Protein AF-0000000082883954 (afdb_homodimer)

Structure (mmCIF, N/CA/C/O backbone):
data_AF-0000000082883954-model_v1
#
loop_
_entity.id
_entity.type
_entity.pdbx_description
1 polymer 'Estradiol 17-beta-dehydrogenase 11'
#
loop_
_atom_site.group_PDB
_atom_site.id
_atom_site.type_symbol
_atom_site.label_atom_id
_atom_site.label_alt_id
_atom_site.label_comp_id
_atom_site.label_asym_id
_atom_site.label_entity_id
_atom_site.label_seq_id
_atom_site.pdbx_PDB_ins_code
_atom_site.Cartn_x
_atom_site.Cartn_y
_atom_site.Cartn_z
_atom_site.occupancy
_atom_site.B_iso_or_equiv
_atom_site.auth_seq_id
_atom_site.auth_comp_id
_atom_site.auth_asym_id
_atom_site.auth_atom_id
_atom_site.pdbx_PDB_model_num
ATOM 1 N N . MET A 1 1 ? 50.812 -10.391 11.945 1 41.03 1 MET A N 1
ATOM 2 C CA . MET A 1 1 ? 49.406 -10.164 11.734 1 41.03 1 MET A CA 1
ATOM 3 C C . MET A 1 1 ? 49.156 -9.461 10.406 1 41.03 1 MET A C 1
ATOM 5 O O . MET A 1 1 ? 49.594 -8.328 10.203 1 41.03 1 MET A O 1
ATOM 9 N N . SER A 1 2 ? 48.75 -10.133 9.391 1 52 2 SER A N 1
ATOM 10 C CA . SER A 1 2 ? 48.781 -9.641 8.016 1 52 2 SER A CA 1
ATOM 11 C C . SER A 1 2 ? 47.781 -8.523 7.789 1 52 2 SER A C 1
ATOM 13 O O . SER A 1 2 ? 46.812 -8.398 8.539 1 52 2 SER A O 1
ATOM 15 N N . LEU A 1 3 ? 48.125 -7.562 6.879 1 55.78 3 LEU A N 1
ATOM 16 C CA . LEU A 1 3 ? 47.344 -6.422 6.438 1 55.78 3 LEU A CA 1
ATOM 17 C C . LEU A 1 3 ? 45.906 -6.84 6.172 1 55.78 3 LEU A C 1
ATOM 19 O O . LEU A 1 3 ? 44.969 -6.082 6.457 1 55.78 3 LEU A O 1
ATOM 23 N N . ASP A 1 4 ? 45.75 -7.992 5.617 1 56.88 4 ASP A N 1
ATOM 24 C CA . ASP A 1 4 ? 44.406 -8.516 5.312 1 56.88 4 ASP A CA 1
ATOM 25 C C . ASP A 1 4 ? 43.656 -8.828 6.594 1 56.88 4 ASP A C 1
ATOM 27 O O . ASP A 1 4 ? 42.438 -8.602 6.664 1 56.88 4 ASP A O 1
ATOM 31 N N . GLU A 1 5 ? 44.344 -9.312 7.57 1 55.22 5 GLU A N 1
ATOM 32 C CA . GLU A 1 5 ? 43.75 -9.586 8.867 1 55.22 5 GLU A CA 1
ATOM 33 C C . GLU A 1 5 ? 43.375 -8.297 9.594 1 55.22 5 GLU A C 1
ATOM 35 O O . GLU A 1 5 ? 42.344 -8.211 10.234 1 55.22 5 GLU A O 1
ATOM 40 N N . GLU A 1 6 ? 44.188 -7.328 9.516 1 53.88 6 GLU A N 1
ATOM 41 C CA . GLU A 1 6 ? 43.906 -6.031 10.117 1 53.88 6 GLU A CA 1
ATOM 42 C C . GLU A 1 6 ? 42.719 -5.359 9.461 1 53.88 6 GLU A C 1
ATOM 44 O O . GLU A 1 6 ? 41.8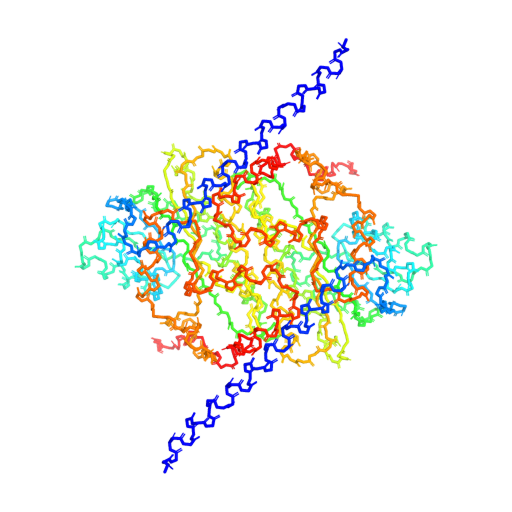75 -4.762 10.148 1 53.88 6 GLU A O 1
ATOM 49 N N . ASN A 1 7 ? 42.594 -5.422 8.109 1 56.94 7 ASN A N 1
ATOM 50 C CA . ASN A 1 7 ? 41.469 -4.895 7.367 1 56.94 7 ASN A CA 1
ATOM 51 C C . ASN A 1 7 ? 40.188 -5.645 7.703 1 56.94 7 ASN A C 1
ATOM 53 O O . ASN A 1 7 ? 39.125 -5.031 7.848 1 56.94 7 ASN A O 1
ATOM 57 N N . SER A 1 8 ? 40.438 -6.91 7.852 1 64.56 8 SER A N 1
ATOM 58 C CA . SER A 1 8 ? 39.312 -7.723 8.266 1 64.56 8 SER A CA 1
ATOM 59 C C . SER A 1 8 ? 38.906 -7.422 9.711 1 64.56 8 SER A C 1
ATOM 61 O O . SER A 1 8 ? 37.719 -7.301 10.023 1 64.56 8 SER A O 1
ATOM 63 N N . ALA A 1 9 ? 39.938 -7.285 10.57 1 59.91 9 ALA A N 1
ATOM 64 C CA . ALA A 1 9 ? 39.688 -6.984 11.977 1 59.91 9 ALA A CA 1
ATOM 65 C C . ALA A 1 9 ? 39.062 -5.594 12.141 1 59.91 9 ALA A C 1
ATOM 67 O O . ALA A 1 9 ? 38.156 -5.402 12.922 1 59.91 9 ALA A O 1
ATOM 68 N N . SER A 1 10 ? 39.562 -4.645 11.469 1 69.12 10 SER A N 1
ATOM 69 C CA . SER A 1 10 ? 39.031 -3.287 11.484 1 69.12 10 SER A CA 1
ATOM 70 C C . SER A 1 10 ? 37.594 -3.258 10.984 1 69.12 10 SER A C 1
ATOM 72 O O . SER A 1 10 ? 36.75 -2.568 11.555 1 69.12 10 SER A O 1
ATOM 74 N N . THR A 1 11 ? 37.312 -4.078 10.023 1 76.81 11 THR A N 1
ATOM 75 C CA . THR A 1 11 ? 35.969 -4.164 9.477 1 76.81 11 THR A CA 1
ATOM 76 C C . THR A 1 11 ? 35.031 -4.809 10.484 1 76.81 11 THR A C 1
ATOM 78 O O . THR A 1 11 ? 33.875 -4.355 10.648 1 76.81 11 THR A O 1
ATOM 81 N N . ILE A 1 12 ? 35.594 -5.656 11.289 1 80.44 12 ILE A N 1
ATOM 82 C CA . ILE A 1 12 ? 34.812 -6.34 12.289 1 80.44 12 ILE A CA 1
ATOM 83 C C . ILE A 1 12 ? 34.531 -5.402 13.461 1 80.44 12 ILE A C 1
ATOM 85 O O . ILE A 1 12 ? 33.406 -5.355 13.977 1 80.44 12 ILE A O 1
ATOM 89 N N . LEU A 1 13 ? 35.594 -4.719 13.875 1 84.88 13 LEU A N 1
ATOM 90 C CA . LEU A 1 13 ? 35.438 -3.781 14.984 1 84.88 13 LEU A CA 1
ATOM 91 C C . LEU A 1 13 ? 34.469 -2.654 14.602 1 84.88 13 LEU A C 1
ATOM 93 O O . LEU A 1 13 ? 33.688 -2.207 15.43 1 84.88 13 LEU A O 1
ATOM 97 N N . GLU A 1 14 ? 34.625 -2.211 13.422 1 84.06 14 GLU A N 1
ATOM 98 C CA . GLU A 1 14 ? 33.719 -1.169 12.938 1 84.06 14 GLU A CA 1
ATOM 99 C C . GLU A 1 14 ? 32.281 -1.664 12.898 1 84.06 14 GLU A C 1
ATOM 101 O O . GLU A 1 14 ? 31.375 -0.944 13.297 1 84.06 14 GLU A O 1
ATOM 106 N N . TYR A 1 15 ? 32.125 -2.844 12.5 1 83.62 15 TYR A N 1
ATOM 107 C CA . TYR A 1 15 ? 30.781 -3.432 12.461 1 83.62 15 TYR A CA 1
ATOM 108 C C . TYR A 1 15 ? 30.219 -3.617 13.859 1 83.62 15 TYR A C 1
ATOM 110 O O . TYR A 1 15 ? 29.031 -3.365 14.102 1 83.62 15 TYR A O 1
ATOM 118 N N . ALA A 1 16 ? 31.094 -4.027 14.75 1 88.38 16 ALA A N 1
ATOM 119 C CA . ALA A 1 16 ? 30.672 -4.211 16.141 1 88.38 16 ALA A CA 1
ATOM 120 C C . ALA A 1 16 ? 30.25 -2.887 16.766 1 88.38 16 ALA A C 1
ATOM 122 O O . ALA A 1 16 ? 29.25 -2.824 17.484 1 88.38 16 ALA A O 1
ATOM 123 N N . TRP A 1 17 ? 31.078 -1.937 16.516 1 90.31 17 TRP A N 1
ATOM 124 C CA . TRP A 1 17 ? 30.75 -0.614 17.031 1 90.31 17 TRP A CA 1
ATOM 125 C C . TRP A 1 17 ? 29.406 -0.131 16.469 1 90.31 17 TRP A C 1
ATOM 127 O O . TRP A 1 17 ? 28.562 0.385 17.203 1 90.31 17 TRP A O 1
ATOM 137 N N . ASP A 1 18 ? 29.234 -0.292 15.203 1 87.94 18 ASP A N 1
ATOM 138 C CA . ASP A 1 18 ? 27.984 0.111 14.562 1 87.94 18 ASP A CA 1
ATOM 139 C C . ASP A 1 18 ? 26.797 -0.633 15.164 1 87.94 18 ASP A C 1
ATOM 141 O O . ASP A 1 18 ? 25.719 -0.063 15.312 1 87.94 18 ASP A O 1
ATOM 145 N N . LEU A 1 19 ? 26.969 -1.834 15.484 1 89.94 19 LEU A N 1
ATOM 146 C CA . LEU A 1 19 ? 25.922 -2.645 16.078 1 89.94 19 LEU A CA 1
ATOM 147 C C . LEU A 1 19 ? 25.562 -2.141 17.469 1 89.94 19 LEU A C 1
ATOM 149 O O . LEU A 1 19 ? 24.375 -2.045 17.828 1 89.94 19 LEU A O 1
ATOM 153 N N . ILE A 1 20 ? 26.594 -1.794 18.219 1 92.75 20 ILE A N 1
ATOM 154 C CA . ILE A 1 20 ? 26.391 -1.287 19.578 1 92.75 20 ILE A CA 1
ATOM 155 C C . ILE A 1 20 ? 25.625 0.037 19.516 1 92.75 20 ILE A C 1
ATOM 157 O O . ILE A 1 20 ? 24.656 0.234 20.25 1 92.75 20 ILE A O 1
ATOM 161 N N . VAL A 1 21 ? 26.062 0.841 18.656 1 92.31 21 VAL A N 1
ATOM 162 C CA . VAL A 1 21 ? 25.406 2.135 18.5 1 92.31 21 VAL A CA 1
ATOM 163 C C . VAL A 1 21 ? 23.953 1.929 18.094 1 92.31 21 VAL A C 1
ATOM 165 O O . VAL A 1 21 ? 23.062 2.615 18.594 1 92.31 21 VAL A O 1
ATOM 168 N N . ALA A 1 22 ? 23.734 0.994 17.219 1 90.75 22 ALA A N 1
ATOM 169 C CA . ALA A 1 22 ? 22.375 0.695 16.766 1 90.75 22 ALA A CA 1
ATOM 170 C C . ALA A 1 22 ? 21.516 0.195 17.922 1 90.75 22 ALA A C 1
ATOM 172 O O . ALA A 1 22 ? 20.375 0.623 18.078 1 90.75 22 ALA A O 1
ATOM 173 N N . ILE A 1 23 ? 22.047 -0.633 18.719 1 93.31 23 ILE A N 1
ATOM 174 C CA . ILE A 1 23 ? 21.312 -1.208 19.844 1 93.31 23 ILE A CA 1
ATOM 175 C C . ILE A 1 23 ? 20.953 -0.112 20.844 1 93.31 23 ILE A C 1
ATOM 177 O O . ILE A 1 23 ? 19.797 -0.026 21.297 1 93.31 23 ILE A O 1
ATOM 181 N N . ILE A 1 24 ? 21.859 0.716 21.094 1 95.06 24 ILE A N 1
ATOM 182 C CA . ILE A 1 24 ? 21.641 1.81 22.047 1 95.06 24 ILE A CA 1
ATOM 183 C C . ILE A 1 24 ? 20.594 2.77 21.484 1 95.06 24 ILE A C 1
ATOM 185 O O . ILE A 1 24 ? 19.703 3.215 22.203 1 95.06 24 ILE A O 1
ATOM 189 N N . SER A 1 25 ? 20.766 3.006 20.25 1 93.75 25 SER A N 1
ATOM 190 C CA . SER A 1 25 ? 19.797 3.896 19.609 1 93.75 25 SER A CA 1
ATOM 191 C C . SER A 1 25 ? 18.391 3.314 19.672 1 93.75 25 SER A C 1
ATOM 193 O O . SER A 1 25 ? 17.438 4.023 19.969 1 93.75 25 SER A O 1
ATOM 195 N N . VAL A 1 26 ? 18.234 2.08 19.359 1 93.81 26 VAL A N 1
ATOM 196 C CA . VAL A 1 26 ? 16.938 1.413 19.359 1 93.81 26 VAL A CA 1
ATOM 197 C C . VAL A 1 26 ? 16.344 1.448 20.766 1 93.81 26 VAL A C 1
ATOM 199 O O . VAL A 1 26 ? 15.18 1.78 20.953 1 93.81 26 VAL A O 1
ATOM 202 N N . LEU A 1 27 ? 17.172 1.16 21.734 1 94.62 27 LEU A N 1
ATOM 203 C CA . LEU A 1 27 ? 16.703 1.18 23.125 1 94.62 27 LEU A CA 1
ATOM 204 C C . LEU A 1 27 ? 16.25 2.58 23.531 1 94.62 27 LEU A C 1
ATOM 206 O O . LEU A 1 27 ? 15.195 2.742 24.141 1 94.62 27 LEU A O 1
ATOM 210 N N . TYR A 1 28 ? 17.062 3.525 23.172 1 95.31 28 TYR A N 1
ATOM 211 C CA . TYR A 1 28 ? 16.703 4.914 23.453 1 95.31 28 TYR A CA 1
ATOM 212 C C . TYR A 1 28 ? 15.367 5.285 22.828 1 95.31 28 TYR A C 1
ATOM 214 O O . TYR A 1 28 ? 14.492 5.832 23.516 1 95.31 28 TYR A O 1
ATOM 222 N N . TYR A 1 29 ? 15.203 4.977 21.625 1 93 29 TYR A N 1
ATOM 223 C CA . TYR A 1 29 ? 14 5.383 20.906 1 93 29 TYR A CA 1
ATOM 224 C C . TYR A 1 29 ? 12.789 4.582 21.375 1 93 29 TYR A C 1
ATOM 226 O O . TYR A 1 29 ? 11.656 5.066 21.312 1 93 29 TYR A O 1
ATOM 234 N N . VAL A 1 30 ? 12.984 3.359 21.797 1 93 30 VAL A N 1
ATOM 235 C CA . VAL A 1 30 ? 11.898 2.572 22.359 1 93 30 VAL A CA 1
ATOM 236 C C . VAL A 1 30 ? 11.43 3.209 23.672 1 93 30 VAL A C 1
ATOM 238 O O . VAL A 1 30 ? 10.227 3.367 23.891 1 93 30 VAL A O 1
ATOM 241 N N . ILE A 1 31 ? 12.367 3.615 24.484 1 93.81 31 ILE A N 1
ATOM 242 C CA . ILE A 1 31 ? 12.039 4.262 25.75 1 93.81 31 ILE A CA 1
ATOM 243 C C . ILE A 1 31 ? 11.328 5.586 25.484 1 93.81 31 ILE A C 1
ATOM 245 O O . ILE A 1 31 ? 10.266 5.852 26.062 1 93.81 31 ILE A O 1
ATOM 249 N N . GLU A 1 32 ? 11.914 6.34 24.625 1 91.5 32 GLU A N 1
ATOM 250 C CA . GLU A 1 32 ? 11.305 7.617 24.266 1 91.5 32 GLU A CA 1
ATOM 251 C C . GLU A 1 32 ? 9.883 7.418 23.734 1 91.5 32 GLU A C 1
ATOM 253 O O . GLU A 1 32 ? 8.961 8.117 24.141 1 91.5 32 GLU A O 1
ATOM 258 N N . GLY A 1 33 ? 9.734 6.484 22.828 1 88.94 33 GLY A N 1
ATOM 259 C CA . GLY A 1 33 ? 8.438 6.195 22.25 1 88.94 33 GLY A CA 1
ATOM 260 C C . GLY A 1 33 ? 7.418 5.727 23.266 1 88.94 33 GLY A C 1
ATOM 261 O O . GLY A 1 33 ? 6.25 6.117 23.203 1 88.94 33 GLY A O 1
ATOM 262 N N . THR A 1 34 ? 7.859 4.906 24.172 1 88.62 34 THR A N 1
ATOM 263 C CA . THR A 1 34 ? 6.98 4.406 25.219 1 88.62 34 THR A CA 1
ATOM 264 C C . THR A 1 34 ? 6.504 5.543 26.125 1 88.62 34 THR A C 1
ATOM 266 O O . THR A 1 34 ? 5.32 5.625 26.453 1 88.62 34 THR A O 1
ATOM 269 N N . ILE A 1 35 ? 7.383 6.414 26.438 1 89.44 35 ILE A N 1
ATOM 270 C CA . ILE A 1 35 ? 7.035 7.559 27.281 1 89.44 35 ILE A CA 1
ATOM 271 C C . ILE A 1 35 ? 6.023 8.438 26.562 1 89.44 35 ILE A C 1
ATOM 273 O O . ILE A 1 35 ? 5.004 8.828 27.125 1 89.44 35 ILE A O 1
ATOM 277 N N . LYS A 1 36 ? 6.234 8.695 25.344 1 86.62 36 LYS A N 1
ATOM 278 C CA . LYS A 1 36 ? 5.348 9.539 24.547 1 86.62 36 LYS A CA 1
ATOM 279 C C . LYS A 1 36 ? 3.977 8.891 24.375 1 86.62 36 LYS A C 1
ATOM 281 O O . LYS A 1 36 ? 2.955 9.578 24.359 1 86.62 36 LYS A O 1
ATOM 286 N N . ALA A 1 37 ? 3.982 7.609 24.266 1 83.69 37 ALA A N 1
ATOM 287 C CA . ALA A 1 37 ? 2.734 6.871 24.078 1 83.69 37 ALA A CA 1
ATOM 288 C C . ALA A 1 37 ? 1.889 6.898 25.344 1 83.69 37 ALA A C 1
ATOM 290 O O . ALA A 1 37 ? 0.658 6.863 25.281 1 83.69 37 ALA A O 1
ATOM 291 N N . CYS A 1 38 ? 2.488 6.988 26.453 1 85.69 38 CYS A N 1
ATOM 292 C CA . CYS A 1 38 ? 1.786 6.93 27.719 1 85.69 38 CYS A CA 1
ATOM 293 C C . CYS A 1 38 ? 1.37 8.328 28.188 1 85.69 38 CYS A C 1
ATOM 295 O O . CYS A 1 38 ? 0.53 8.469 29.062 1 85.69 38 CYS A O 1
ATOM 297 N N . LEU A 1 39 ? 1.953 9.32 27.609 1 85.94 39 LEU A N 1
ATOM 298 C CA . LEU A 1 39 ? 1.587 10.688 27.969 1 85.94 39 LEU A CA 1
ATOM 299 C C . LEU A 1 39 ? 0.218 11.055 27.406 1 85.94 39 LEU A C 1
ATOM 301 O O . LEU A 1 39 ? -0.107 10.688 26.266 1 85.94 39 LEU A O 1
ATOM 305 N N . PRO A 1 40 ? -0.548 11.695 28.328 1 78.5 40 PRO A N 1
ATOM 306 C CA . PRO A 1 40 ? -1.827 12.164 27.781 1 78.5 40 PRO A CA 1
ATOM 307 C C . PRO A 1 40 ? -1.657 13.086 26.578 1 78.5 40 PRO A C 1
ATOM 309 O O . PRO A 1 40 ? -0.638 13.773 26.453 1 78.5 40 PRO A O 1
ATOM 312 N N . TRP A 1 41 ? -2.59 13.023 25.781 1 76.19 41 TRP A N 1
ATOM 313 C CA . TRP A 1 41 ? -2.594 13.906 24.625 1 76.19 41 TRP A CA 1
ATOM 314 C C . TRP A 1 41 ? -2.52 15.367 25.047 1 76.19 41 TRP A C 1
ATOM 316 O O . TRP A 1 41 ? -3.119 15.758 26.062 1 76.19 41 TRP A O 1
ATOM 326 N N . GLY A 1 42 ? -1.739 16.203 24.469 1 76.88 42 GLY A N 1
ATOM 327 C CA . GLY A 1 42 ? -1.648 17.625 24.766 1 76.88 42 GLY A CA 1
ATOM 328 C C . GLY A 1 42 ? -0.442 17.984 25.609 1 76.88 42 GLY A C 1
ATOM 329 O O . GLY A 1 42 ? -0.127 19.156 25.781 1 76.88 42 GLY A O 1
ATOM 330 N N . TYR A 1 43 ? 0.251 16.969 26.094 1 83.31 43 TYR A N 1
ATOM 331 C CA . TYR A 1 43 ? 1.349 17.25 27.016 1 83.31 43 TYR A CA 1
ATOM 332 C C . TYR A 1 43 ? 2.652 17.469 26.25 1 83.31 43 TYR A C 1
ATOM 334 O O . TYR A 1 43 ? 3.592 18.062 26.766 1 83.31 43 TYR A O 1
ATOM 342 N N . LEU A 1 44 ? 2.686 17.031 25.062 1 88.06 44 LEU A N 1
ATOM 343 C CA . LEU 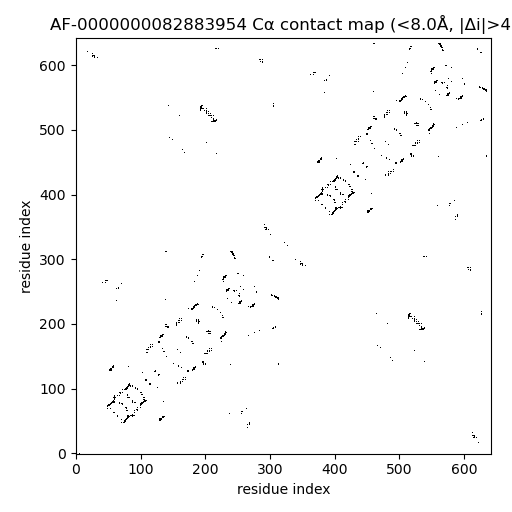A 1 44 ? 3.914 17.172 24.297 1 88.06 44 LEU A CA 1
ATOM 344 C C . LEU A 1 44 ? 4.031 18.578 23.719 1 88.06 44 LEU A C 1
ATOM 346 O O . LEU A 1 44 ? 3.025 19.203 23.359 1 88.06 44 LEU A O 1
ATOM 350 N N . PRO A 1 45 ? 5.254 19.078 23.672 1 91.12 45 PRO A N 1
ATOM 351 C CA . PRO A 1 45 ? 5.422 20.406 23.078 1 91.12 45 PRO A CA 1
ATOM 352 C C . PRO A 1 45 ? 4.965 20.453 21.609 1 91.12 45 PRO A C 1
ATOM 354 O O . PRO A 1 45 ? 5.242 19.516 20.844 1 91.12 45 PRO A O 1
ATOM 357 N N . GLN A 1 46 ? 4.266 21.5 21.25 1 95.5 46 GLN A N 1
ATOM 358 C CA . GLN A 1 46 ? 3.699 21.656 19.906 1 95.5 46 GLN A CA 1
ATOM 359 C C . GLN A 1 46 ? 4.395 22.766 19.141 1 95.5 46 GLN A C 1
ATOM 361 O O . GLN A 1 46 ? 4.727 23.812 19.703 1 95.5 46 GLN A O 1
ATOM 366 N N . LYS A 1 47 ? 4.738 22.547 17.969 1 96.94 47 LYS A N 1
ATOM 367 C CA . LYS A 1 47 ? 5.25 23.625 17.125 1 96.94 47 LYS A CA 1
ATOM 368 C C . LYS A 1 47 ? 4.148 24.625 16.797 1 96.94 47 LYS A C 1
ATOM 370 O O . LYS A 1 47 ? 2.967 24.281 16.781 1 96.94 47 LYS A O 1
ATOM 375 N N . SER A 1 48 ? 4.566 25.828 16.531 1 97.62 48 SER A N 1
ATOM 376 C CA . SER A 1 48 ? 3.621 26.891 16.172 1 97.62 48 SER A CA 1
ATOM 377 C C . SER A 1 48 ? 3.338 26.875 14.664 1 97.62 48 SER A C 1
ATOM 379 O O . SER A 1 48 ? 4.242 26.656 13.859 1 97.62 48 SER A O 1
ATOM 381 N N . VAL A 1 49 ? 2.055 27.156 14.32 1 98.31 49 VAL A N 1
ATOM 382 C CA . VAL A 1 49 ? 1.686 27.281 12.914 1 98.31 49 VAL A CA 1
ATOM 383 C C . VAL A 1 49 ? 1.179 28.703 12.641 1 98.31 49 VAL A C 1
ATOM 385 O O . VAL A 1 49 ? 0.547 28.953 11.617 1 98.31 49 VAL A O 1
ATOM 388 N N . LYS A 1 50 ? 1.418 29.562 13.602 1 98.38 50 LYS A N 1
ATOM 389 C CA . LYS A 1 50 ? 1.013 30.953 13.414 1 98.38 50 LYS A CA 1
ATOM 390 C C . LYS A 1 50 ? 1.667 31.562 12.172 1 98.38 50 LYS A C 1
ATOM 392 O O . LYS A 1 50 ? 2.887 31.484 12 1 98.38 50 LYS A O 1
ATOM 397 N N . ASN A 1 51 ? 0.912 32.094 11.273 1 98.19 51 ASN A N 1
ATOM 398 C CA . ASN A 1 51 ? 1.288 32.75 10.039 1 98.19 51 ASN A CA 1
ATOM 399 C C . ASN A 1 51 ? 1.924 31.797 9.039 1 98.19 51 ASN A C 1
ATOM 401 O O . ASN A 1 51 ? 2.469 32.219 8.023 1 98.19 51 ASN A O 1
ATOM 405 N N . LYS A 1 52 ? 1.958 30.484 9.398 1 98.69 52 LYS A N 1
ATOM 406 C CA . LYS A 1 52 ? 2.426 29.484 8.438 1 98.69 52 LYS A CA 1
ATOM 407 C C . LYS A 1 52 ? 1.349 29.172 7.402 1 98.69 52 LYS A C 1
ATOM 409 O O . LYS A 1 52 ? 0.154 29.25 7.699 1 98.69 52 LYS A O 1
ATOM 414 N N . ILE A 1 53 ? 1.768 28.859 6.238 1 98.88 53 ILE A N 1
ATOM 415 C CA . ILE A 1 53 ? 0.83 28.516 5.176 1 98.88 53 ILE A CA 1
ATOM 416 C C . ILE A 1 53 ? 0.543 27.016 5.199 1 98.88 53 ILE A C 1
ATOM 418 O O . ILE A 1 53 ? 1.446 26.203 4.996 1 98.88 53 ILE A O 1
ATOM 422 N N . VAL A 1 54 ? -0.679 26.656 5.48 1 98.94 54 VAL A N 1
ATOM 423 C CA . VAL A 1 54 ? -1.143 25.281 5.504 1 98.94 54 VAL A CA 1
ATOM 424 C C . VAL A 1 54 ? -2.064 25.031 4.312 1 98.94 54 VAL A C 1
ATOM 426 O O . VAL A 1 54 ? -3.092 25.688 4.16 1 98.94 54 VAL A O 1
ATOM 429 N N . LEU A 1 55 ? -1.648 24.141 3.436 1 98.94 55 LEU A N 1
ATOM 430 C CA . LEU A 1 55 ? -2.484 23.75 2.305 1 98.94 55 LEU A CA 1
ATOM 431 C C . LEU A 1 55 ? -3.182 22.422 2.58 1 98.94 55 LEU A C 1
ATOM 433 O O . LEU A 1 55 ? -2.539 21.453 2.98 1 98.94 55 LEU A O 1
ATOM 437 N N . ILE A 1 56 ? -4.473 22.391 2.393 1 98.94 56 ILE A N 1
ATOM 438 C CA . ILE A 1 56 ? -5.273 21.203 2.639 1 98.94 56 ILE A CA 1
ATOM 439 C C . ILE A 1 56 ? -6.035 20.812 1.372 1 98.94 56 ILE A C 1
ATOM 441 O O . ILE A 1 56 ? -6.797 21.625 0.833 1 98.94 56 ILE A O 1
ATOM 445 N N . THR A 1 57 ? -5.805 19.609 0.879 1 98.88 57 THR A N 1
ATOM 446 C CA . THR A 1 57 ? -6.633 19.094 -0.204 1 98.88 57 THR A CA 1
ATOM 447 C C . THR A 1 57 ? -7.918 18.484 0.344 1 98.88 57 THR A C 1
ATOM 449 O O . THR A 1 57 ? -7.922 17.906 1.433 1 98.88 57 THR A O 1
ATOM 452 N N . GLY A 1 58 ? -8.977 18.578 -0.448 1 98.12 58 GLY A N 1
ATOM 453 C CA . GLY A 1 58 ? -10.266 18.125 0.05 1 98.12 58 GLY A CA 1
ATOM 454 C C . GLY A 1 58 ? -10.812 18.984 1.17 1 98.12 58 GLY A C 1
ATOM 455 O O . GLY A 1 58 ? -11.438 18.484 2.102 1 98.12 58 GLY A O 1
ATOM 456 N N . ALA A 1 59 ? -10.516 20.234 1.116 1 98.44 59 ALA A N 1
ATOM 457 C CA . ALA A 1 59 ? -10.859 21.156 2.199 1 98.44 59 ALA A CA 1
ATOM 458 C C . ALA A 1 59 ? -12.367 21.391 2.27 1 98.44 59 ALA A C 1
ATOM 460 O O . ALA A 1 59 ? -12.883 21.859 3.285 1 98.44 59 ALA A O 1
ATOM 461 N N . GLY A 1 60 ? -13.062 21.094 1.23 1 95.94 60 GLY A N 1
ATOM 462 C CA . GLY A 1 60 ? -14.508 21.25 1.217 1 95.94 60 GLY A CA 1
ATOM 463 C C . GLY A 1 60 ? -15.242 20.094 1.855 1 95.94 60 GLY A C 1
ATOM 464 O O . GLY A 1 60 ? -16.453 20.172 2.113 1 95.94 60 GLY A O 1
ATOM 465 N N . GLY A 1 61 ? -14.539 19 2.08 1 91.44 61 GLY A N 1
ATOM 466 C CA . GLY A 1 61 ? -15.133 17.844 2.73 1 91.44 61 GLY A CA 1
ATOM 467 C C . GLY A 1 61 ? -15.219 17.984 4.238 1 91.44 61 GLY A C 1
ATOM 468 O O . GLY A 1 61 ? -14.672 18.938 4.812 1 91.44 61 GLY A O 1
ATOM 469 N N . GLY A 1 62 ? -15.922 17.047 4.863 1 88.94 62 GLY A N 1
ATOM 470 C CA . GLY A 1 62 ? -16.156 17.109 6.297 1 88.94 62 GLY A CA 1
ATOM 471 C C . GLY A 1 62 ? -14.875 17.188 7.105 1 88.94 62 GLY A C 1
ATOM 472 O O . GLY A 1 62 ? -14.672 18.125 7.879 1 88.94 62 GLY A O 1
ATOM 473 N N . LEU A 1 63 ? -13.961 16.266 6.914 1 95.38 63 LEU A N 1
ATOM 474 C CA . LEU A 1 63 ? -12.711 16.25 7.664 1 95.38 63 LEU A CA 1
ATOM 475 C C . LEU A 1 63 ? -11.812 17.406 7.254 1 95.38 63 LEU A C 1
ATOM 477 O O . LEU A 1 63 ? -11.195 18.062 8.109 1 95.38 63 LEU A O 1
ATOM 481 N N . GLY A 1 64 ? -11.719 17.703 5.969 1 97.81 64 GLY A N 1
ATOM 482 C CA . GLY A 1 64 ? -10.891 18.781 5.449 1 97.81 64 GLY A CA 1
ATOM 483 C C . GLY A 1 64 ? -11.297 20.141 5.984 1 97.81 64 GLY A C 1
ATOM 484 O O . GLY A 1 64 ? -10.438 20.938 6.367 1 97.81 64 GLY A O 1
ATOM 485 N N . ARG A 1 65 ? -12.602 20.391 5.996 1 98 65 ARG A N 1
ATOM 486 C CA . ARG A 1 65 ? -13.117 21.656 6.504 1 98 65 ARG A CA 1
ATOM 487 C C . ARG A 1 65 ? -12.766 21.844 7.977 1 98 65 ARG A C 1
ATOM 489 O O . ARG A 1 65 ? -12.312 22.906 8.383 1 98 65 ARG A O 1
ATOM 496 N N . LEU A 1 66 ? -12.953 20.766 8.75 1 98.12 66 LEU A N 1
ATOM 497 C CA . LEU A 1 66 ? -12.688 20.844 10.18 1 98.12 66 LEU A CA 1
ATOM 498 C C . LEU A 1 66 ? -11.195 21.031 10.445 1 98.12 66 LEU A C 1
ATOM 500 O O . LEU A 1 66 ? -10.812 21.734 11.383 1 98.12 66 LEU A O 1
ATOM 504 N N . LEU A 1 67 ? -10.375 20.406 9.648 1 98.69 67 LEU A N 1
ATOM 505 C CA . LEU A 1 67 ? -8.938 20.609 9.758 1 98.69 67 LEU A CA 1
ATOM 506 C C . LEU A 1 67 ? -8.57 22.062 9.453 1 98.69 67 LEU A C 1
ATOM 508 O O . LEU A 1 67 ? -7.777 22.672 10.172 1 98.69 67 LEU A O 1
ATOM 512 N N . ALA A 1 68 ? -9.156 22.562 8.367 1 98.81 68 ALA A N 1
ATOM 513 C CA . ALA A 1 68 ? -8.891 23.953 7.984 1 98.81 68 ALA A CA 1
ATOM 514 C C . ALA A 1 68 ? -9.266 24.906 9.109 1 98.81 68 ALA A C 1
ATOM 516 O O . ALA A 1 68 ? -8.477 25.781 9.469 1 98.81 68 ALA A O 1
ATOM 517 N N . VAL A 1 69 ? -10.43 24.719 9.664 1 98.69 69 VAL A N 1
ATOM 518 C CA . VAL A 1 69 ? -10.906 25.562 10.758 1 98.69 69 VAL A CA 1
ATOM 519 C C . VAL A 1 69 ? -9.977 25.422 11.961 1 98.69 69 VAL A C 1
ATOM 521 O O . VAL A 1 69 ? -9.625 26.422 12.602 1 98.69 69 VAL A O 1
ATOM 524 N N . GLY A 1 70 ? -9.586 24.203 12.266 1 98.62 70 GLY A N 1
ATOM 525 C CA . GLY A 1 70 ? -8.703 23.938 13.391 1 98.62 70 GLY A CA 1
ATOM 526 C C . GLY A 1 70 ? -7.363 24.641 13.266 1 98.62 70 GLY A C 1
ATOM 527 O O . GLY A 1 70 ? -6.879 25.234 14.227 1 98.62 70 GLY A O 1
ATOM 528 N N . PHE A 1 71 ? -6.746 24.609 12.133 1 98.81 71 PHE A N 1
ATOM 529 C CA . PHE A 1 71 ? -5.473 25.281 11.914 1 98.81 71 PHE A CA 1
ATOM 530 C C . PHE A 1 71 ? -5.656 26.797 11.867 1 98.81 71 PHE A C 1
ATOM 532 O O . PHE A 1 71 ? -4.785 27.547 12.305 1 98.81 71 PHE A O 1
ATOM 539 N N . GLY A 1 72 ? -6.785 27.203 11.312 1 98.75 72 GLY A N 1
ATOM 540 C CA . GLY A 1 72 ? -7.105 28.625 11.32 1 98.75 72 GLY A CA 1
ATOM 541 C C . GLY A 1 72 ? -7.164 29.219 12.719 1 98.75 72 GLY A C 1
ATOM 542 O O . GLY A 1 72 ? -6.637 30.297 12.961 1 98.75 72 GLY A O 1
ATOM 543 N N . LYS A 1 73 ? -7.82 28.516 13.625 1 98.31 73 LYS A N 1
ATOM 544 C CA . LYS A 1 73 ? -7.934 28.938 15.016 1 98.31 73 LYS A CA 1
ATOM 545 C C . LYS A 1 73 ? -6.559 29.094 15.656 1 98.31 73 LYS A C 1
ATOM 547 O O . LYS A 1 73 ? -6.406 29.812 16.641 1 98.31 73 LYS A O 1
ATOM 552 N N . ARG A 1 74 ? -5.59 28.5 15.039 1 98.19 74 ARG A N 1
ATOM 553 C CA . ARG A 1 74 ? -4.238 28.516 15.594 1 98.19 74 ARG A CA 1
ATOM 554 C C . ARG A 1 74 ? -3.365 29.531 14.867 1 98.19 74 ARG A C 1
ATOM 556 O O . ARG A 1 74 ? -2.146 29.547 15.047 1 98.19 74 ARG A O 1
ATOM 563 N N . GLY A 1 75 ? -3.967 30.297 13.977 1 98.5 75 GLY A N 1
ATOM 564 C CA . GLY A 1 75 ? -3.305 31.438 13.383 1 98.5 75 GLY A CA 1
ATOM 565 C C . GLY A 1 75 ? -2.666 31.141 12.039 1 98.5 75 GLY A C 1
ATOM 566 O O . GLY A 1 75 ? -1.941 31.969 11.484 1 98.5 75 GLY A O 1
ATOM 567 N N . ALA A 1 76 ? -2.912 30 11.508 1 98.81 76 ALA A N 1
ATOM 568 C CA . ALA A 1 76 ? -2.342 29.641 10.219 1 98.81 76 ALA A CA 1
ATOM 569 C C . ALA A 1 76 ? -3.043 30.375 9.078 1 98.81 76 ALA A C 1
ATOM 571 O O . ALA A 1 76 ? -4.195 30.797 9.219 1 98.81 76 ALA A O 1
ATOM 572 N N . ARG A 1 77 ? -2.324 30.578 8 1 98.81 77 ARG A N 1
ATOM 573 C CA . ARG A 1 77 ? -2.918 30.938 6.719 1 98.81 77 ARG A CA 1
ATOM 574 C C . ARG A 1 77 ? -3.314 29.703 5.922 1 98.81 77 ARG A C 1
ATOM 576 O O . ARG A 1 77 ? -2.529 28.766 5.801 1 98.81 77 ARG A O 1
ATOM 583 N N . LEU A 1 78 ? -4.551 29.734 5.414 1 98.94 78 LEU A N 1
ATOM 584 C CA . LEU A 1 78 ? -5.066 28.484 4.883 1 98.94 78 LEU A CA 1
ATOM 585 C C . LEU A 1 78 ? -5.234 28.562 3.369 1 98.94 78 LEU A C 1
ATOM 587 O O . LEU A 1 78 ? -5.758 29.547 2.85 1 98.94 78 LEU A O 1
ATOM 591 N N . VAL A 1 79 ? -4.703 27.609 2.676 1 98.94 79 VAL A N 1
ATOM 592 C CA . VAL A 1 79 ? -4.973 27.359 1.264 1 98.94 79 VAL A CA 1
ATOM 593 C C . VAL A 1 79 ? -5.848 26.109 1.116 1 98.94 79 VAL A C 1
ATOM 595 O O . VAL A 1 79 ? -5.43 25.016 1.471 1 98.94 79 VAL A O 1
ATOM 598 N N . CYS A 1 80 ? -7.051 26.281 0.562 1 98.94 80 CYS A N 1
ATOM 599 C CA . CYS A 1 80 ? -8.047 25.219 0.486 1 98.94 80 CYS A CA 1
ATOM 600 C C . CYS A 1 80 ? -8.227 24.734 -0.949 1 98.94 80 CYS A C 1
ATOM 602 O O . CYS A 1 80 ? -8.664 25.5 -1.812 1 98.94 80 CYS A O 1
ATOM 604 N N . TRP A 1 81 ? -7.852 23.5 -1.21 1 98.94 81 TRP A N 1
ATOM 605 C CA . TRP A 1 81 ? -8.07 22.859 -2.502 1 98.94 81 TRP A CA 1
ATOM 606 C C . TRP A 1 81 ? -9.258 21.891 -2.438 1 98.94 81 TRP A C 1
ATOM 608 O O . TRP A 1 81 ? -9.391 21.125 -1.48 1 98.94 81 TRP A O 1
ATOM 618 N N . ASP A 1 82 ? -10.102 21.938 -3.369 1 98.62 82 ASP A N 1
ATOM 619 C CA . ASP A 1 82 ? -11.172 20.953 -3.521 1 98.62 82 ASP A CA 1
ATOM 620 C C . ASP A 1 82 ? -11.703 20.938 -4.953 1 98.62 82 ASP A C 1
ATOM 622 O O . ASP A 1 82 ? -11.656 21.953 -5.652 1 98.62 82 ASP A O 1
ATOM 626 N N . VAL A 1 83 ? -12.141 19.797 -5.332 1 98.25 83 VAL A N 1
ATOM 627 C CA . VAL A 1 83 ? -12.719 19.688 -6.668 1 98.25 83 VAL A CA 1
ATOM 628 C C . VAL A 1 83 ? -14.117 20.297 -6.68 1 98.25 83 VAL A C 1
ATOM 630 O O . VAL A 1 83 ? -14.562 20.812 -7.711 1 98.25 83 VAL A O 1
ATOM 633 N N . ASN A 1 84 ? -14.797 20.266 -5.562 1 97.38 84 ASN A N 1
ATOM 634 C CA . ASN A 1 84 ? -16.109 20.891 -5.422 1 97.38 84 ASN A CA 1
ATOM 635 C C . ASN A 1 84 ? -16 22.375 -5.078 1 97.38 84 ASN A C 1
ATOM 637 O O . ASN A 1 84 ? -15.695 22.719 -3.939 1 97.38 84 ASN A O 1
ATOM 641 N N . GLU A 1 85 ? -16.297 23.156 -5.996 1 98 85 GLU A N 1
ATOM 642 C CA . GLU A 1 85 ? -16.125 24.594 -5.855 1 98 85 GLU A CA 1
ATOM 643 C C . GLU A 1 85 ? -17.016 25.156 -4.746 1 98 85 GLU A C 1
ATOM 645 O O . GLU A 1 85 ? -16.562 25.922 -3.898 1 98 85 GLU A O 1
ATOM 650 N N . LYS A 1 86 ? -18.25 24.766 -4.734 1 97.94 86 LYS A N 1
ATOM 651 C CA . LYS A 1 86 ? -19.219 25.297 -3.775 1 97.94 86 LYS A CA 1
ATOM 652 C C . LYS A 1 86 ? -18.812 24.953 -2.344 1 97.94 86 LYS A C 1
ATOM 654 O O . LYS A 1 86 ? -18.797 25.828 -1.477 1 97.94 86 LYS A O 1
ATOM 659 N N . HIS A 1 87 ? -18.484 23.719 -2.074 1 97.06 87 HIS A N 1
ATOM 660 C CA . HIS A 1 87 ? -18.094 23.281 -0.737 1 97.06 87 HIS A CA 1
ATOM 661 C C . HIS A 1 87 ? -16.781 23.922 -0.302 1 97.06 87 HIS A C 1
ATOM 663 O O . HIS A 1 87 ? -16.609 24.25 0.873 1 97.06 87 HIS A O 1
ATOM 669 N N . ASN A 1 88 ? -15.906 24.094 -1.25 1 98.25 88 ASN A N 1
ATOM 670 C CA . ASN A 1 88 ? -14.617 24.719 -0.956 1 98.25 88 ASN A CA 1
ATOM 671 C C . ASN A 1 88 ? -14.789 26.188 -0.573 1 98.25 88 ASN A C 1
ATOM 673 O O . ASN A 1 88 ? -14.164 26.656 0.377 1 98.25 88 ASN A O 1
ATOM 677 N N . GLU A 1 89 ? -15.641 26.844 -1.331 1 98.19 89 GLU A N 1
ATOM 678 C CA . GLU A 1 89 ? -15.922 28.25 -1.051 1 98.19 89 GLU A CA 1
ATOM 679 C C . GLU A 1 89 ? -16.578 28.406 0.316 1 98.19 89 GLU A C 1
ATOM 681 O O . GLU A 1 89 ? -16.297 29.375 1.028 1 98.19 89 GLU A O 1
ATOM 686 N N . GLU A 1 90 ? -17.438 27.484 0.61 1 98.38 90 GLU A N 1
ATOM 687 C CA . GLU A 1 90 ? -18.062 27.516 1.93 1 98.38 90 GLU A CA 1
ATOM 688 C C . GLU A 1 90 ? -17.016 27.438 3.037 1 98.38 90 GLU A C 1
ATOM 690 O O . GLU A 1 90 ? -17.109 28.156 4.039 1 98.38 90 GLU A O 1
ATOM 695 N N . THR A 1 91 ? -16.047 26.594 2.861 1 98.62 91 THR A N 1
ATOM 696 C CA . THR A 1 91 ? -14.969 26.469 3.836 1 98.62 91 THR A CA 1
ATOM 697 C C . THR A 1 91 ? -14.195 27.781 3.949 1 98.62 91 THR A C 1
ATOM 699 O O . THR A 1 91 ? -13.922 28.25 5.055 1 98.62 91 THR A O 1
ATOM 702 N N . VAL A 1 92 ? -13.875 28.375 2.875 1 98.75 92 VAL A N 1
ATOM 703 C CA . VAL A 1 92 ? -13.109 29.625 2.848 1 98.75 92 VAL A CA 1
ATOM 704 C C . VAL A 1 92 ? -13.898 30.734 3.535 1 98.75 92 VAL A C 1
ATOM 706 O O . VAL A 1 92 ? -13.336 31.531 4.293 1 98.75 92 VAL A O 1
ATOM 709 N N . GLU A 1 93 ? -15.172 30.75 3.254 1 98.62 93 GLU A N 1
ATOM 710 C CA . GLU A 1 93 ? -16.031 31.75 3.863 1 98.62 93 GLU A CA 1
ATOM 711 C C . GLU A 1 93 ? -16.047 31.609 5.383 1 98.62 93 GLU A C 1
ATOM 713 O O . GLU A 1 93 ? -15.984 32.625 6.105 1 98.62 93 GLU A O 1
ATOM 718 N N . ILE A 1 94 ? -16.188 30.406 5.828 1 98.44 94 ILE A N 1
ATOM 719 C CA . ILE A 1 94 ? -16.188 30.141 7.262 1 98.44 94 ILE A CA 1
ATOM 720 C C . ILE A 1 94 ? -14.883 30.641 7.875 1 98.44 94 ILE A C 1
ATOM 722 O O . ILE A 1 94 ? -14.891 31.281 8.93 1 98.44 94 ILE A O 1
ATOM 726 N N . LEU A 1 95 ? -13.797 30.391 7.234 1 98.75 95 LEU A N 1
ATOM 727 C CA . LEU A 1 95 ? -12.477 30.797 7.715 1 98.75 95 LEU A CA 1
ATOM 728 C C . LEU A 1 95 ? -12.344 32.312 7.742 1 98.75 95 LEU A C 1
ATOM 730 O O . LEU A 1 95 ? -11.922 32.875 8.75 1 98.75 95 LEU A O 1
ATOM 734 N N . LYS A 1 96 ? -12.758 32.938 6.727 1 98.56 96 LYS A N 1
ATOM 735 C CA . LYS A 1 96 ? -12.648 34.406 6.629 1 98.56 96 LYS A CA 1
ATOM 736 C C . LYS A 1 96 ? -13.523 35.094 7.672 1 98.56 96 LYS A C 1
ATOM 738 O O . LYS A 1 96 ? -13.133 36.094 8.258 1 98.56 96 LYS A O 1
ATOM 743 N N . LYS A 1 97 ? -14.68 34.531 7.82 1 98.19 97 LYS A N 1
ATOM 744 C CA . LYS A 1 97 ? -15.578 35.094 8.836 1 98.19 97 LYS A CA 1
ATOM 745 C C . LYS A 1 97 ? -14.945 35.031 10.219 1 98.19 97 LYS A C 1
ATOM 747 O O . LYS A 1 97 ? -15.25 35.875 11.07 1 98.19 97 LYS A O 1
ATOM 752 N N . ASN A 1 98 ? -14.078 34.125 10.398 1 97.62 98 ASN A N 1
ATOM 753 C CA . ASN A 1 98 ? -13.398 33.969 11.68 1 97.62 98 ASN A CA 1
ATOM 754 C C . ASN A 1 98 ? -12.055 34.688 11.695 1 97.62 98 ASN A C 1
ATOM 756 O O . ASN A 1 98 ? -11.219 34.438 12.57 1 97.62 98 ASN A O 1
ATOM 760 N N . GLY A 1 99 ? -11.75 35.5 10.703 1 97.81 99 GLY A N 1
ATOM 761 C CA . GLY A 1 99 ? -10.562 36.344 10.664 1 97.81 99 GLY A CA 1
ATOM 762 C C . GLY A 1 99 ? -9.336 35.625 10.133 1 97.81 99 GLY A C 1
ATOM 763 O O . GLY A 1 99 ? -8.211 36.094 10.328 1 97.81 99 GLY A O 1
ATOM 764 N N . VAL A 1 100 ? -9.477 34.5 9.531 1 98.5 100 VAL A N 1
ATOM 765 C CA . VAL A 1 100 ? -8.367 33.719 9.023 1 98.5 100 VAL A CA 1
ATOM 766 C C . VAL A 1 100 ? -8.055 34.125 7.586 1 98.5 100 VAL A C 1
ATOM 768 O O . VAL A 1 100 ? -8.961 34.344 6.785 1 98.5 100 VAL A O 1
ATOM 771 N N . ASP A 1 101 ? -6.785 34.344 7.258 1 98.56 101 ASP A N 1
ATOM 772 C CA . ASP A 1 101 ? -6.352 34.531 5.875 1 98.56 101 ASP A CA 1
ATOM 773 C C . ASP A 1 101 ? -6.48 33.219 5.09 1 98.56 101 ASP A C 1
ATOM 775 O O . ASP A 1 101 ? -5.691 32.281 5.277 1 98.56 101 ASP A O 1
ATOM 779 N N . ALA A 1 102 ? -7.523 33.156 4.273 1 98.81 102 ALA A N 1
ATOM 780 C CA . ALA A 1 102 ? -7.848 31.891 3.621 1 98.81 102 ALA A CA 1
ATOM 781 C C . ALA A 1 102 ? -8.031 32.062 2.117 1 98.81 102 ALA A C 1
ATOM 783 O O . ALA A 1 102 ? -8.586 33.094 1.677 1 98.81 102 ALA A O 1
ATOM 784 N N . PHE A 1 103 ? -7.555 31.125 1.344 1 98.81 103 PHE A N 1
ATOM 785 C CA . PHE A 1 103 ? -7.605 31.109 -0.114 1 98.81 103 PHE A CA 1
ATOM 786 C C . PHE A 1 103 ? -8.172 29.781 -0.625 1 98.81 103 PHE A C 1
ATOM 788 O O . PHE A 1 103 ? -7.809 28.719 -0.133 1 98.81 103 PHE A O 1
ATOM 795 N N . GLY A 1 104 ? -9.094 29.875 -1.568 1 98.75 104 GLY A N 1
ATOM 796 C CA . GLY A 1 104 ? -9.68 28.688 -2.15 1 98.75 104 GLY A CA 1
ATOM 797 C C . GLY A 1 104 ? -9.344 28.5 -3.617 1 98.75 104 GLY A C 1
ATOM 798 O O . GLY A 1 104 ? -9.312 29.469 -4.375 1 98.75 104 GLY A O 1
ATOM 799 N N . TYR A 1 105 ? -8.977 27.312 -4.02 1 98.81 105 TYR A N 1
ATOM 800 C CA . TYR A 1 105 ? -8.75 26.953 -5.41 1 98.81 105 TYR A CA 1
ATOM 801 C C . TYR A 1 105 ? -9.516 25.672 -5.773 1 98.81 105 TYR A C 1
ATOM 803 O O . TYR A 1 105 ? -9.484 24.688 -5.027 1 98.81 105 TYR A O 1
ATOM 811 N N . THR A 1 106 ? -10.25 25.703 -6.84 1 98.56 106 THR A N 1
ATOM 812 C CA . THR A 1 106 ? -10.898 24.484 -7.344 1 98.56 106 THR A CA 1
ATOM 813 C C . THR A 1 106 ? -9.906 23.625 -8.117 1 98.56 106 THR A C 1
ATOM 815 O O . THR A 1 106 ? -9.453 24.016 -9.203 1 98.56 106 THR A O 1
ATOM 818 N N . VAL A 1 107 ? -9.586 22.484 -7.566 1 98.69 107 VAL A N 1
ATOM 819 C CA . VAL A 1 107 ? -8.516 21.672 -8.141 1 98.69 107 VAL A CA 1
ATOM 820 C C . VAL A 1 107 ? -8.953 20.219 -8.203 1 98.69 107 VAL A C 1
ATOM 822 O O . VAL A 1 107 ? -9.297 19.625 -7.18 1 98.69 107 VAL A O 1
ATOM 825 N N . ASP A 1 108 ? -9.016 19.656 -9.352 1 98.56 108 ASP A N 1
ATOM 826 C CA . ASP A 1 108 ? -9.102 18.219 -9.523 1 98.56 108 ASP A CA 1
ATOM 827 C C . ASP A 1 108 ? -7.727 17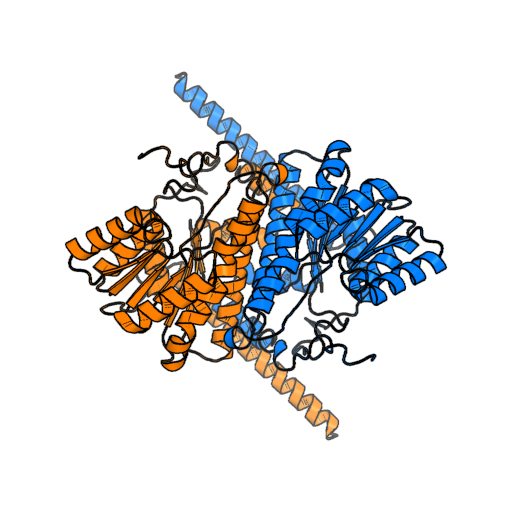.562 -9.453 1 98.56 108 ASP A C 1
ATOM 829 O O . ASP A 1 108 ? -6.965 17.594 -10.422 1 98.56 108 ASP A O 1
ATOM 833 N N . ILE A 1 109 ? -7.488 16.891 -8.359 1 98.5 109 ILE A N 1
ATOM 834 C CA . ILE A 1 109 ? -6.125 16.438 -8.109 1 98.5 109 ILE A CA 1
ATOM 835 C C . ILE A 1 109 ? -5.895 15.094 -8.812 1 98.5 109 ILE A C 1
ATOM 837 O O . ILE A 1 109 ? -4.797 14.539 -8.742 1 98.5 109 ILE A O 1
ATOM 841 N N . SER A 1 110 ? -6.941 14.516 -9.484 1 98 110 SER A N 1
ATOM 842 C CA . SER A 1 110 ? -6.754 13.273 -10.234 1 98 110 SER A CA 1
ATOM 843 C C . SER A 1 110 ? -5.898 13.492 -11.477 1 98 110 SER A C 1
ATOM 845 O O . SER A 1 110 ? -5.438 12.539 -12.094 1 98 110 SER A O 1
ATOM 847 N N . LYS A 1 111 ? -5.637 14.742 -11.812 1 97.25 111 LYS A N 1
ATOM 848 C CA . LYS A 1 111 ? -4.828 15.109 -12.969 1 97.25 111 LYS A CA 1
ATOM 849 C C . LYS A 1 111 ? -3.602 15.914 -12.547 1 97.25 111 LYS A C 1
ATOM 851 O O . LYS A 1 111 ? -3.732 17 -11.977 1 97.25 111 LYS A O 1
ATOM 856 N N . ARG A 1 112 ? -2.441 15.461 -12.906 1 97.81 112 ARG A N 1
ATOM 857 C CA . ARG A 1 112 ? -1.208 16.094 -12.438 1 97.81 112 ARG A CA 1
ATOM 858 C C . ARG A 1 112 ? -1.087 17.516 -12.953 1 97.81 112 ARG A C 1
ATOM 860 O O . ARG A 1 112 ? -0.568 18.391 -12.258 1 97.81 112 ARG A O 1
ATOM 867 N N . GLN A 1 113 ? -1.602 17.75 -14.188 1 98.25 113 GLN A N 1
ATOM 868 C CA . GLN A 1 113 ? -1.508 19.078 -14.758 1 98.25 113 GLN A CA 1
ATOM 869 C C . GLN A 1 113 ? -2.287 20.094 -13.914 1 98.25 113 GLN A C 1
ATOM 871 O O . GLN A 1 113 ? -1.857 21.234 -13.742 1 98.25 113 GLN A O 1
ATOM 876 N N . ASN A 1 114 ? -3.451 19.703 -13.414 1 98.62 114 ASN A N 1
ATOM 877 C CA . ASN A 1 114 ? -4.246 20.547 -12.539 1 98.62 114 ASN A CA 1
ATOM 878 C C . ASN A 1 114 ? -3.498 20.875 -11.25 1 98.62 114 ASN A C 1
ATOM 880 O O . ASN A 1 114 ? -3.564 22 -10.75 1 98.62 114 ASN A O 1
ATOM 884 N N . ILE A 1 115 ? -2.779 19.938 -10.727 1 98.81 115 ILE A N 1
ATOM 885 C CA . ILE A 1 115 ? -2.02 20.109 -9.5 1 98.81 115 ILE A CA 1
ATOM 886 C C . ILE A 1 115 ? -0.911 21.141 -9.703 1 98.81 115 ILE A C 1
ATOM 888 O O . ILE A 1 115 ? -0.779 22.078 -8.93 1 98.81 115 ILE A O 1
ATOM 892 N N . TYR A 1 116 ? -0.158 20.969 -10.758 1 98.62 116 TYR A N 1
ATOM 893 C CA . TYR A 1 116 ? 0.976 21.859 -11.008 1 98.62 116 TYR A CA 1
ATOM 894 C C . TYR A 1 116 ? 0.505 23.281 -11.312 1 98.62 116 TYR A C 1
ATOM 896 O O . TYR A 1 116 ? 1.098 24.25 -10.836 1 98.62 116 TYR A O 1
ATOM 904 N N . LYS A 1 117 ? -0.56 23.375 -12.109 1 98.69 117 LYS A N 1
ATOM 905 C CA . LYS A 1 117 ? -1.11 24.688 -12.406 1 98.69 117 LYS A CA 1
ATOM 906 C C . LYS A 1 117 ? -1.582 25.391 -11.133 1 98.69 117 LYS A C 1
ATOM 908 O O . LYS A 1 117 ? -1.294 26.562 -10.922 1 98.69 117 LYS A O 1
ATOM 913 N N . ALA A 1 118 ? -2.32 24.688 -10.32 1 98.81 118 ALA A N 1
ATOM 914 C CA . ALA A 1 118 ? -2.816 25.25 -9.062 1 98.81 118 ALA A CA 1
ATOM 915 C C . ALA A 1 118 ? -1.664 25.594 -8.125 1 98.81 118 ALA A C 1
ATOM 917 O O . ALA A 1 118 ? -1.71 26.609 -7.414 1 98.81 118 ALA A O 1
ATOM 918 N N . ALA A 1 119 ? -0.649 24.75 -8.055 1 98.88 119 ALA A N 1
ATOM 919 C CA . ALA A 1 119 ? 0.511 24.984 -7.199 1 98.88 119 ALA A CA 1
ATOM 920 C C . ALA A 1 119 ? 1.232 26.281 -7.594 1 98.88 119 ALA A C 1
ATOM 922 O O . ALA A 1 119 ? 1.655 27.047 -6.73 1 98.88 119 ALA A O 1
ATOM 923 N N . ASP A 1 120 ? 1.363 26.469 -8.883 1 98.56 120 ASP A N 1
ATOM 924 C CA . ASP A 1 120 ? 1.998 27.688 -9.375 1 98.56 120 ASP A CA 1
ATOM 925 C C . ASP A 1 120 ? 1.222 28.938 -8.93 1 98.56 120 ASP A C 1
ATOM 927 O O . ASP A 1 120 ? 1.818 29.938 -8.539 1 98.56 120 ASP A O 1
ATOM 931 N N . ARG A 1 121 ? -0.041 28.844 -9 1 98.69 121 ARG A N 1
ATOM 932 C CA . ARG A 1 121 ? -0.882 29.953 -8.562 1 98.69 121 ARG A CA 1
ATOM 933 C C . ARG A 1 121 ? -0.715 30.203 -7.062 1 98.69 121 ARG A C 1
ATOM 935 O O . ARG A 1 121 ? -0.628 31.359 -6.633 1 98.69 121 ARG A O 1
ATOM 942 N N . VAL A 1 122 ? -0.706 29.156 -6.27 1 98.81 122 VAL A N 1
ATOM 943 C CA . VAL A 1 122 ? -0.54 29.281 -4.824 1 98.81 122 VAL A CA 1
ATOM 944 C C . VAL A 1 122 ? 0.791 29.969 -4.516 1 98.81 122 VAL A C 1
ATOM 946 O O . VAL A 1 122 ? 0.847 30.891 -3.699 1 98.81 122 VAL A O 1
ATOM 949 N N . LYS A 1 123 ? 1.857 29.531 -5.156 1 98.38 123 LYS A N 1
ATOM 950 C CA . LYS A 1 123 ? 3.182 30.109 -4.934 1 98.38 123 LYS A CA 1
ATOM 951 C C . LYS A 1 123 ? 3.203 31.594 -5.297 1 98.38 123 LYS A C 1
ATOM 953 O O . LYS A 1 123 ? 3.832 32.406 -4.602 1 98.38 123 LYS A O 1
ATOM 958 N N . ALA A 1 124 ? 2.486 31.922 -6.332 1 98.31 124 ALA A N 1
ATOM 959 C CA . ALA A 1 124 ? 2.473 33.312 -6.824 1 98.31 124 ALA A CA 1
ATOM 960 C C . ALA A 1 124 ? 1.589 34.188 -5.953 1 98.31 124 ALA A C 1
ATOM 962 O O . ALA A 1 124 ? 1.944 35.344 -5.656 1 98.31 124 ALA A O 1
ATOM 963 N N . GLU A 1 125 ? 0.429 33.656 -5.535 1 98.5 125 GLU A N 1
ATOM 964 C CA . GLU A 1 125 ? -0.604 34.469 -4.91 1 98.5 125 GLU A CA 1
ATOM 965 C C . GLU A 1 125 ? -0.479 34.438 -3.389 1 98.5 125 GLU A C 1
ATOM 967 O O . GLU A 1 125 ? -0.865 35.406 -2.715 1 98.5 125 GLU A O 1
ATOM 972 N N . VAL A 1 126 ? -0.021 33.406 -2.84 1 98.56 126 VAL A N 1
ATOM 973 C CA . VAL A 1 126 ? -0.036 33.219 -1.391 1 98.56 126 VAL A CA 1
ATOM 974 C C . VAL A 1 126 ? 1.395 33.094 -0.871 1 98.56 126 VAL A C 1
ATOM 976 O O . VAL A 1 126 ? 1.793 33.812 0.049 1 98.56 126 VAL A O 1
ATOM 979 N N . GLY A 1 127 ? 2.201 32.156 -1.428 1 98.44 127 GLY A N 1
ATOM 980 C CA . GLY A 1 127 ? 3.572 31.922 -0.999 1 98.44 127 GLY A CA 1
ATOM 981 C C . GLY A 1 127 ? 3.926 30.453 -0.898 1 98.44 127 GLY A C 1
ATOM 982 O O . GLY A 1 127 ? 3.201 29.594 -1.413 1 98.44 127 GLY A O 1
ATOM 983 N N . ASP A 1 128 ? 5.082 30.188 -0.24 1 98.38 128 ASP A N 1
ATOM 984 C CA . ASP A 1 128 ? 5.578 28.828 -0.093 1 98.38 128 ASP A CA 1
ATOM 985 C C . ASP A 1 128 ? 4.836 28.094 1.021 1 98.38 128 ASP A C 1
ATOM 987 O O . ASP A 1 128 ? 4.805 28.562 2.164 1 98.38 128 ASP A O 1
ATOM 991 N N . VAL A 1 129 ? 4.32 26.969 0.716 1 98.81 129 VAL A N 1
ATOM 992 C CA . VAL A 1 129 ? 3.539 26.156 1.651 1 98.81 129 VAL A CA 1
ATOM 993 C C . VAL A 1 129 ? 4.457 25.594 2.73 1 98.81 129 VAL A C 1
ATOM 995 O O . VAL A 1 129 ? 5.527 25.062 2.426 1 98.81 129 VAL A O 1
ATOM 998 N N . ASP A 1 130 ? 4.027 25.672 4 1 98.81 130 ASP A N 1
ATOM 999 C CA . ASP A 1 130 ? 4.801 25.156 5.129 1 98.81 130 ASP A CA 1
ATOM 1000 C C . ASP A 1 130 ? 4.336 23.75 5.52 1 98.81 130 ASP A C 1
ATOM 1002 O O . ASP A 1 130 ? 5.141 22.938 5.957 1 98.81 130 ASP A O 1
ATOM 1006 N N . VAL A 1 131 ? 3.059 23.547 5.484 1 98.88 131 VAL A N 1
ATOM 1007 C CA . VAL A 1 131 ? 2.447 22.266 5.816 1 98.88 131 VAL A CA 1
ATOM 1008 C C . VAL A 1 131 ? 1.493 21.844 4.703 1 98.88 131 VAL A C 1
ATOM 1010 O O . VAL A 1 131 ? 0.555 22.578 4.371 1 98.88 131 VAL A O 1
ATOM 1013 N N . LEU A 1 132 ? 1.828 20.781 4.066 1 98.94 132 LEU A N 1
ATOM 1014 C CA . LEU A 1 132 ? 0.967 20.172 3.057 1 98.94 132 LEU A CA 1
ATOM 1015 C C . LEU A 1 132 ? 0.162 19.016 3.652 1 98.94 132 LEU A C 1
ATOM 1017 O O . LEU A 1 132 ? 0.734 18.031 4.113 1 98.94 132 LEU A O 1
ATOM 1021 N N . ILE A 1 133 ? -1.157 19.156 3.699 1 98.94 133 ILE A N 1
ATOM 1022 C CA . ILE A 1 133 ? -2.029 18.109 4.207 1 98.94 133 ILE A CA 1
ATOM 1023 C C . ILE A 1 133 ? -2.812 17.484 3.053 1 98.94 133 ILE A C 1
ATOM 1025 O O . ILE A 1 133 ? -3.84 18.016 2.631 1 98.94 133 ILE A O 1
ATOM 1029 N N . ASN A 1 134 ? -2.299 16.375 2.607 1 98.88 134 ASN A N 1
ATOM 1030 C CA . ASN A 1 134 ? -3.02 15.547 1.638 1 98.88 134 ASN A CA 1
ATOM 1031 C C . ASN A 1 134 ? -4.176 14.797 2.289 1 98.88 134 ASN A C 1
ATOM 1033 O O . ASN A 1 134 ? -3.996 13.688 2.791 1 98.88 134 ASN A O 1
ATOM 1037 N N . ASN A 1 135 ? -5.328 15.383 2.176 1 98.44 135 ASN A N 1
ATOM 1038 C CA . ASN A 1 135 ? -6.508 14.852 2.854 1 98.44 135 ASN A CA 1
ATOM 1039 C C . ASN A 1 135 ? -7.543 14.336 1.857 1 98.44 135 ASN A C 1
ATOM 1041 O O . ASN A 1 135 ? -8.352 13.477 2.191 1 98.44 135 ASN A O 1
ATOM 1045 N N . ALA A 1 136 ? -7.461 14.883 0.631 1 98 136 ALA A N 1
ATOM 1046 C CA . ALA A 1 136 ? -8.445 14.484 -0.375 1 98 136 ALA A CA 1
ATOM 1047 C C . ALA A 1 136 ? -8.422 12.969 -0.588 1 98 136 ALA A C 1
ATOM 1049 O O . ALA A 1 136 ? -7.355 12.359 -0.626 1 98 136 ALA A O 1
ATOM 1050 N N . GLY A 1 137 ? -9.547 12.352 -0.649 1 96.06 137 GLY A N 1
ATOM 1051 C CA . GLY A 1 137 ? -9.703 10.93 -0.896 1 96.06 137 GLY A CA 1
ATOM 1052 C C . GLY A 1 137 ? -11.102 10.555 -1.348 1 96.06 137 GLY A C 1
ATOM 1053 O O . GLY A 1 137 ? -12.062 11.273 -1.072 1 96.06 137 GLY A O 1
ATOM 1054 N N . ILE A 1 138 ? -11.195 9.477 -2.062 1 95.75 138 ILE A N 1
ATOM 1055 C CA . ILE A 1 138 ? -12.5 8.984 -2.5 1 95.75 138 ILE A CA 1
ATOM 1056 C C . ILE A 1 138 ? -12.602 7.48 -2.252 1 95.75 138 ILE A C 1
ATOM 1058 O O . ILE A 1 138 ? -11.586 6.812 -2.059 1 95.75 138 ILE A O 1
ATOM 1062 N N . VAL A 1 139 ? -13.828 6.992 -2.164 1 93.88 139 VAL A N 1
ATOM 1063 C CA . VAL A 1 139 ? -14.117 5.578 -1.959 1 93.88 139 VAL A CA 1
ATOM 1064 C C . VAL A 1 139 ? -15.328 5.168 -2.801 1 93.88 139 VAL A C 1
ATOM 1066 O O . VAL A 1 139 ? -16.312 5.91 -2.887 1 93.88 139 VAL A O 1
ATOM 1069 N N . SER A 1 140 ? -15.211 4.09 -3.459 1 89.88 140 SER A N 1
ATOM 1070 C CA . SER A 1 140 ? -16.359 3.568 -4.203 1 89.88 140 SER A CA 1
ATOM 1071 C C . SER A 1 140 ? -17.219 2.674 -3.33 1 89.88 140 SER A C 1
ATOM 1073 O O . SER A 1 140 ? -18.453 2.713 -3.42 1 89.88 140 SER A O 1
ATOM 1075 N N . GLY A 1 141 ? -16.562 1.872 -2.49 1 88.06 141 GLY A N 1
ATOM 1076 C CA . GLY A 1 141 ? -17.266 1.008 -1.556 1 88.06 141 GLY A CA 1
ATOM 1077 C C . GLY A 1 141 ? -17.953 -0.165 -2.229 1 88.06 141 GLY A C 1
ATOM 1078 O O . GLY A 1 141 ? -19.062 -0.539 -1.853 1 88.06 141 GLY A O 1
ATOM 1079 N N . LYS A 1 142 ? -17.406 -0.624 -3.287 1 89.62 142 LYS A N 1
ATOM 1080 C CA . LYS A 1 142 ? -17.938 -1.757 -4.039 1 89.62 142 LYS A CA 1
ATOM 1081 C C . LYS A 1 142 ? -16.922 -2.9 -4.098 1 89.62 142 LYS A C 1
ATOM 1083 O O . LYS A 1 142 ? -15.711 -2.67 -4.055 1 89.62 142 LYS A O 1
ATOM 1088 N N . ARG A 1 143 ? -17.531 -4.121 -4.172 1 90.94 143 ARG A N 1
ATOM 1089 C CA . ARG A 1 143 ? -16.672 -5.273 -4.426 1 90.94 143 ARG A CA 1
ATOM 1090 C C . ARG A 1 143 ? -15.984 -5.16 -5.781 1 90.94 143 ARG A C 1
ATOM 1092 O O . ARG A 1 143 ? -16.422 -4.398 -6.645 1 90.94 143 ARG A O 1
ATOM 1099 N N . LEU A 1 144 ? -14.977 -5.918 -5.996 1 91.69 144 LEU A N 1
ATOM 1100 C CA . LEU A 1 144 ? -14.109 -5.816 -7.168 1 91.69 144 LEU A CA 1
ATOM 1101 C C . LEU A 1 144 ? -14.93 -5.906 -8.453 1 91.69 144 LEU A C 1
ATOM 1103 O O . LEU A 1 144 ? -14.781 -5.07 -9.352 1 91.69 144 LEU A O 1
ATOM 1107 N N . PHE A 1 145 ? -15.906 -6.801 -8.547 1 89.56 145 PHE A N 1
ATOM 1108 C CA . PHE A 1 145 ? -16.609 -7.074 -9.797 1 89.56 145 PHE A CA 1
ATOM 1109 C C . PHE A 1 145 ? -17.781 -6.109 -9.984 1 89.56 145 PHE A C 1
ATOM 1111 O O . PHE A 1 145 ? -18.328 -5.988 -11.078 1 89.56 145 PHE A O 1
ATOM 1118 N N . GLU A 1 146 ? -18.156 -5.441 -8.938 1 90.75 146 GLU A N 1
ATOM 1119 C CA . GLU A 1 146 ? -19.234 -4.473 -9 1 90.75 146 GLU A CA 1
ATOM 1120 C C . GLU A 1 146 ? -18.719 -3.061 -9.242 1 90.75 146 GLU A C 1
ATOM 1122 O O . GLU A 1 146 ? -19.484 -2.148 -9.547 1 90.75 146 GLU A O 1
ATOM 1127 N N . ASN A 1 147 ? -17.469 -2.943 -9.094 1 92.44 147 ASN A N 1
ATOM 1128 C CA . ASN A 1 147 ? -16.859 -1.626 -9.203 1 92.44 147 ASN A CA 1
ATOM 1129 C C . ASN A 1 147 ? -16.516 -1.286 -10.656 1 92.44 147 ASN A C 1
ATOM 1131 O O . ASN A 1 147 ? -16.031 -2.139 -11.406 1 92.44 147 ASN A O 1
ATOM 1135 N N . SER A 1 148 ? -16.812 -0.076 -11.094 1 95.06 148 SER A N 1
ATOM 1136 C CA . SER A 1 148 ? -16.453 0.319 -12.453 1 95.06 148 SER A CA 1
ATOM 1137 C C . SER A 1 148 ? -14.945 0.488 -12.602 1 95.06 148 SER A C 1
ATOM 1139 O O . SER A 1 148 ? -14.273 0.93 -11.664 1 95.06 148 SER A O 1
ATOM 1141 N N . ASP A 1 149 ? -14.445 0.144 -13.797 1 97.12 149 ASP A N 1
ATOM 1142 C CA . ASP A 1 149 ? -13.023 0.286 -14.078 1 97.12 149 ASP A CA 1
ATOM 1143 C C . ASP A 1 149 ? -12.57 1.733 -13.898 1 97.12 149 ASP A C 1
ATOM 1145 O O . ASP A 1 149 ? -11.523 1.993 -13.312 1 97.12 149 ASP A O 1
ATOM 1149 N N . ASP A 1 150 ? -13.375 2.627 -14.391 1 97.06 150 ASP A N 1
ATOM 1150 C CA . ASP A 1 150 ? -13.055 4.047 -14.328 1 97.06 150 ASP A CA 1
ATOM 1151 C C . ASP A 1 150 ? -12.938 4.52 -12.875 1 97.06 150 ASP A C 1
ATOM 1153 O O . ASP A 1 150 ? -12.047 5.305 -12.547 1 97.06 150 ASP A O 1
ATOM 1157 N N . LEU A 1 151 ? -13.82 4.059 -12.031 1 96.19 151 LEU A N 1
ATOM 1158 C CA . LEU A 1 151 ? -13.805 4.473 -10.625 1 96.19 151 LEU A CA 1
ATOM 1159 C C . LEU A 1 151 ? -12.586 3.912 -9.906 1 96.19 151 LEU A C 1
ATOM 1161 O O . LEU A 1 151 ? -12.023 4.566 -9.023 1 96.19 151 LEU A O 1
ATOM 1165 N N . MET A 1 152 ? -12.211 2.729 -10.273 1 97.69 152 MET A N 1
ATOM 1166 C CA . MET A 1 152 ? -11.031 2.137 -9.648 1 97.69 152 MET A CA 1
ATOM 1167 C C . MET A 1 152 ? -9.773 2.912 -10.023 1 97.69 152 MET A C 1
ATOM 1169 O O . MET A 1 152 ? -8.914 3.166 -9.172 1 97.69 152 MET A O 1
ATOM 1173 N N . GLU A 1 153 ? -9.664 3.266 -11.297 1 97.88 153 GLU A N 1
ATOM 1174 C CA . GLU A 1 153 ? -8.531 4.078 -11.734 1 97.88 153 GLU A CA 1
ATOM 1175 C C . GLU A 1 153 ? -8.547 5.453 -11.07 1 97.88 153 GLU A C 1
ATOM 1177 O O . GLU A 1 153 ? -7.5 5.977 -10.688 1 97.88 153 GLU A O 1
ATOM 1182 N N . LEU A 1 154 ? -9.742 6.008 -10.977 1 97.88 154 LEU A N 1
ATOM 1183 C CA . LEU A 1 154 ? -9.891 7.312 -10.336 1 97.88 154 LEU A CA 1
ATOM 1184 C C . LEU A 1 154 ? -9.477 7.246 -8.875 1 97.88 154 LEU A C 1
ATOM 1186 O O . LEU A 1 154 ? -8.828 8.164 -8.359 1 97.88 154 LEU A O 1
ATOM 1190 N N . THR A 1 155 ? -9.867 6.18 -8.172 1 98.25 155 THR A N 1
ATOM 1191 C CA . THR A 1 155 ? -9.5 5.988 -6.773 1 98.25 155 THR A CA 1
ATOM 1192 C C . THR A 1 155 ? -7.98 5.992 -6.609 1 98.25 155 THR A C 1
ATOM 1194 O O . THR A 1 155 ? -7.449 6.664 -5.723 1 98.25 155 THR A O 1
ATOM 1197 N N . MET A 1 156 ? -7.289 5.312 -7.496 1 98.69 156 MET A N 1
ATOM 1198 C CA . MET A 1 156 ? -5.828 5.277 -7.438 1 98.69 156 MET A CA 1
ATOM 1199 C C . MET A 1 156 ? -5.238 6.652 -7.715 1 98.69 156 MET A C 1
ATOM 1201 O O . MET A 1 156 ? -4.301 7.082 -7.039 1 98.69 156 MET A O 1
ATOM 1205 N N . ALA A 1 157 ? -5.781 7.324 -8.711 1 98.5 157 ALA A N 1
ATOM 1206 C CA . ALA A 1 157 ? -5.277 8.633 -9.117 1 98.5 157 ALA A CA 1
ATOM 1207 C C . ALA A 1 157 ? -5.406 9.648 -7.988 1 98.5 157 ALA A C 1
ATOM 1209 O O . ALA A 1 157 ? -4.465 10.398 -7.715 1 98.5 157 ALA A O 1
ATOM 1210 N N . VAL A 1 158 ? -6.492 9.617 -7.301 1 98.62 158 VAL A N 1
ATOM 1211 C CA . VAL A 1 158 ? -6.805 10.617 -6.289 1 98.62 158 VAL A CA 1
ATOM 1212 C C . VAL A 1 158 ? -6.098 10.266 -4.98 1 98.62 158 VAL A C 1
ATOM 1214 O O . VAL A 1 158 ? -5.418 11.109 -4.391 1 98.62 158 VAL A O 1
ATOM 1217 N N . ASN A 1 159 ? -6.211 9.008 -4.551 1 98.69 159 ASN A N 1
ATOM 1218 C CA . ASN A 1 159 ? -5.801 8.633 -3.201 1 98.69 159 ASN A CA 1
ATOM 1219 C C . ASN A 1 159 ? -4.293 8.414 -3.113 1 98.69 159 ASN A C 1
ATOM 1221 O O . ASN A 1 159 ? -3.721 8.445 -2.023 1 98.69 159 ASN A O 1
ATOM 1225 N N . THR A 1 160 ? -3.641 8.117 -4.246 1 98.81 160 THR A N 1
ATOM 1226 C CA . THR A 1 160 ? -2.23 7.75 -4.16 1 98.81 160 THR A CA 1
ATOM 1227 C C . THR A 1 160 ? -1.399 8.562 -5.152 1 98.81 160 THR A C 1
ATOM 1229 O O . THR A 1 160 ? -0.533 9.344 -4.75 1 98.81 160 THR A O 1
ATOM 1232 N N . THR A 1 161 ? -1.707 8.477 -6.438 1 98.69 161 THR A N 1
ATOM 1233 C CA . THR A 1 161 ? -0.851 9.047 -7.473 1 98.69 161 THR A CA 1
ATOM 1234 C C . THR A 1 161 ? -0.726 10.555 -7.305 1 98.69 161 THR A C 1
ATOM 1236 O O . THR A 1 161 ? 0.333 11.133 -7.566 1 98.69 161 THR A O 1
ATOM 1239 N N . SER A 1 162 ? -1.808 11.172 -6.879 1 98.81 162 SER A N 1
ATOM 1240 C CA . SER A 1 162 ? -1.809 12.617 -6.676 1 98.81 162 SER A CA 1
ATOM 1241 C C . SER A 1 162 ? -0.749 13.039 -5.66 1 98.81 162 SER A C 1
ATOM 1243 O O . SER A 1 162 ? -0.222 14.148 -5.727 1 98.81 162 SER A O 1
ATOM 1245 N N . LEU A 1 163 ? -0.4 12.156 -4.738 1 98.88 163 LEU A N 1
ATOM 1246 C CA . LEU A 1 163 ? 0.544 12.469 -3.67 1 98.88 163 LEU A CA 1
ATOM 1247 C C . LEU A 1 163 ? 1.933 12.75 -4.234 1 98.88 163 LEU A C 1
ATOM 1249 O O . LEU A 1 163 ? 2.684 13.547 -3.676 1 98.88 163 LEU A O 1
ATOM 1253 N N . PHE A 1 164 ? 2.262 12.047 -5.348 1 98.62 164 PHE A N 1
ATOM 1254 C CA . PHE A 1 164 ? 3.543 12.305 -5.996 1 98.62 164 PHE A CA 1
ATOM 1255 C C . PHE A 1 164 ? 3.643 13.758 -6.438 1 98.62 164 PHE A C 1
ATOM 1257 O O . PHE A 1 164 ? 4.648 14.422 -6.184 1 98.62 164 PHE A O 1
ATOM 1264 N N . PHE A 1 165 ? 2.613 14.203 -6.949 1 98.75 165 PHE A N 1
ATOM 1265 C CA . PHE A 1 165 ? 2.666 15.477 -7.664 1 98.75 165 PHE A CA 1
ATOM 1266 C C . PHE A 1 165 ? 2.473 16.641 -6.707 1 98.75 165 PHE A C 1
ATOM 1268 O O . PHE A 1 165 ? 3.047 17.719 -6.906 1 98.75 165 PHE A O 1
ATOM 1275 N N . THR A 1 166 ? 1.627 16.438 -5.668 1 98.75 166 THR A N 1
ATOM 1276 C CA . THR A 1 166 ? 1.561 17.484 -4.641 1 98.75 166 THR A CA 1
ATOM 1277 C C . THR A 1 166 ? 2.906 17.641 -3.939 1 98.75 166 THR A C 1
ATOM 1279 O O . THR A 1 166 ? 3.352 18.75 -3.68 1 98.75 166 THR A O 1
ATOM 1282 N N . ALA A 1 167 ? 3.535 16.516 -3.637 1 98.44 167 ALA A N 1
ATOM 1283 C CA . ALA A 1 167 ? 4.848 16.578 -3 1 98.44 167 ALA A CA 1
ATOM 1284 C C . ALA A 1 167 ? 5.875 17.25 -3.91 1 98.44 167 ALA A C 1
ATOM 1286 O O . ALA A 1 167 ? 6.645 18.094 -3.467 1 98.44 167 ALA A O 1
ATOM 1287 N N . LYS A 1 168 ? 5.883 16.844 -5.152 1 97.88 168 LYS A N 1
ATOM 1288 C CA . LYS A 1 168 ? 6.824 17.422 -6.098 1 97.88 168 LYS A CA 1
ATOM 1289 C C . LYS A 1 168 ? 6.594 18.922 -6.254 1 97.88 168 LYS A C 1
ATOM 1291 O O . LYS A 1 168 ? 7.531 19.688 -6.512 1 97.88 168 LYS A O 1
ATOM 1296 N N . ALA A 1 169 ? 5.383 19.328 -6.129 1 98.31 169 ALA A N 1
ATOM 1297 C CA . ALA A 1 169 ? 5.027 20.734 -6.316 1 98.31 169 ALA A CA 1
ATOM 1298 C C . ALA A 1 169 ? 5.496 21.578 -5.137 1 98.31 169 ALA A C 1
ATOM 1300 O O . ALA A 1 169 ? 5.953 22.703 -5.316 1 98.31 169 ALA A O 1
ATOM 1301 N N . PHE A 1 170 ? 5.457 21.062 -3.92 1 98.31 170 PHE A N 1
ATOM 1302 C CA . PHE A 1 170 ? 5.598 21.953 -2.775 1 98.31 170 PHE A CA 1
ATOM 1303 C C . PHE A 1 170 ? 6.836 21.594 -1.962 1 98.31 170 PHE A C 1
ATOM 1305 O O . PHE A 1 170 ? 7.348 22.422 -1.205 1 98.31 170 PHE A O 1
ATOM 1312 N N . LEU A 1 171 ? 7.344 20.406 -2.078 1 97.19 171 LEU A N 1
ATOM 1313 C CA . LEU A 1 171 ? 8.453 19.922 -1.26 1 97.19 171 LEU A CA 1
ATOM 1314 C C . LEU A 1 171 ? 9.734 20.672 -1.587 1 97.19 171 LEU A C 1
ATOM 1316 O O . LEU A 1 171 ? 10.562 20.922 -0.704 1 97.19 171 LEU A O 1
ATOM 1320 N N . PRO A 1 172 ? 10.008 21.047 -2.889 1 96.5 172 PRO A N 1
ATOM 1321 C CA . PRO A 1 172 ? 11.273 21.719 -3.207 1 96.5 172 PRO A CA 1
ATOM 1322 C C . PRO A 1 172 ? 11.5 22.984 -2.365 1 96.5 172 PRO A C 1
ATOM 1324 O O . PRO A 1 172 ? 12.602 23.203 -1.866 1 96.5 172 PRO A O 1
ATOM 1327 N N . ALA A 1 173 ? 10.516 23.766 -2.189 1 97.19 173 ALA A N 1
ATOM 1328 C CA . ALA A 1 173 ? 10.648 24.969 -1.359 1 97.19 173 ALA A CA 1
ATOM 1329 C C . ALA A 1 173 ? 10.906 24.594 0.099 1 97.19 173 ALA A C 1
ATOM 1331 O O . ALA A 1 173 ? 11.672 25.266 0.791 1 97.19 173 ALA A O 1
ATOM 1332 N N . MET A 1 174 ? 10.234 23.547 0.596 1 97.5 174 MET A N 1
ATOM 1333 C CA . MET A 1 174 ? 10.461 23.062 1.951 1 97.5 174 MET A CA 1
ATOM 1334 C C . MET A 1 174 ? 11.906 22.625 2.137 1 97.5 174 MET A C 1
ATOM 1336 O O . MET A 1 174 ? 12.523 22.922 3.164 1 97.5 174 MET A O 1
ATOM 1340 N N . LEU A 1 175 ? 12.391 21.922 1.143 1 96.31 175 LEU A N 1
ATOM 1341 C CA . LEU A 1 175 ? 13.75 21.406 1.187 1 96.31 175 LEU A CA 1
ATOM 1342 C C . LEU A 1 175 ? 14.766 22.547 1.203 1 96.31 175 LEU A C 1
ATOM 1344 O O . LEU A 1 175 ? 15.742 22.5 1.949 1 96.31 175 LEU A O 1
ATOM 1348 N N . THR A 1 176 ? 14.523 23.562 0.394 1 95.81 176 THR A N 1
ATOM 1349 C CA . THR A 1 176 ? 15.414 24.719 0.317 1 95.81 176 THR A CA 1
ATOM 1350 C C . THR A 1 176 ? 15.508 25.422 1.668 1 95.81 176 THR A C 1
ATOM 1352 O O . THR A 1 176 ? 16.594 25.797 2.109 1 95.81 176 THR A O 1
ATOM 1355 N N . ARG A 1 177 ? 14.445 25.562 2.359 1 96.31 177 ARG A N 1
ATOM 1356 C CA . ARG A 1 177 ? 14.422 26.25 3.643 1 96.31 177 ARG A CA 1
ATOM 1357 C C . ARG A 1 177 ? 14.688 25.281 4.793 1 96.31 177 ARG A C 1
ATOM 1359 O O . ARG A 1 177 ? 14.844 25.703 5.941 1 96.31 177 ARG A O 1
ATOM 1366 N N . ASN A 1 178 ? 14.742 23.938 4.48 1 97.31 178 ASN A N 1
ATOM 1367 C CA . ASN A 1 178 ? 14.953 22.875 5.445 1 97.31 178 ASN A CA 1
ATOM 1368 C C . ASN A 1 178 ? 13.922 22.906 6.566 1 97.31 178 ASN A C 1
ATOM 1370 O O . ASN A 1 178 ? 14.273 22.812 7.746 1 97.31 178 ASN A O 1
ATOM 1374 N N . SER A 1 179 ? 12.75 23.219 6.195 1 97.94 179 SER A N 1
ATOM 1375 C CA . SER A 1 179 ? 11.602 23.25 7.098 1 97.94 179 SER A CA 1
ATOM 1376 C C . SER A 1 179 ? 10.305 22.984 6.348 1 97.94 179 SER A C 1
ATOM 1378 O O . SER A 1 179 ? 10.031 23.594 5.312 1 97.94 179 SER A O 1
ATOM 1380 N N . GLY A 1 180 ? 9.57 22.047 6.793 1 98.12 180 GLY A N 1
ATOM 1381 C CA . GLY A 1 180 ? 8.312 21.688 6.152 1 98.12 180 GLY A CA 1
ATOM 1382 C C . GLY A 1 180 ? 7.688 20.422 6.707 1 98.12 180 GLY A C 1
ATOM 1383 O O . GLY A 1 180 ? 8.32 19.703 7.477 1 98.12 180 GLY A O 1
ATOM 1384 N N . HIS A 1 181 ? 6.457 20.219 6.43 1 98.81 181 HIS A N 1
ATOM 1385 C CA . HIS A 1 181 ? 5.711 19.078 6.926 1 98.81 181 HIS A CA 1
ATOM 1386 C C . HIS A 1 181 ? 4.734 18.562 5.871 1 98.81 181 HIS A C 1
ATOM 1388 O O . HIS A 1 181 ? 3.883 19.297 5.387 1 98.81 181 HIS A O 1
ATOM 1394 N N . VAL A 1 182 ? 4.949 17.375 5.461 1 98.75 182 VAL A N 1
ATOM 1395 C CA . VAL A 1 182 ? 4.023 16.703 4.555 1 98.75 182 VAL A CA 1
ATOM 1396 C C . VAL A 1 182 ? 3.174 15.695 5.332 1 98.75 182 VAL A C 1
ATOM 1398 O O . VAL A 1 182 ? 3.707 14.828 6.027 1 98.75 182 VAL A O 1
ATOM 1401 N N . VAL A 1 183 ? 1.864 15.867 5.27 1 98.88 183 VAL A N 1
ATOM 1402 C CA . VAL A 1 183 ? 0.913 15.023 5.98 1 98.88 183 VAL A CA 1
ATOM 1403 C C . VAL A 1 183 ? 0.012 14.305 4.977 1 98.88 183 VAL A C 1
ATOM 1405 O O . VAL A 1 183 ? -0.458 14.906 4.012 1 98.88 183 VAL A O 1
ATOM 1408 N N . THR A 1 184 ? -0.134 13.031 5.121 1 98.75 184 THR A N 1
ATOM 1409 C CA . THR A 1 184 ? -1.08 12.273 4.316 1 98.75 184 THR A CA 1
ATOM 1410 C C . THR A 1 184 ? -2.137 11.609 5.199 1 98.75 184 THR A C 1
ATOM 1412 O O . THR A 1 184 ? -1.803 10.883 6.133 1 98.75 184 THR A O 1
ATOM 1415 N N . VAL A 1 185 ? -3.404 11.953 4.902 1 98.5 185 VAL A N 1
ATOM 1416 C CA . VAL A 1 185 ? -4.508 11.25 5.547 1 98.5 185 VAL A CA 1
ATOM 1417 C C . VAL A 1 185 ? -4.809 9.961 4.793 1 98.5 185 VAL A C 1
ATOM 1419 O O . VAL A 1 185 ? -5.477 9.977 3.76 1 98.5 185 VAL A O 1
ATOM 1422 N N . ALA A 1 186 ? -4.301 8.914 5.344 1 98.38 186 ALA A N 1
ATOM 1423 C CA . ALA A 1 186 ? -4.543 7.586 4.781 1 98.38 186 ALA A CA 1
ATOM 1424 C C . ALA A 1 186 ? -5.75 6.922 5.441 1 98.38 186 ALA A C 1
ATOM 1426 O O . ALA A 1 186 ? -6.844 7.492 5.469 1 98.38 186 ALA A O 1
ATOM 1427 N N . SER A 1 187 ? -5.594 5.703 5.938 1 97.56 187 SER A N 1
ATOM 1428 C CA . SER A 1 187 ? -6.664 4.922 6.547 1 97.56 187 SER A CA 1
ATOM 1429 C C . SER A 1 187 ? -6.129 3.633 7.16 1 97.56 187 SER A C 1
ATOM 1431 O O . SER A 1 187 ? -5.074 3.143 6.758 1 97.56 187 SER A O 1
ATOM 1433 N N . MET A 1 188 ? -6.836 3.121 8.156 1 96.38 188 MET A N 1
ATOM 1434 C CA . MET A 1 188 ? -6.523 1.77 8.617 1 96.38 188 MET A CA 1
ATOM 1435 C C . MET A 1 188 ? -6.727 0.753 7.496 1 96.38 188 MET A C 1
ATOM 1437 O O . MET A 1 188 ? -6.141 -0.33 7.52 1 96.38 188 MET A O 1
ATOM 1441 N N . ALA A 1 189 ? -7.516 1.129 6.48 1 96.12 189 ALA A N 1
ATOM 1442 C CA . ALA A 1 189 ? -7.676 0.31 5.281 1 96.12 189 ALA A CA 1
ATOM 1443 C C . ALA A 1 189 ? -6.395 0.3 4.449 1 96.12 189 ALA A C 1
ATOM 1445 O O . ALA A 1 189 ? -6.301 -0.424 3.455 1 96.12 189 ALA A O 1
ATOM 1446 N N . GLY A 1 190 ? -5.438 1.077 4.789 1 97.62 190 GLY A N 1
ATOM 1447 C CA . GLY A 1 190 ? -4.105 1.038 4.203 1 97.62 190 GLY A CA 1
ATOM 1448 C C . GLY A 1 190 ? -3.156 0.112 4.941 1 97.62 190 GLY A C 1
ATOM 1449 O O . GLY A 1 190 ? -2.016 -0.084 4.516 1 97.62 190 GLY A O 1
ATOM 1450 N N . LYS A 1 191 ? -3.619 -0.405 6.031 1 94.88 191 LYS A N 1
ATOM 1451 C CA . LYS A 1 191 ? -2.84 -1.338 6.84 1 94.88 191 LYS A CA 1
ATOM 1452 C C . LYS A 1 191 ? -3.445 -2.738 6.801 1 94.88 191 LYS A C 1
ATOM 1454 O O . LYS A 1 191 ? -2.73 -3.732 6.941 1 94.88 191 LYS A O 1
ATOM 1459 N N . PHE A 1 192 ? -4.742 -2.793 6.613 1 93.81 192 PHE A N 1
ATOM 1460 C CA . PHE A 1 192 ? -5.477 -4.051 6.609 1 93.81 192 PHE A CA 1
ATOM 1461 C C . PHE A 1 192 ? -6.422 -4.125 5.418 1 93.81 192 PHE A C 1
ATOM 1463 O O . PHE A 1 192 ? -7.293 -3.266 5.258 1 93.81 192 PHE A O 1
ATOM 1470 N N . GLY A 1 193 ? -6.227 -5.172 4.672 1 94.06 193 GLY A N 1
ATOM 1471 C CA . GLY A 1 193 ? -7.191 -5.383 3.604 1 94.06 193 GLY A CA 1
ATOM 1472 C C . GLY A 1 193 ? -8.594 -5.656 4.109 1 94.06 193 GLY A C 1
ATOM 1473 O O . GLY A 1 193 ? -8.773 -6.355 5.109 1 94.06 193 GLY A O 1
ATOM 1474 N N . THR A 1 194 ? -9.57 -5.07 3.412 1 92.75 194 THR A N 1
ATOM 1475 C CA . THR A 1 194 ? -10.969 -5.188 3.82 1 92.75 194 THR A CA 1
ATOM 1476 C C . THR A 1 194 ? -11.852 -5.566 2.635 1 92.75 194 THR A C 1
ATOM 1478 O O . THR A 1 194 ? -11.695 -5.02 1.54 1 92.75 194 THR A O 1
ATOM 1481 N N . ALA A 1 195 ? -12.781 -6.5 2.881 1 93.19 195 ALA A N 1
ATOM 1482 C CA . ALA A 1 195 ? -13.734 -6.891 1.84 1 93.19 195 ALA A CA 1
ATOM 1483 C C . ALA A 1 195 ? -14.594 -5.711 1.412 1 93.19 195 ALA A C 1
ATOM 1485 O O . ALA A 1 195 ? -15.023 -4.91 2.248 1 93.19 195 ALA A O 1
ATOM 1486 N N . GLY A 1 196 ? -14.781 -5.574 0.13 1 93.25 196 GLY A N 1
ATOM 1487 C CA . GLY A 1 196 ? -15.617 -4.512 -0.396 1 93.25 196 GLY A CA 1
ATOM 1488 C C . GLY A 1 196 ? -14.859 -3.219 -0.639 1 93.25 196 GLY A C 1
ATOM 1489 O O . GLY A 1 196 ? -15.461 -2.197 -0.982 1 93.25 196 GLY A O 1
ATOM 1490 N N . LEU A 1 197 ? -13.531 -3.256 -0.459 1 95.56 197 LEU A N 1
ATOM 1491 C CA . LEU A 1 197 ? -12.703 -2.057 -0.569 1 95.56 197 LEU A CA 1
ATOM 1492 C C . LEU A 1 197 ? -11.414 -2.35 -1.33 1 95.56 197 LEU A C 1
ATOM 1494 O O . LEU A 1 197 ? -10.359 -1.812 -0.997 1 95.56 197 LEU A O 1
ATOM 1498 N N . VAL A 1 198 ? -11.5 -3.15 -2.346 1 97.38 198 VAL A N 1
ATOM 1499 C CA . VAL A 1 198 ? -10.281 -3.629 -2.998 1 97.38 198 VAL A CA 1
ATOM 1500 C C . VAL A 1 198 ? -9.492 -2.445 -3.549 1 97.38 198 VAL A C 1
ATOM 1502 O O . VAL A 1 198 ? -8.312 -2.277 -3.229 1 97.38 198 VAL A O 1
ATOM 1505 N N . ASP A 1 199 ? -10.156 -1.594 -4.375 1 97.56 199 ASP A N 1
ATOM 1506 C CA . ASP A 1 199 ? -9.445 -0.457 -4.953 1 97.56 199 ASP A CA 1
ATOM 1507 C C . ASP A 1 199 ? -9.062 0.555 -3.873 1 97.56 199 ASP A C 1
ATOM 1509 O O . ASP A 1 199 ? -7.98 1.146 -3.926 1 97.56 199 ASP A O 1
ATOM 1513 N N . TYR A 1 200 ? -9.938 0.764 -2.895 1 97.56 200 TYR A N 1
ATOM 1514 C CA . TYR A 1 200 ? -9.68 1.71 -1.815 1 97.56 200 TYR A CA 1
ATOM 1515 C C . TYR A 1 200 ? -8.492 1.261 -0.97 1 97.56 200 TYR A C 1
ATOM 1517 O O . TYR A 1 200 ? -7.594 2.053 -0.679 1 97.56 200 TYR A O 1
ATOM 1525 N N . CYS A 1 201 ? -8.477 -0.029 -0.57 1 98.25 201 CYS A N 1
ATOM 1526 C CA . CYS A 1 201 ? -7.348 -0.554 0.193 1 98.25 201 CYS A CA 1
ATOM 1527 C C . CYS A 1 201 ? -6.047 -0.43 -0.596 1 98.25 201 CYS A C 1
ATOM 1529 O O . CYS A 1 201 ? -5.031 0.022 -0.063 1 98.25 201 CYS A O 1
ATOM 1531 N N . ALA A 1 202 ? -6.102 -0.82 -1.863 1 98.75 202 ALA A N 1
ATOM 1532 C CA . ALA A 1 202 ? -4.906 -0.673 -2.693 1 98.75 202 ALA A CA 1
ATOM 1533 C C . ALA A 1 202 ? -4.395 0.764 -2.67 1 98.75 202 ALA A C 1
ATOM 1535 O O . ALA A 1 202 ? -3.199 1.001 -2.496 1 98.75 202 ALA A O 1
ATOM 1536 N N . SER A 1 203 ? -5.266 1.685 -2.822 1 98.69 203 SER A N 1
ATOM 1537 C CA . SER A 1 203 ? -4.895 3.096 -2.895 1 98.69 203 SER A CA 1
ATOM 1538 C C . SER A 1 203 ? -4.348 3.592 -1.562 1 98.69 203 SER A C 1
ATOM 1540 O O . SER A 1 203 ? -3.359 4.332 -1.529 1 98.69 203 SER A O 1
ATOM 1542 N N . LYS A 1 204 ? -4.977 3.213 -0.495 1 98.81 204 LYS A N 1
ATOM 1543 C CA . LYS A 1 204 ? -4.551 3.717 0.807 1 98.81 204 LYS A CA 1
ATOM 1544 C C . LYS A 1 204 ? -3.27 3.027 1.272 1 98.81 204 LYS A C 1
ATOM 1546 O O . LYS A 1 204 ? -2.438 3.639 1.943 1 98.81 204 LYS A O 1
ATOM 1551 N N . PHE A 1 205 ? -3.115 1.739 0.903 1 98.75 205 PHE A N 1
ATOM 1552 C CA . PHE A 1 205 ? -1.798 1.131 1.048 1 98.75 205 PHE A CA 1
ATOM 1553 C C . PHE A 1 205 ? -0.749 1.921 0.275 1 98.75 205 PHE A C 1
ATOM 1555 O O . PHE A 1 205 ? 0.329 2.209 0.8 1 98.75 205 PHE A O 1
ATOM 1562 N N . GLY A 1 206 ? -1.1 2.217 -0.937 1 98.88 206 GLY A N 1
ATOM 1563 C CA . GLY A 1 206 ? -0.198 3.016 -1.75 1 98.88 206 GLY A CA 1
ATOM 1564 C C . GLY A 1 206 ? 0.17 4.34 -1.106 1 98.88 206 GLY A C 1
ATOM 1565 O O . GLY A 1 206 ? 1.33 4.758 -1.149 1 98.88 206 GLY A O 1
ATOM 1566 N N . ALA A 1 207 ? -0.796 4.988 -0.515 1 98.88 207 ALA A N 1
ATOM 1567 C CA . ALA A 1 207 ? -0.562 6.254 0.173 1 98.88 207 ALA A CA 1
ATOM 1568 C C . ALA A 1 207 ? 0.432 6.082 1.318 1 98.88 207 ALA A C 1
ATOM 1570 O O . ALA A 1 207 ? 1.323 6.914 1.507 1 98.88 207 ALA A O 1
ATOM 1571 N N . ILE A 1 208 ? 0.251 5.035 2.057 1 98.56 208 ILE A N 1
ATOM 1572 C CA . ILE A 1 208 ? 1.152 4.754 3.17 1 98.56 208 ILE A CA 1
ATOM 1573 C C . ILE A 1 208 ? 2.557 4.477 2.637 1 98.56 208 ILE A C 1
ATOM 1575 O O . ILE A 1 208 ? 3.543 4.984 3.176 1 98.56 208 ILE A O 1
ATOM 1579 N N . GLY A 1 209 ? 2.629 3.646 1.564 1 98.38 209 GLY A N 1
ATOM 1580 C CA . GLY A 1 209 ? 3.92 3.387 0.947 1 98.38 209 GLY A CA 1
ATOM 1581 C C . GLY A 1 209 ? 4.621 4.645 0.477 1 98.38 209 GLY A C 1
ATOM 1582 O O . GLY A 1 209 ? 5.836 4.785 0.646 1 98.38 209 GLY A O 1
ATOM 1583 N N . PHE A 1 210 ? 3.871 5.586 -0.111 1 98.56 210 PHE A N 1
ATOM 1584 C CA . PHE A 1 210 ? 4.395 6.883 -0.52 1 98.56 210 PHE A CA 1
ATOM 1585 C C . PHE A 1 210 ? 5 7.621 0.668 1 98.56 210 PHE A C 1
ATOM 1587 O O . PHE A 1 210 ? 6.152 8.055 0.614 1 98.56 210 PHE A O 1
ATOM 1594 N N . ASN A 1 211 ? 4.266 7.711 1.651 1 97.81 211 ASN A N 1
ATOM 1595 C CA . ASN A 1 211 ? 4.676 8.492 2.816 1 97.81 211 ASN A CA 1
ATOM 1596 C C . ASN A 1 211 ? 5.883 7.863 3.512 1 97.81 211 ASN A C 1
ATOM 1598 O O . ASN A 1 211 ? 6.805 8.57 3.922 1 97.81 211 ASN A O 1
ATOM 1602 N N . ASP A 1 212 ? 5.852 6.531 3.709 1 96.19 212 ASP A N 1
ATOM 1603 C CA . ASP A 1 212 ? 6.957 5.832 4.363 1 96.19 212 ASP A CA 1
ATOM 1604 C C . ASP A 1 212 ? 8.258 6.02 3.59 1 96.19 212 ASP A C 1
ATOM 1606 O O . ASP A 1 212 ? 9.312 6.246 4.184 1 96.19 212 ASP A O 1
ATOM 1610 N N . SER A 1 213 ? 8.148 5.891 2.332 1 96.62 213 SER A N 1
ATOM 1611 C CA . SER A 1 213 ? 9.336 6.023 1.501 1 96.62 213 SER A CA 1
ATOM 1612 C C . SER A 1 213 ? 9.82 7.469 1.454 1 96.62 213 SER A C 1
ATOM 1614 O O . SER A 1 213 ? 11.031 7.727 1.488 1 96.62 213 SER A O 1
ATOM 1616 N N . LEU A 1 214 ? 8.883 8.383 1.343 1 97.38 214 LEU A N 1
ATOM 1617 C CA . LEU A 1 214 ? 9.25 9.797 1.385 1 97.38 214 LEU A CA 1
ATOM 1618 C C . LEU A 1 214 ? 9.969 10.133 2.688 1 97.38 214 LEU A C 1
ATOM 1620 O O . LEU A 1 214 ? 10.984 10.828 2.678 1 97.38 214 LEU A O 1
ATOM 1624 N N . ARG A 1 215 ? 9.43 9.695 3.779 1 96.12 215 ARG A N 1
ATOM 1625 C CA . ARG A 1 215 ? 10.039 9.922 5.086 1 96.12 215 ARG A CA 1
ATOM 1626 C C . ARG A 1 215 ? 11.461 9.375 5.121 1 96.12 215 ARG A C 1
ATOM 1628 O O . ARG A 1 215 ? 12.383 10.047 5.598 1 96.12 215 ARG A O 1
ATOM 1635 N N . ALA A 1 216 ? 11.625 8.156 4.625 1 93.69 216 ALA A N 1
ATOM 1636 C CA . ALA A 1 216 ? 12.953 7.543 4.57 1 93.69 216 ALA A CA 1
ATOM 1637 C C . ALA A 1 216 ? 13.914 8.398 3.752 1 93.69 216 ALA A C 1
ATOM 1639 O O . ALA A 1 216 ? 15.086 8.547 4.113 1 93.69 216 ALA A O 1
ATOM 1640 N N . GLU A 1 217 ? 13.398 8.891 2.682 1 93.69 217 GLU A N 1
ATOM 1641 C CA . GLU A 1 217 ? 14.227 9.734 1.825 1 93.69 217 GLU A CA 1
ATOM 1642 C C . GLU A 1 217 ? 14.656 11.008 2.551 1 93.69 217 GLU A C 1
ATOM 1644 O O . GLU A 1 217 ? 15.812 11.43 2.445 1 93.69 217 GLU A O 1
ATOM 1649 N N . MET A 1 218 ? 13.719 11.617 3.256 1 94.06 218 MET A N 1
ATOM 1650 C CA . MET A 1 218 ? 14.039 12.844 3.98 1 94.06 218 MET A CA 1
ATOM 1651 C C . MET A 1 218 ? 15.062 12.578 5.082 1 94.06 218 MET A C 1
ATOM 1653 O O . MET A 1 218 ? 15.961 13.391 5.309 1 94.06 218 MET A O 1
ATOM 1657 N N . VAL A 1 219 ? 14.891 11.477 5.742 1 90.5 219 VAL A N 1
ATOM 1658 C CA . VAL A 1 219 ? 15.836 11.086 6.785 1 90.5 219 VAL A CA 1
ATOM 1659 C C . VAL A 1 219 ? 17.219 10.844 6.172 1 90.5 219 VAL A C 1
ATOM 1661 O O . VAL A 1 219 ? 18.234 11.297 6.703 1 90.5 219 VAL A O 1
ATOM 1664 N N . GLY A 1 220 ? 17.234 10.133 5.059 1 87.31 220 GLY A N 1
ATOM 1665 C CA . GLY A 1 220 ? 18.484 9.844 4.379 1 87.31 220 GLY A CA 1
ATOM 1666 C C . GLY A 1 220 ? 19.234 11.094 3.93 1 87.31 220 GLY A C 1
ATOM 1667 O O . GLY A 1 220 ? 20.453 11.141 3.963 1 87.31 220 GLY A O 1
ATOM 1668 N N . LEU A 1 221 ? 18.453 12.055 3.549 1 89.12 221 LEU A N 1
ATOM 1669 C CA . LEU A 1 221 ? 19.031 13.305 3.064 1 89.12 221 LEU A CA 1
ATOM 1670 C C . LEU A 1 221 ? 19.344 14.242 4.227 1 89.12 221 LEU A C 1
ATOM 1672 O O . LEU A 1 221 ? 19.859 15.336 4.016 1 89.12 221 LEU A O 1
ATOM 1676 N N . LYS A 1 222 ? 19.016 13.805 5.473 1 90.69 222 LYS A N 1
ATOM 1677 C CA . LYS A 1 222 ? 19.234 14.586 6.688 1 90.69 222 LYS A CA 1
ATOM 1678 C C . LYS A 1 222 ? 18.547 15.945 6.602 1 90.69 222 LYS A C 1
ATOM 1680 O O . LYS A 1 222 ? 19.156 16.969 6.906 1 90.69 222 LYS A O 1
ATOM 1685 N N . LYS A 1 223 ? 17.406 15.914 5.996 1 92.19 223 LYS A N 1
ATOM 1686 C CA . LYS A 1 223 ? 16.594 17.125 5.898 1 92.19 223 LYS A CA 1
ATOM 1687 C C . LYS A 1 223 ? 15.625 17.234 7.066 1 92.19 223 LYS A C 1
ATOM 1689 O O . LYS A 1 223 ? 15.148 16.203 7.578 1 92.19 223 LYS A O 1
ATOM 1694 N N . ASN A 1 224 ? 15.406 18.469 7.461 1 95.44 224 ASN A N 1
ATOM 1695 C CA . ASN A 1 224 ? 14.43 18.719 8.516 1 95.44 224 ASN A CA 1
ATOM 1696 C C . ASN A 1 224 ? 13.023 18.859 7.953 1 95.44 224 ASN A C 1
ATOM 1698 O O . ASN A 1 224 ? 12.391 19.906 8.102 1 95.44 224 ASN A O 1
ATOM 1702 N N . ILE A 1 225 ? 12.57 17.891 7.262 1 97.25 225 ILE A N 1
ATOM 1703 C CA . ILE A 1 225 ? 11.219 17.766 6.719 1 97.25 225 ILE A CA 1
ATOM 1704 C C . ILE A 1 225 ? 10.469 16.672 7.461 1 97.25 225 ILE A C 1
ATOM 1706 O O . ILE A 1 225 ? 10.961 15.539 7.566 1 97.25 225 ILE A O 1
ATOM 1710 N N . HIS A 1 226 ? 9.344 17.016 8.039 1 97.75 226 HIS A N 1
ATOM 1711 C CA . HIS A 1 226 ? 8.531 16.031 8.75 1 97.75 226 HIS A CA 1
ATOM 1712 C C . HIS A 1 226 ? 7.504 15.391 7.828 1 97.75 226 HIS A C 1
ATOM 1714 O O . HIS A 1 226 ? 7.016 16.031 6.898 1 97.75 226 HIS A O 1
ATOM 1720 N N . VAL A 1 227 ? 7.277 14.141 8.023 1 98.12 227 VAL A N 1
ATOM 1721 C CA . VAL A 1 227 ? 6.266 13.391 7.289 1 98.12 227 VAL A CA 1
ATOM 1722 C C . VAL A 1 227 ? 5.363 12.641 8.273 1 98.12 227 VAL A C 1
ATOM 1724 O O . VAL A 1 227 ? 5.844 11.836 9.07 1 98.12 227 VAL A O 1
ATOM 1727 N N . THR A 1 228 ? 4.094 12.969 8.273 1 98.38 228 THR A N 1
ATOM 1728 C CA . THR A 1 228 ? 3.133 12.328 9.164 1 98.38 228 THR A CA 1
ATOM 1729 C C . THR A 1 228 ? 2.082 11.562 8.367 1 98.38 228 THR A C 1
ATOM 1731 O O . THR A 1 228 ? 1.553 12.07 7.375 1 98.38 228 THR A O 1
ATOM 1734 N N . THR A 1 229 ? 1.835 10.344 8.711 1 98.25 229 THR A N 1
ATOM 1735 C CA . THR A 1 229 ? 0.772 9.523 8.133 1 98.25 229 THR A CA 1
ATOM 1736 C C . THR A 1 229 ? -0.364 9.328 9.133 1 98.25 229 THR A C 1
ATOM 1738 O O . THR A 1 229 ? -0.141 8.867 10.25 1 98.25 229 THR A O 1
ATOM 1741 N N . ILE A 1 230 ? -1.568 9.719 8.766 1 98.56 230 ILE A N 1
ATOM 1742 C CA . ILE A 1 230 ? -2.756 9.586 9.609 1 98.56 230 ILE A CA 1
ATOM 1743 C C . ILE A 1 230 ? -3.596 8.406 9.125 1 98.56 230 ILE A C 1
ATOM 1745 O O . ILE A 1 230 ? -4.047 8.383 7.977 1 98.56 230 ILE A O 1
ATOM 1749 N N . CYS A 1 231 ? -3.82 7.438 9.977 1 98.06 231 CYS A N 1
ATOM 1750 C CA . CYS A 1 231 ? -4.598 6.254 9.625 1 98.06 231 CYS A CA 1
ATOM 1751 C C . CYS A 1 231 ? -5.793 6.094 10.555 1 98.06 231 CYS A C 1
ATOM 1753 O O . CYS A 1 231 ? -5.762 5.277 11.484 1 98.06 231 CYS A O 1
ATOM 1755 N N . PRO A 1 232 ? -6.844 6.73 10.219 1 97.25 232 PRO A N 1
ATOM 1756 C CA . PRO A 1 232 ? -8.062 6.562 11.016 1 97.25 232 PRO A CA 1
ATOM 1757 C C . PRO A 1 232 ? -8.883 5.348 10.602 1 97.25 232 PRO A C 1
ATOM 1759 O O . PRO A 1 232 ? -8.812 4.922 9.438 1 97.25 232 PRO A O 1
ATOM 1762 N N . TYR A 1 233 ? -9.594 4.828 11.57 1 94.5 233 TYR A N 1
ATOM 1763 C CA . TYR A 1 233 ? -10.703 3.934 11.258 1 94.5 233 TYR A CA 1
ATOM 1764 C C . TYR A 1 233 ? -11.898 4.715 10.711 1 94.5 233 TYR A C 1
ATOM 1766 O O . TYR A 1 233 ? -11.742 5.84 10.227 1 94.5 233 TYR A O 1
ATOM 1774 N N . TYR A 1 234 ? -13.07 4.148 10.688 1 92.38 234 TYR A N 1
ATOM 1775 C CA . TYR A 1 234 ? -14.234 4.812 10.109 1 92.38 234 TYR A CA 1
ATOM 1776 C C . TYR A 1 234 ? -14.562 6.09 10.867 1 92.38 234 TYR A C 1
ATOM 1778 O O . TYR A 1 234 ? -14.5 6.121 12.102 1 92.38 234 TYR A O 1
ATOM 1786 N N . ILE A 1 235 ? -14.766 7.129 10.094 1 91.88 235 ILE A N 1
ATOM 1787 C CA . ILE A 1 235 ? -15.141 8.43 10.633 1 91.88 235 ILE A CA 1
ATOM 1788 C C . ILE A 1 235 ? -16.578 8.766 10.219 1 91.88 235 ILE A C 1
ATOM 1790 O O . ILE A 1 235 ? -16.984 8.492 9.086 1 91.88 235 ILE A O 1
ATOM 1794 N N . ASN A 1 236 ? -17.234 9.438 11 1 87.75 236 ASN A N 1
ATOM 1795 C CA . ASN A 1 236 ? -18.609 9.82 10.719 1 87.75 236 ASN A CA 1
ATOM 1796 C C . ASN A 1 236 ? -18.688 11.094 9.875 1 87.75 236 ASN A C 1
ATOM 1798 O O . ASN A 1 236 ? -19.125 12.133 10.352 1 87.75 236 ASN A O 1
ATOM 1802 N N . THR A 1 237 ? -18.25 11.242 8.617 1 80.69 237 THR A N 1
ATOM 1803 C CA . THR A 1 237 ? -18.25 12.406 7.738 1 80.69 237 THR A CA 1
ATOM 1804 C C . THR A 1 237 ? -19.156 12.18 6.535 1 80.69 237 THR A C 1
ATOM 1806 O O . THR A 1 237 ? -19.312 13.07 5.691 1 80.69 237 THR A O 1
ATOM 1809 N N . GLY A 1 238 ? -19.734 11.102 6.391 1 76.88 238 GLY A N 1
ATOM 1810 C CA . GLY A 1 238 ? -20.578 10.781 5.25 1 76.88 238 GLY A CA 1
ATOM 1811 C C . GLY A 1 238 ? -19.891 9.883 4.238 1 76.88 238 GLY A C 1
ATOM 1812 O O . GLY A 1 238 ? -20.547 9.125 3.529 1 76.88 238 GLY A O 1
ATOM 1813 N N . MET A 1 239 ? -18.625 10 4.074 1 79.75 239 MET A N 1
ATOM 1814 C CA . MET A 1 239 ? -17.875 9.203 3.102 1 79.75 239 MET A CA 1
ATOM 1815 C C . MET A 1 239 ? -18.219 7.723 3.236 1 79.75 239 MET A C 1
ATOM 1817 O O . MET A 1 239 ? -18.344 7.016 2.234 1 79.75 239 MET A O 1
ATOM 1821 N N . PHE A 1 240 ? -18.406 7.332 4.453 1 82.75 240 PHE A N 1
ATOM 1822 C CA . PHE A 1 240 ? -18.688 5.926 4.711 1 82.75 240 PHE A CA 1
ATOM 1823 C C . PHE A 1 240 ? -20.062 5.758 5.352 1 82.75 240 PHE A C 1
ATOM 1825 O O . PHE A 1 240 ? -20.25 4.922 6.242 1 82.75 240 PHE A O 1
ATOM 1832 N N . ASP A 1 241 ? -20.953 6.496 4.941 1 82.25 241 ASP A N 1
ATOM 1833 C CA . ASP A 1 241 ? -22.312 6.371 5.441 1 82.25 241 ASP A CA 1
ATOM 1834 C C . ASP A 1 241 ? -22.859 4.969 5.188 1 82.25 241 ASP A C 1
ATOM 1836 O O . ASP A 1 241 ? -22.656 4.402 4.113 1 82.25 241 ASP A O 1
ATOM 1840 N N . GLY A 1 242 ? -23.453 4.438 6.195 1 82.31 242 GLY A N 1
ATOM 1841 C CA . GLY A 1 242 ? -24.062 3.117 6.074 1 82.31 242 GLY A CA 1
ATOM 1842 C C . GLY A 1 242 ? -23.172 2.01 6.609 1 82.31 242 GLY A C 1
ATOM 1843 O O . GLY A 1 242 ? -23.625 0.887 6.828 1 82.31 242 GLY A O 1
ATOM 1844 N N . VAL A 1 243 ? -21.922 2.342 6.867 1 84.69 243 VAL A N 1
ATOM 1845 C CA . VAL A 1 243 ? -21.016 1.339 7.414 1 84.69 243 VAL A CA 1
ATOM 1846 C C . VAL A 1 243 ? -21.422 1.003 8.844 1 84.69 243 VAL A C 1
ATOM 1848 O O . VAL A 1 243 ? -22 1.843 9.555 1 84.69 243 VAL A O 1
ATOM 1851 N N . SER A 1 244 ? -21.234 -0.244 9.227 1 83.44 244 SER A N 1
ATOM 1852 C CA . SER A 1 244 ? -21.531 -0.681 10.594 1 83.44 244 SER A CA 1
ATOM 1853 C C . SER A 1 244 ? -20.312 -1.321 11.242 1 83.44 244 SER A C 1
ATOM 1855 O O . SER A 1 244 ? -19.391 -1.748 10.547 1 83.44 244 SER A O 1
ATOM 1857 N N . THR A 1 245 ? -20.359 -1.217 12.523 1 85 245 THR A N 1
ATOM 1858 C CA . THR A 1 245 ? -19.297 -1.877 13.281 1 85 245 THR A CA 1
ATOM 1859 C C . THR A 1 245 ? -19.875 -2.902 14.25 1 85 245 THR A C 1
ATOM 1861 O O . THR A 1 245 ? -20.891 -2.643 14.898 1 85 245 THR A O 1
ATOM 1864 N N . GLN A 1 246 ? -19.312 -4.074 14.273 1 83.81 246 GLN A N 1
ATOM 1865 C CA . GLN A 1 246 ? -19.781 -5.172 15.109 1 83.81 246 GLN A CA 1
ATOM 1866 C C . GLN A 1 246 ? -19.281 -5.027 16.547 1 83.81 246 GLN A C 1
ATOM 1868 O O . GLN A 1 246 ? -19.906 -5.516 17.484 1 83.81 246 GLN A O 1
ATOM 1873 N N . CYS A 1 247 ? -18.094 -4.367 16.688 1 85.12 247 CYS A N 1
ATOM 1874 C CA . CYS A 1 247 ? -17.5 -4.156 18.016 1 85.12 247 CYS A CA 1
ATOM 1875 C C . CYS A 1 247 ? -17.234 -2.678 18.266 1 85.12 247 CYS A C 1
ATOM 1877 O O . CYS A 1 247 ? -16.078 -2.25 18.328 1 85.12 247 CYS A O 1
ATOM 1879 N N . PRO A 1 248 ? -18.203 -1.958 18.547 1 85.19 248 PRO A N 1
ATOM 1880 C CA . PRO A 1 248 ? -18.078 -0.501 18.641 1 85.19 248 PRO A CA 1
ATOM 1881 C C . PRO A 1 248 ? -17.219 -0.056 19.828 1 85.19 248 PRO A C 1
ATOM 1883 O O . PRO A 1 248 ? -16.688 1.054 19.812 1 85.19 248 PRO A O 1
ATOM 1886 N N . ASN A 1 249 ? -17.047 -0.913 20.812 1 83.25 249 ASN A N 1
ATOM 1887 C CA . ASN A 1 249 ? -16.219 -0.542 21.953 1 83.25 249 ASN A CA 1
ATOM 1888 C C . ASN A 1 249 ? -14.727 -0.586 21.609 1 83.25 249 ASN A C 1
ATOM 1890 O O . ASN A 1 249 ? -13.922 0.113 22.219 1 83.25 249 ASN A O 1
ATOM 1894 N N . VAL A 1 250 ? -14.406 -1.374 20.672 1 84.31 250 VAL A N 1
ATOM 1895 C CA . VAL A 1 250 ? -13.008 -1.547 20.281 1 84.31 250 VAL A CA 1
ATOM 1896 C C . VAL A 1 250 ? -12.734 -0.8 18.984 1 84.31 250 VAL A C 1
ATOM 1898 O O . VAL A 1 250 ? -11.703 -0.136 18.844 1 84.31 250 VAL A O 1
ATOM 1901 N N . LEU A 1 251 ? -13.672 -0.858 18.094 1 88.88 251 LEU A N 1
ATOM 1902 C CA . LEU A 1 251 ? -13.578 -0.21 16.781 1 88.88 251 LEU A CA 1
ATOM 1903 C C . LEU A 1 251 ? -14.82 0.642 16.516 1 88.88 251 LEU A C 1
ATOM 1905 O O . LEU A 1 251 ? -15.625 0.307 15.648 1 88.88 251 LEU A O 1
ATOM 1909 N N . PRO A 1 252 ? -14.82 1.793 17.125 1 88.25 252 PRO A N 1
ATOM 1910 C CA . PRO A 1 252 ? -15.984 2.66 16.938 1 88.25 252 PRO A CA 1
ATOM 1911 C C . PRO A 1 252 ? -15.922 3.459 15.633 1 88.25 252 PRO A C 1
ATOM 1913 O O . PRO A 1 252 ? -14.828 3.705 15.109 1 88.25 252 PRO A O 1
ATOM 1916 N N . ILE A 1 253 ? -17.062 3.822 15.125 1 90.25 253 ILE A N 1
ATOM 1917 C CA . ILE A 1 253 ? -17.109 4.918 14.156 1 90.25 253 ILE A CA 1
ATOM 1918 C C . ILE A 1 253 ? -16.844 6.242 14.867 1 90.25 253 ILE A C 1
ATOM 1920 O O . ILE A 1 253 ? -17.594 6.641 15.758 1 90.25 253 ILE A O 1
ATOM 1924 N N . MET A 1 254 ? -15.844 6.895 14.461 1 94.12 254 MET A N 1
ATOM 1925 C CA . MET A 1 254 ? -15.352 8.016 15.258 1 94.12 254 MET A CA 1
ATOM 1926 C C . MET A 1 254 ? -16 9.32 14.82 1 94.12 254 MET A C 1
ATOM 1928 O O . MET A 1 254 ? -16.344 9.492 13.641 1 94.12 254 MET A O 1
ATOM 1932 N N . GLU A 1 255 ? -16.094 10.156 15.82 1 94.06 255 GLU A N 1
ATOM 1933 C CA . GLU A 1 255 ? -16.562 11.5 15.508 1 94.06 255 GLU A CA 1
ATOM 1934 C C . GLU A 1 255 ? -15.477 12.32 14.805 1 94.06 255 GLU A C 1
ATOM 1936 O O . GLU A 1 255 ? -14.305 12.266 15.188 1 94.06 255 GLU A O 1
ATOM 1941 N N . PRO A 1 256 ? -15.898 13.102 13.836 1 94.81 256 PRO A N 1
ATOM 1942 C CA . PRO A 1 256 ? -14.922 13.883 13.078 1 94.81 256 PRO A CA 1
ATOM 1943 C C . PRO A 1 256 ? -14.117 14.836 13.961 1 94.81 256 PRO A C 1
ATOM 1945 O O . PRO A 1 256 ? -12.906 15 13.75 1 94.81 256 PRO A O 1
ATOM 1948 N N . SER A 1 257 ? -14.719 15.445 14.961 1 95.31 257 SER A N 1
ATOM 1949 C CA . SER A 1 257 ? -14.039 16.406 15.828 1 95.31 257 SER A CA 1
ATOM 1950 C C . SER A 1 257 ? -12.891 15.742 16.594 1 95.31 257 SER A C 1
ATOM 1952 O O . SER A 1 257 ? -11.828 16.344 16.766 1 95.31 257 SER A O 1
ATOM 1954 N N . PHE A 1 258 ? -13.141 14.523 17 1 95.56 258 PHE A N 1
ATOM 1955 C CA . PHE A 1 258 ? -12.109 13.773 17.703 1 95.56 258 PHE A CA 1
ATOM 1956 C C . PHE A 1 258 ? -10.93 13.484 16.781 1 95.56 258 PHE A C 1
ATOM 1958 O O . PHE A 1 258 ? -9.773 13.703 17.156 1 95.56 258 PHE A O 1
ATOM 1965 N N . VAL A 1 259 ? -11.227 13.016 15.594 1 96.94 259 VAL A N 1
ATOM 1966 C CA . VAL A 1 259 ? -10.195 12.68 14.625 1 96.94 259 VAL A CA 1
ATOM 1967 C C . VAL A 1 259 ? -9.383 13.922 14.266 1 96.94 259 VAL A C 1
ATOM 1969 O O . VAL A 1 259 ? -8.156 13.875 14.195 1 96.94 259 VAL A O 1
ATOM 1972 N N . VAL A 1 260 ? -10.047 15.055 14.125 1 97.69 260 VAL A N 1
ATOM 1973 C CA . VAL A 1 260 ? -9.414 16.312 13.758 1 97.69 260 VAL A CA 1
ATOM 1974 C C . VAL A 1 260 ? -8.469 16.75 14.875 1 97.69 260 VAL A C 1
ATOM 1976 O O . VAL A 1 260 ? -7.324 17.125 14.617 1 97.69 260 VAL A O 1
ATOM 1979 N N . SER A 1 261 ? -8.984 16.719 16.078 1 96.81 261 SER A N 1
ATOM 1980 C CA . SER A 1 261 ? -8.18 17.141 17.219 1 96.81 261 SER A CA 1
ATOM 1981 C C . SER A 1 261 ? -6.902 16.312 17.328 1 96.81 261 SER A C 1
ATOM 1983 O O . SER A 1 261 ? -5.816 16.859 17.547 1 96.81 261 SER A O 1
ATOM 1985 N N . ARG A 1 262 ? -7.039 15.008 17.156 1 96.5 262 ARG A N 1
ATOM 1986 C CA . ARG A 1 262 ? -5.891 14.117 17.25 1 96.5 262 ARG A CA 1
ATOM 1987 C C . ARG A 1 262 ? -4.938 14.32 16.078 1 96.5 262 ARG A C 1
ATOM 1989 O O . ARG A 1 262 ? -3.721 14.234 16.234 1 96.5 262 ARG A O 1
ATOM 1996 N N . THR A 1 263 ? -5.484 14.523 14.938 1 98.19 263 THR A N 1
ATOM 1997 C CA . THR A 1 263 ? -4.676 14.75 13.742 1 98.19 263 THR A CA 1
ATOM 1998 C C . THR A 1 263 ? -3.846 16.016 13.891 1 98.19 263 THR A C 1
ATOM 2000 O O . THR A 1 263 ? -2.643 16.016 13.617 1 98.19 263 THR A O 1
ATOM 2003 N N . ILE A 1 264 ? -4.473 17.125 14.32 1 98.44 264 ILE A N 1
ATOM 2004 C CA . ILE A 1 264 ? -3.766 18.391 14.5 1 98.44 264 ILE A CA 1
ATOM 2005 C C . ILE A 1 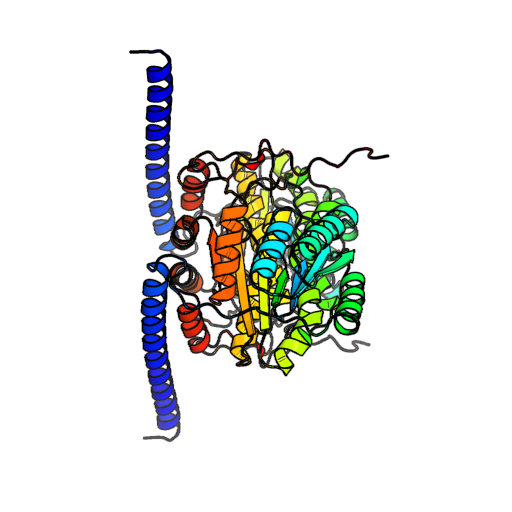264 ? -2.656 18.219 15.531 1 98.44 264 ILE A C 1
ATOM 2007 O O . ILE A 1 264 ? -1.524 18.656 15.32 1 98.44 264 ILE A O 1
ATOM 2011 N N . GLU A 1 265 ? -2.971 17.547 16.609 1 97.06 265 GLU A N 1
ATOM 2012 C CA . GLU A 1 265 ? -1.958 17.312 17.641 1 97.06 265 GLU A CA 1
ATOM 2013 C C . GLU A 1 265 ? -0.784 16.516 17.078 1 97.06 265 GLU A C 1
ATOM 2015 O O . GLU A 1 265 ? 0.375 16.812 17.359 1 97.06 265 GLU A O 1
ATOM 2020 N N . ALA A 1 266 ? -1.081 15.477 16.328 1 97.06 266 ALA A N 1
ATOM 2021 C CA . ALA A 1 266 ? -0.031 14.656 15.734 1 97.06 266 ALA A CA 1
ATOM 2022 C C . ALA A 1 266 ? 0.879 15.492 14.836 1 97.06 266 ALA A C 1
ATOM 2024 O O . ALA A 1 266 ? 2.102 15.328 14.859 1 97.06 266 ALA A O 1
ATOM 2025 N N . ILE A 1 267 ? 0.275 16.344 14.047 1 98.38 267 ILE A N 1
ATOM 2026 C CA . ILE A 1 267 ? 1.034 17.203 13.141 1 98.38 267 ILE A CA 1
ATOM 2027 C C . ILE A 1 267 ? 1.902 18.172 13.945 1 98.38 267 ILE A C 1
ATOM 2029 O O . ILE A 1 267 ? 3.096 18.312 13.672 1 98.38 267 ILE A O 1
ATOM 2033 N N . LEU A 1 268 ? 1.346 18.781 14.969 1 98.12 268 LEU A N 1
ATOM 2034 C CA . LEU A 1 268 ? 2.043 19.812 15.734 1 98.12 268 LEU A CA 1
ATOM 2035 C C . LEU A 1 268 ? 3.152 19.188 16.578 1 98.12 268 LEU A C 1
ATOM 2037 O O . LEU A 1 268 ? 4.078 19.891 17 1 98.12 268 LEU A O 1
ATOM 2041 N N . THR A 1 269 ? 3.074 17.922 16.875 1 95.81 269 THR A N 1
ATOM 2042 C CA . THR A 1 269 ? 4.102 17.266 17.672 1 95.81 269 THR A CA 1
ATOM 2043 C C . THR A 1 269 ? 5.004 16.406 16.781 1 95.81 269 THR A C 1
ATOM 2045 O O . THR A 1 269 ? 5.801 15.617 17.281 1 95.81 269 THR A O 1
ATOM 2048 N N . ASN A 1 270 ? 4.832 16.484 15.5 1 95.56 270 ASN A N 1
ATOM 2049 C CA . ASN A 1 270 ? 5.645 15.805 14.492 1 95.56 270 ASN A CA 1
ATOM 2050 C C . ASN A 1 270 ? 5.582 14.289 14.641 1 95.56 270 ASN A C 1
ATOM 2052 O O . ASN A 1 270 ? 6.598 13.602 14.508 1 95.56 270 ASN A O 1
ATOM 2056 N N . GLN A 1 271 ? 4.387 13.812 15 1 94.62 271 GLN A N 1
ATOM 2057 C CA . GLN A 1 271 ? 4.215 12.367 15.07 1 94.62 271 GLN A CA 1
ATOM 2058 C C . GLN A 1 271 ? 4.305 11.742 13.68 1 94.62 271 GLN A C 1
ATOM 2060 O O . GLN A 1 271 ? 3.748 12.273 12.719 1 94.62 271 GLN A O 1
ATOM 2065 N N . GLN A 1 272 ? 5.004 10.672 13.555 1 94.5 272 GLN A N 1
ATOM 2066 C CA . GLN A 1 272 ? 5.242 10.07 12.25 1 94.5 272 GLN A CA 1
ATOM 2067 C C . GLN A 1 272 ? 4.02 9.289 11.773 1 94.5 272 GLN A C 1
ATOM 2069 O O . GLN A 1 272 ? 3.67 9.328 10.594 1 94.5 272 GLN A O 1
ATOM 2074 N N . GLU A 1 273 ? 3.438 8.523 12.664 1 95.12 273 GLU A N 1
ATOM 2075 C CA . GLU A 1 273 ? 2.258 7.723 12.352 1 95.12 273 GLU A CA 1
ATOM 2076 C C . GLU A 1 273 ? 1.19 7.863 13.438 1 95.12 273 GLU A C 1
ATOM 2078 O O . GLU A 1 273 ? 1.482 7.723 14.625 1 95.12 273 GLU A O 1
ATOM 2083 N N . LEU A 1 274 ? -0.009 8.148 13.008 1 96.31 274 LEU A N 1
ATOM 2084 C CA . LEU A 1 274 ? -1.147 8.227 13.922 1 96.31 274 LEU A CA 1
ATOM 2085 C C . LEU A 1 274 ? -2.213 7.199 13.539 1 96.31 274 LEU A C 1
ATOM 2087 O O . LEU A 1 274 ? -2.777 7.258 12.445 1 96.31 274 LEU A O 1
ATOM 2091 N N . TYR A 1 275 ? -2.451 6.227 14.352 1 96.19 275 TYR A N 1
ATOM 2092 C CA . TYR A 1 275 ? -3.557 5.289 14.195 1 96.19 275 TYR A CA 1
ATOM 2093 C C . TYR A 1 275 ? -4.719 5.652 15.109 1 96.19 275 TYR A C 1
ATOM 2095 O O . TYR A 1 275 ? -4.516 5.941 16.297 1 96.19 275 TYR A O 1
ATOM 2103 N N . LEU A 1 276 ? -5.852 5.703 14.578 1 96.31 276 LEU A N 1
ATOM 2104 C CA . LEU A 1 276 ? -7.055 5.977 15.359 1 96.31 276 LEU A CA 1
ATOM 2105 C C . LEU A 1 276 ? -8.117 4.918 15.102 1 96.31 276 LEU A C 1
ATOM 2107 O O . LEU A 1 276 ? -8.398 4.578 13.953 1 96.31 276 LEU A O 1
ATOM 2111 N N . PRO A 1 277 ? -8.82 4.379 16.172 1 94.5 277 PRO A N 1
ATOM 2112 C CA . PRO A 1 277 ? -8.57 4.668 17.594 1 94.5 277 PRO A CA 1
ATOM 2113 C C . PRO A 1 277 ? -7.246 4.078 18.078 1 94.5 277 PRO A C 1
ATOM 2115 O O . PRO A 1 277 ? -6.574 3.357 17.344 1 94.5 277 PRO A O 1
ATOM 2118 N N . ARG A 1 278 ? -6.816 4.414 19.234 1 91.12 278 ARG A N 1
ATOM 2119 C CA . ARG A 1 278 ? -5.512 4.043 19.766 1 91.12 278 ARG A CA 1
ATOM 2120 C C . ARG A 1 278 ? -5.332 2.529 19.781 1 91.12 278 ARG A C 1
ATOM 2122 O O . ARG A 1 278 ? -4.223 2.031 19.578 1 91.12 278 ARG A O 1
ATOM 2129 N N . PHE A 1 279 ? -6.391 1.788 19.922 1 91.31 279 PHE A N 1
ATOM 2130 C CA . PHE A 1 279 ? -6.348 0.332 19.984 1 91.31 279 PHE A CA 1
ATOM 2131 C C . PHE A 1 279 ? -5.805 -0.243 18.672 1 91.31 279 PHE A C 1
ATOM 2133 O O . PHE A 1 279 ? -5.277 -1.357 18.656 1 91.31 279 PHE A O 1
ATOM 2140 N N . CYS A 1 280 ? -5.867 0.525 17.625 1 93.31 280 CYS A N 1
ATOM 2141 C CA . CYS A 1 280 ? -5.422 0.061 16.312 1 93.31 280 CYS A CA 1
ATOM 2142 C C . CYS A 1 280 ? -3.908 -0.131 16.297 1 93.31 280 CYS A C 1
ATOM 2144 O O . CYS A 1 280 ? -3.391 -0.911 15.492 1 93.31 280 CYS A O 1
ATOM 2146 N N . TYR A 1 281 ? -3.154 0.616 17.219 1 92.25 281 TYR A N 1
ATOM 2147 C CA . TYR A 1 281 ? -1.728 0.344 17.344 1 92.25 281 TYR A CA 1
ATOM 2148 C C . TYR A 1 281 ? -1.48 -1.092 17.797 1 92.25 281 TYR A C 1
ATOM 2150 O O . TYR A 1 281 ? -0.608 -1.776 17.25 1 92.25 281 TYR A O 1
ATOM 2158 N N . PHE A 1 282 ? -2.281 -1.497 18.75 1 90.81 282 PHE A N 1
ATOM 2159 C CA . PHE A 1 282 ? -2.145 -2.838 19.297 1 90.81 282 PHE A CA 1
ATOM 2160 C C . PHE A 1 282 ? -2.496 -3.893 18.266 1 90.81 282 PHE A C 1
ATOM 2162 O O . PHE A 1 282 ? -1.782 -4.887 18.109 1 90.81 282 PHE A O 1
ATOM 2169 N N . ILE A 1 283 ? -3.568 -3.668 17.594 1 90.75 283 ILE A N 1
ATOM 2170 C CA . ILE A 1 283 ? -4.008 -4.621 16.594 1 90.75 283 ILE A CA 1
ATOM 2171 C C . ILE A 1 283 ? -2.938 -4.758 15.508 1 90.75 283 ILE A C 1
ATOM 2173 O O . ILE A 1 283 ? -2.605 -5.871 15.094 1 90.75 283 ILE A O 1
ATOM 2177 N N . HIS A 1 284 ? -2.469 -3.611 15.055 1 91.69 284 HIS A N 1
ATOM 2178 C CA . HIS A 1 284 ? -1.438 -3.602 14.023 1 91.69 284 HIS A CA 1
ATOM 2179 C C . HIS A 1 284 ? -0.224 -4.422 14.445 1 91.69 284 HIS A C 1
ATOM 2181 O O . HIS A 1 284 ? 0.311 -5.199 13.656 1 91.69 284 HIS A O 1
ATOM 2187 N N . SER A 1 285 ? 0.205 -4.266 15.68 1 91.19 285 SER A N 1
ATOM 2188 C CA . SER A 1 285 ? 1.352 -4.992 16.219 1 91.19 285 SER A CA 1
ATOM 2189 C C . SER A 1 285 ? 1.057 -6.484 16.328 1 91.19 285 SER A C 1
ATOM 2191 O O . SER A 1 285 ? 1.892 -7.316 15.969 1 91.19 285 SER A O 1
ATOM 2193 N N . LEU A 1 286 ? -0.113 -6.793 16.781 1 89.62 286 LEU A N 1
ATOM 2194 C CA . LEU A 1 286 ? -0.498 -8.18 17.016 1 89.62 286 LEU A CA 1
ATOM 2195 C C . LEU A 1 286 ? -0.564 -8.953 15.703 1 89.62 286 LEU A C 1
ATOM 2197 O O . LEU A 1 286 ? -0.097 -10.094 15.625 1 89.62 286 LEU A O 1
ATOM 2201 N N . VAL A 1 287 ? -1.069 -8.352 14.711 1 88.56 287 VAL A N 1
ATOM 2202 C CA . VAL A 1 287 ? -1.263 -8.984 13.414 1 88.56 287 VAL A CA 1
ATOM 2203 C C . VAL A 1 287 ? 0.092 -9.32 12.797 1 88.56 287 VAL A C 1
ATOM 2205 O O . VAL A 1 287 ? 0.225 -10.312 12.078 1 88.56 287 VAL A O 1
ATOM 2208 N N . GLY A 1 288 ? 1.069 -8.5 13.094 1 87.62 288 GLY A N 1
ATOM 2209 C CA . GLY A 1 288 ? 2.402 -8.75 12.562 1 87.62 288 GLY A CA 1
ATOM 2210 C C . GLY A 1 288 ? 2.99 -10.07 13.031 1 87.62 288 GLY A C 1
ATOM 2211 O O . GLY A 1 288 ? 3.861 -10.641 12.367 1 87.62 288 GLY A O 1
ATOM 2212 N N . PHE A 1 289 ? 2.426 -10.664 14.086 1 89.69 289 PHE A N 1
ATOM 2213 C CA . PHE A 1 289 ? 3.004 -11.859 14.688 1 89.69 289 PHE A CA 1
ATOM 2214 C C . PHE A 1 289 ? 2.119 -13.078 14.43 1 89.69 289 PHE A C 1
ATOM 2216 O O . PHE A 1 289 ? 2.506 -14.203 14.727 1 89.69 289 PHE A O 1
ATOM 2223 N N . LEU A 1 290 ? 0.983 -12.836 13.938 1 91.25 290 LEU A N 1
ATOM 2224 C CA . LEU A 1 290 ? 0.021 -13.93 13.797 1 91.25 290 LEU A CA 1
ATOM 2225 C C . LEU A 1 290 ? 0.007 -14.453 12.367 1 91.25 290 LEU A C 1
ATOM 2227 O O . LEU A 1 290 ? 0.179 -13.695 11.414 1 91.25 290 LEU A O 1
ATOM 2231 N N . PRO A 1 291 ? -0.19 -15.805 12.273 1 90.25 291 PRO A N 1
ATOM 2232 C CA . PRO A 1 291 ? -0.483 -16.312 10.93 1 90.25 291 PRO A CA 1
ATOM 2233 C C . PRO A 1 291 ? -1.767 -15.727 10.344 1 90.25 291 PRO A C 1
ATOM 2235 O O . PRO A 1 291 ? -2.662 -15.32 11.094 1 90.25 291 PRO A O 1
ATOM 2238 N N . TYR A 1 292 ? -1.811 -15.664 9.109 1 87.81 292 TYR A N 1
ATOM 2239 C CA . TYR A 1 292 ? -2.91 -15.016 8.406 1 87.81 292 TYR A CA 1
ATOM 2240 C C . TYR A 1 292 ? -4.254 -15.562 8.867 1 87.81 292 TYR A C 1
ATOM 2242 O O . TYR A 1 292 ? -5.203 -14.805 9.078 1 87.81 292 TYR A O 1
ATOM 2250 N N . ARG A 1 293 ? -4.363 -16.859 8.953 1 89.62 293 ARG A N 1
ATOM 2251 C CA . ARG A 1 293 ? -5.645 -17.469 9.312 1 89.62 293 ARG A CA 1
ATOM 2252 C C . ARG A 1 293 ? -6.094 -17.031 10.695 1 89.62 293 ARG A C 1
ATOM 2254 O O . ARG A 1 293 ? -7.293 -16.875 10.945 1 89.62 293 ARG A O 1
ATOM 2261 N N . ALA A 1 294 ? -5.129 -16.828 11.594 1 93.31 294 ALA A N 1
ATOM 2262 C CA . ALA A 1 294 ? -5.465 -16.312 12.922 1 93.31 294 ALA A CA 1
ATOM 2263 C C . ALA A 1 294 ? -5.961 -14.875 12.844 1 93.31 294 ALA A C 1
ATOM 2265 O O . ALA A 1 294 ? -6.922 -14.508 13.523 1 93.31 294 ALA A O 1
ATOM 2266 N N . THR A 1 295 ? -5.289 -14.094 12.039 1 92.25 295 THR A N 1
ATOM 2267 C CA . THR A 1 295 ? -5.719 -12.711 11.828 1 92.25 295 THR A CA 1
ATOM 2268 C C . THR A 1 295 ? -7.133 -12.664 11.258 1 92.25 295 THR A C 1
ATOM 2270 O O . THR A 1 295 ? -7.934 -11.805 11.633 1 92.25 295 THR A O 1
ATOM 2273 N N . GLN A 1 296 ? -7.398 -13.586 10.383 1 88.94 296 GLN A N 1
ATOM 2274 C CA . GLN A 1 296 ? -8.727 -13.633 9.773 1 88.94 296 GLN A CA 1
ATOM 2275 C C . GLN A 1 296 ? -9.789 -14.008 10.797 1 88.94 296 GLN A C 1
ATOM 2277 O O . GLN A 1 296 ? -10.922 -13.531 10.727 1 88.94 296 GLN A O 1
ATOM 2282 N N . ALA A 1 297 ? -9.445 -14.906 11.68 1 90.38 297 ALA A N 1
ATOM 2283 C CA . ALA A 1 297 ? -10.383 -15.266 12.742 1 90.38 297 ALA A CA 1
ATOM 2284 C C . ALA A 1 297 ? -10.734 -14.055 13.594 1 90.38 297 ALA A C 1
ATOM 2286 O O . ALA A 1 297 ? -11.891 -13.867 13.977 1 90.38 297 ALA A O 1
ATOM 2287 N N . ILE A 1 298 ? -9.758 -13.273 13.859 1 90.69 298 ILE A N 1
ATOM 2288 C CA . ILE A 1 298 ? -9.984 -12.047 14.617 1 90.69 298 ILE A CA 1
ATOM 2289 C C . ILE A 1 298 ? -10.844 -11.086 13.812 1 90.69 298 ILE A C 1
ATOM 2291 O O . ILE A 1 298 ? -11.805 -10.508 14.328 1 90.69 298 ILE A O 1
ATOM 2295 N N . ALA A 1 299 ? -10.508 -10.914 12.547 1 89.56 299 ALA A N 1
ATOM 2296 C CA . ALA A 1 299 ? -11.25 -10.016 11.664 1 89.56 299 ALA A CA 1
ATOM 2297 C C . ALA A 1 299 ? -12.711 -10.438 11.562 1 89.56 299 ALA A C 1
ATOM 2299 O O . ALA A 1 299 ? -13.609 -9.586 11.555 1 89.56 299 ALA A O 1
ATOM 2300 N N . THR A 1 300 ? -12.898 -11.727 11.477 1 86.94 300 THR A N 1
ATOM 2301 C CA . THR A 1 300 ? -14.25 -12.258 11.398 1 86.94 300 THR A CA 1
ATOM 2302 C C . THR A 1 300 ? -15.023 -11.945 12.68 1 86.94 300 THR A C 1
ATOM 2304 O O . THR A 1 300 ? -16.188 -11.523 12.625 1 86.94 300 THR A O 1
ATOM 2307 N N . PHE A 1 301 ? -14.391 -12.141 13.758 1 88.44 301 PHE A N 1
ATOM 2308 C CA . PHE A 1 301 ? -15.031 -11.859 15.039 1 88.44 301 PHE A CA 1
ATOM 2309 C C . PHE A 1 301 ? -15.359 -10.375 15.156 1 88.44 301 PHE A C 1
ATOM 2311 O O . PHE A 1 301 ? -16.453 -10.008 15.609 1 88.44 301 PHE A O 1
ATOM 2318 N N . MET A 1 302 ? -14.414 -9.555 14.703 1 88.06 302 MET A N 1
ATOM 2319 C CA . MET A 1 302 ? -14.586 -8.109 14.812 1 88.06 302 MET A CA 1
ATOM 2320 C C . MET A 1 302 ? -15.539 -7.594 13.734 1 88.06 302 MET A C 1
ATOM 2322 O O . MET A 1 302 ? -15.977 -6.441 13.789 1 88.06 302 MET A O 1
ATOM 2326 N N . GLY A 1 303 ? -15.883 -8.398 12.812 1 86.25 303 GLY A N 1
ATOM 2327 C CA . GLY A 1 303 ? -16.812 -8.047 11.75 1 86.25 303 GLY A CA 1
ATOM 2328 C C . GLY A 1 303 ? -16.234 -7.07 10.742 1 86.25 303 GLY A C 1
ATOM 2329 O O . GLY A 1 303 ? -16.969 -6.301 10.117 1 86.25 303 GLY A O 1
ATOM 2330 N N . VAL A 1 304 ? -14.969 -7.051 10.625 1 85.5 304 VAL A N 1
ATOM 2331 C CA . VAL A 1 304 ? -14.289 -6.066 9.797 1 85.5 304 VAL A CA 1
ATOM 2332 C C . VAL A 1 304 ? -14.648 -6.289 8.328 1 85.5 304 VAL A C 1
ATOM 2334 O O . VAL A 1 304 ? -14.812 -5.328 7.57 1 85.5 304 VAL A O 1
ATOM 2337 N N . ASN A 1 305 ? -14.883 -7.527 7.926 1 86.12 305 ASN A N 1
ATOM 2338 C CA . ASN A 1 305 ? -15.117 -7.836 6.52 1 86.12 305 ASN A CA 1
ATOM 2339 C C . ASN A 1 305 ? -16.594 -7.699 6.152 1 86.12 305 ASN A C 1
ATOM 2341 O O . ASN A 1 305 ? -16.969 -7.879 4.996 1 86.12 305 ASN A O 1
ATOM 2345 N N . ASN A 1 306 ? -17.375 -7.293 7.102 1 85.38 306 ASN A N 1
ATOM 2346 C CA . ASN A 1 306 ? -18.797 -7.121 6.844 1 85.38 306 ASN A CA 1
ATOM 2347 C C . ASN A 1 306 ? -19.219 -5.66 6.969 1 85.38 306 ASN A C 1
ATOM 2349 O O . ASN A 1 306 ? -20.406 -5.336 6.848 1 85.38 306 ASN A O 1
ATOM 2353 N N . THR A 1 307 ? -18.25 -4.875 7.156 1 83.06 307 THR A N 1
ATOM 2354 C CA . THR A 1 307 ? -18.562 -3.484 7.461 1 83.06 307 THR A CA 1
ATOM 2355 C C . THR A 1 307 ? -19.188 -2.793 6.254 1 83.06 307 THR A C 1
ATOM 2357 O O . THR A 1 307 ? -20 -1.878 6.406 1 83.06 307 THR A O 1
ATOM 2360 N N . MET A 1 308 ? -18.938 -3.277 5.062 1 82.56 308 MET A N 1
ATOM 2361 C CA . MET A 1 308 ? -19.312 -2.555 3.854 1 82.56 308 MET A CA 1
ATOM 2362 C C . MET A 1 308 ? -20.625 -3.1 3.287 1 82.56 308 MET A C 1
ATOM 2364 O O . MET A 1 308 ? -21.094 -2.65 2.236 1 82.56 308 MET A O 1
ATOM 2368 N N . GLU A 1 309 ? -21.203 -4.051 3.961 1 81.06 309 GLU A N 1
ATOM 2369 C CA . GLU A 1 309 ? -22.391 -4.723 3.447 1 81.06 309 GLU A CA 1
ATOM 2370 C C . GLU A 1 309 ? -23.531 -3.73 3.221 1 81.06 309 GLU A C 1
ATOM 2372 O O . GLU A 1 309 ? -24.297 -3.863 2.264 1 81.06 309 GLU A O 1
ATOM 2377 N N . ASN A 1 310 ? -23.609 -2.701 4.055 1 80.44 310 ASN A N 1
ATOM 2378 C CA . ASN A 1 310 ? -24.688 -1.721 3.936 1 80.44 310 ASN A CA 1
ATOM 2379 C C . ASN A 1 310 ? -24.141 -0.342 3.564 1 80.44 310 ASN A C 1
ATOM 2381 O O . ASN A 1 310 ? -24.766 0.676 3.871 1 80.44 310 ASN A O 1
ATOM 2385 N N . PHE A 1 311 ? -23.0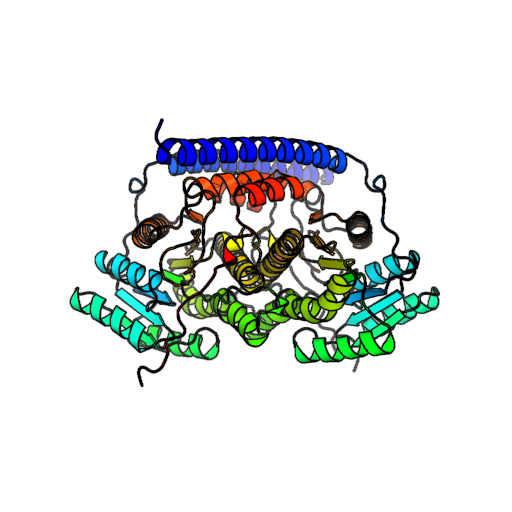31 -0.401 2.93 1 82.62 311 PHE A N 1
ATOM 2386 C CA . PHE A 1 311 ? -22.375 0.845 2.543 1 82.62 311 PHE A CA 1
ATOM 2387 C C . PHE A 1 311 ? -23.266 1.648 1.599 1 82.62 311 PHE A C 1
ATOM 2389 O O . PHE A 1 311 ? -23.812 1.103 0.641 1 82.62 311 PHE A O 1
ATOM 2396 N N . ILE A 1 312 ? -23.438 2.916 1.831 1 79.19 312 ILE A N 1
ATOM 2397 C CA . ILE A 1 312 ? -24.203 3.818 0.981 1 79.19 312 ILE A CA 1
ATOM 2398 C C . ILE A 1 312 ? -23.281 4.852 0.348 1 79.19 312 ILE A C 1
ATOM 2400 O O . ILE A 1 312 ? -23.312 5.055 -0.868 1 79.19 312 ILE A O 1
ATOM 2404 N N . GLY A 1 313 ? -22.297 5.277 1.076 1 73.81 313 GLY A N 1
ATOM 2405 C CA . GLY A 1 313 ? -21.359 6.293 0.608 1 73.81 313 GLY A CA 1
ATOM 2406 C C . GLY A 1 313 ? -21.984 7.68 0.553 1 73.81 313 GLY A C 1
ATOM 2407 O O . GLY A 1 313 ? -23.047 7.918 1.128 1 73.81 313 GLY A O 1
ATOM 2408 N N . LYS A 1 314 ? -21.234 8.648 0.024 1 65.19 314 LYS A N 1
ATOM 2409 C CA . LYS A 1 314 ? -21.703 10.023 -0.082 1 65.19 314 LYS A CA 1
ATOM 2410 C C . LYS A 1 314 ? -22.844 10.141 -1.093 1 65.19 314 LYS A C 1
ATOM 2412 O O . LYS A 1 314 ? -22.766 9.578 -2.189 1 65.19 314 LYS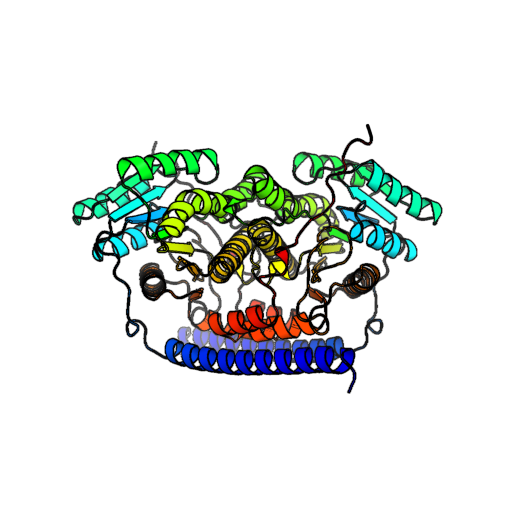 A O 1
ATOM 2417 N N . PRO A 1 315 ? -24.078 10.492 -0.57 1 53 315 PRO A N 1
ATOM 2418 C CA . PRO A 1 315 ? -25.188 10.641 -1.521 1 53 315 PRO A CA 1
ATOM 2419 C C . PRO A 1 315 ? -24.781 11.383 -2.789 1 53 315 PRO A C 1
ATOM 2421 O O . PRO A 1 315 ? -23.984 12.32 -2.73 1 53 315 PRO A O 1
ATOM 2424 N N . LYS A 1 316 ? -24.859 10.625 -3.887 1 47.56 316 LYS A N 1
ATOM 2425 C CA . LYS A 1 316 ? -24.734 11.359 -5.141 1 47.56 316 LYS A CA 1
ATOM 2426 C C . LYS A 1 316 ? -25.562 12.648 -5.105 1 47.56 316 LYS A C 1
ATOM 2428 O O . LYS A 1 316 ? -26.75 12.617 -4.797 1 47.56 316 LYS A O 1
ATOM 2433 N N . GLN A 1 317 ? -24.953 13.828 -4.727 1 34.44 317 GLN A N 1
ATOM 2434 C CA . GLN A 1 317 ? -25.766 15.023 -4.945 1 34.44 317 GLN A CA 1
ATOM 2435 C C . GLN A 1 317 ? -26.688 14.844 -6.156 1 34.44 317 GLN A C 1
ATOM 2437 O O . GLN A 1 317 ? -26.219 14.625 -7.27 1 34.44 317 GLN A O 1
ATOM 2442 N N . THR A 1 318 ? -27.891 14.469 -6.223 1 28.56 318 THR A N 1
ATOM 2443 C CA . THR A 1 318 ? -28.922 14.883 -7.156 1 28.56 318 THR A CA 1
ATOM 2444 C C . THR A 1 318 ? -28.672 16.297 -7.668 1 28.56 318 THR A C 1
ATOM 2446 O O . THR A 1 318 ? -27.891 17.047 -7.078 1 28.56 318 THR A O 1
ATOM 2449 N N . ASP A 1 319 ? -29.844 16.953 -8.516 1 26.44 319 ASP A N 1
ATOM 2450 C CA . ASP A 1 319 ? -30.359 18.203 -9.055 1 26.44 319 ASP A CA 1
ATOM 2451 C C . ASP A 1 319 ? -30.266 19.328 -8.023 1 26.44 319 ASP A C 1
ATOM 2453 O O . ASP A 1 319 ? -30.984 19.328 -7.027 1 26.44 319 ASP A O 1
ATOM 2457 N N . LEU A 1 320 ? -29.578 19.875 -7.27 1 20.02 320 LEU A N 1
ATOM 2458 C CA . LEU A 1 320 ? -29.875 21.297 -7.266 1 20.02 320 LEU A CA 1
ATOM 2459 C C . LEU A 1 320 ? -29.797 21.875 -8.68 1 20.02 320 LEU A C 1
ATOM 2461 O O . LEU A 1 320 ? -29.875 23.094 -8.867 1 20.02 320 LEU A O 1
ATOM 2465 N N . TYR A 1 321 ? -29.969 21.375 -9.914 1 18 321 TYR A N 1
ATOM 2466 C CA . TYR A 1 321 ? -31.172 21.969 -10.492 1 18 321 TYR A CA 1
ATOM 2467 C C . TYR A 1 321 ? -32.406 21.156 -10.141 1 18 321 TYR A C 1
ATOM 2469 O O . TYR A 1 321 ? -32.344 19.938 -10 1 18 321 TYR A O 1
ATOM 2477 N N . MET B 1 1 ? -38.094 -10.844 35.062 1 40.5 1 MET B N 1
ATOM 2478 C CA . MET B 1 1 ? -36.969 -10.562 34.188 1 40.5 1 MET B CA 1
ATOM 2479 C C . MET B 1 1 ? -37.438 -10.07 32.844 1 40.5 1 MET B C 1
ATOM 2481 O O . MET B 1 1 ? -38.125 -10.797 32.094 1 40.5 1 MET B O 1
ATOM 2485 N N . SER B 1 2 ? -37.375 -8.797 32.562 1 51.88 2 SER B N 1
ATOM 2486 C CA . SER B 1 2 ? -38.094 -8.18 31.438 1 51.88 2 SER B CA 1
ATOM 2487 C C . SER B 1 2 ? -37.5 -8.602 30.094 1 51.88 2 SER B C 1
ATOM 2489 O O . SER B 1 2 ? -36.344 -9.047 30.031 1 51.88 2 SER B O 1
ATOM 2491 N N . LEU B 1 3 ? -38.344 -8.68 29.031 1 55.06 3 LEU B N 1
ATOM 2492 C CA . LEU B 1 3 ? -38.031 -9 27.641 1 55.06 3 LEU B CA 1
ATOM 2493 C C . LEU B 1 3 ? -36.781 -8.266 27.172 1 55.06 3 LEU B C 1
ATOM 2495 O O . LEU B 1 3 ? -36 -8.812 26.422 1 55.06 3 LEU B O 1
ATOM 2499 N N . ASP B 1 4 ? -36.656 -7.051 27.609 1 56.69 4 ASP B N 1
ATOM 2500 C CA . ASP B 1 4 ? -35.5 -6.234 27.25 1 56.69 4 ASP B CA 1
ATOM 2501 C C . ASP B 1 4 ? -34.219 -6.793 27.875 1 56.69 4 ASP B C 1
ATOM 2503 O O . ASP B 1 4 ? -33.156 -6.773 27.25 1 56.69 4 ASP B O 1
ATOM 2507 N N . GLU B 1 5 ? -34.344 -7.285 29.094 1 54.91 5 GLU B N 1
ATOM 2508 C CA . GLU B 1 5 ? -33.219 -7.906 29.781 1 54.91 5 GLU B CA 1
ATOM 2509 C C . GLU B 1 5 ? -32.844 -9.234 29.125 1 54.91 5 GLU B C 1
ATOM 2511 O O . GLU B 1 5 ? -31.641 -9.555 29 1 54.91 5 GLU B O 1
ATOM 2516 N N . GLU B 1 6 ? -33.75 -9.969 28.734 1 53.53 6 GLU B N 1
ATOM 2517 C CA . GLU B 1 6 ? -33.5 -11.242 28.062 1 53.53 6 GLU B CA 1
ATOM 2518 C C . GLU B 1 6 ? -32.844 -11.016 26.703 1 53.53 6 GLU B C 1
ATOM 2520 O O . GLU B 1 6 ? -31.922 -11.758 26.328 1 53.53 6 GLU B O 1
ATOM 2525 N N . ASN B 1 7 ? -33.281 -9.992 25.922 1 56.75 7 ASN B N 1
ATOM 2526 C CA . ASN B 1 7 ? -32.688 -9.625 24.641 1 56.75 7 ASN B CA 1
ATOM 2527 C C . ASN B 1 7 ? -31.25 -9.117 24.828 1 56.75 7 ASN B C 1
ATOM 2529 O O . ASN B 1 7 ? -30.359 -9.445 24.031 1 56.75 7 ASN B O 1
ATOM 2533 N N . SER B 1 8 ? -31.172 -8.422 25.906 1 64.19 8 SER B N 1
ATOM 2534 C CA . SER B 1 8 ? -29.828 -7.957 26.25 1 64.19 8 SER B CA 1
ATOM 2535 C C . SER B 1 8 ? -28.938 -9.109 26.688 1 64.19 8 SER B C 1
ATOM 2537 O O . SER B 1 8 ? -27.766 -9.203 26.297 1 64.19 8 SER B O 1
ATOM 2539 N N . ALA B 1 9 ? -29.531 -10 27.547 1 59.97 9 ALA B N 1
ATOM 2540 C CA . ALA B 1 9 ? -28.781 -11.156 28.031 1 59.97 9 ALA B CA 1
ATOM 2541 C C . ALA B 1 9 ? -28.438 -12.109 26.891 1 59.97 9 ALA B C 1
ATOM 2543 O O . ALA B 1 9 ? -27.312 -12.625 26.812 1 59.97 9 ALA B O 1
ATOM 2544 N N . SER B 1 10 ? -29.328 -12.359 26.031 1 68.69 10 SER B N 1
ATOM 2545 C CA . SER B 1 10 ? -29.094 -13.203 24.859 1 68.69 10 SER B CA 1
ATOM 2546 C C . SER B 1 10 ? -28.016 -12.602 23.953 1 68.69 10 SER B C 1
ATOM 2548 O O . SER B 1 10 ? -27.156 -13.32 23.453 1 68.69 10 SER B O 1
ATOM 2550 N N . THR B 1 11 ? -28.016 -11.32 23.875 1 76.81 11 THR B N 1
ATOM 2551 C CA . THR B 1 11 ? -27.016 -10.625 23.062 1 76.81 11 THR B CA 1
ATOM 2552 C C . THR B 1 11 ? -25.641 -10.734 23.703 1 76.81 11 THR B C 1
ATOM 2554 O O . THR B 1 11 ? -24.641 -10.977 23.016 1 76.81 11 THR B O 1
ATOM 2557 N N . ILE B 1 12 ? -25.656 -10.844 25.016 1 80.5 12 ILE B N 1
ATOM 2558 C CA . ILE B 1 12 ? -24.406 -10.938 25.734 1 80.5 12 ILE B CA 1
ATOM 2559 C C . ILE B 1 12 ? -23.859 -12.359 25.625 1 80.5 12 ILE B C 1
ATOM 2561 O O . ILE B 1 12 ? -22.656 -12.555 25.422 1 80.5 12 ILE B O 1
ATOM 2565 N N . LEU B 1 13 ? -24.766 -13.312 25.828 1 84.81 13 LEU B N 1
ATOM 2566 C CA . LEU B 1 13 ? -24.344 -14.703 25.734 1 84.81 13 LEU B CA 1
ATOM 2567 C C . LEU B 1 13 ? -23.859 -15.031 24.328 1 84.81 13 LEU B C 1
ATOM 2569 O O . LEU B 1 13 ? -22.891 -15.781 24.141 1 84.81 13 LEU B O 1
ATOM 2573 N N . GLU B 1 14 ? -24.578 -14.531 23.406 1 84.12 14 GLU B N 1
ATOM 2574 C CA . GLU B 1 14 ? -24.172 -14.742 22.016 1 84.12 14 GLU B CA 1
ATOM 2575 C C . GLU B 1 14 ? -22.797 -14.117 21.75 1 84.12 14 GLU B C 1
ATOM 2577 O O . GLU B 1 14 ? -21.953 -14.719 21.078 1 84.12 14 GLU B O 1
ATOM 2582 N N . TYR B 1 15 ? -22.594 -12.992 22.266 1 83.62 15 TYR B N 1
ATOM 2583 C CA . TYR B 1 15 ? -21.312 -12.32 22.109 1 83.62 15 TYR B CA 1
ATOM 2584 C C . TYR B 1 15 ? -20.188 -13.086 22.797 1 83.62 15 TYR B C 1
ATOM 2586 O O . TYR B 1 15 ? -19.094 -13.211 22.266 1 83.62 15 TYR B O 1
ATOM 2594 N N . ALA B 1 16 ? -20.531 -13.602 23.984 1 88.44 16 ALA B N 1
ATOM 2595 C CA . ALA B 1 16 ? -19.547 -14.383 24.734 1 88.44 16 ALA B CA 1
ATOM 2596 C C . ALA B 1 16 ? -19.172 -15.648 23.969 1 88.44 16 ALA B C 1
ATOM 2598 O O . ALA B 1 16 ? -18 -16.016 23.922 1 88.44 16 ALA B O 1
ATOM 2599 N N . TRP B 1 17 ? -20.188 -16.266 23.5 1 90.31 17 TRP B N 1
ATOM 2600 C CA . TRP B 1 17 ? -19.922 -17.469 22.719 1 90.31 17 TRP B CA 1
ATOM 2601 C C . TRP B 1 17 ? -19.062 -17.156 21.5 1 90.31 17 TRP B C 1
ATOM 2603 O O . TRP B 1 17 ? -18.109 -17.875 21.203 1 90.31 17 TRP B O 1
ATOM 2613 N N . ASP B 1 18 ? -19.391 -16.109 20.812 1 88.12 18 ASP B N 1
ATOM 2614 C CA . ASP B 1 18 ? -18.625 -15.711 19.641 1 88.12 18 ASP B CA 1
ATOM 2615 C C . ASP B 1 18 ? -17.172 -15.406 20.016 1 88.12 18 ASP B C 1
ATOM 2617 O O . ASP B 1 18 ? -16.25 -15.703 19.25 1 88.12 18 ASP B O 1
ATOM 2621 N N . LEU B 1 19 ? -16.969 -14.852 21.125 1 89.94 19 LEU B N 1
ATOM 2622 C CA . LEU B 1 19 ? -15.633 -14.523 21.594 1 89.94 19 LEU B CA 1
ATOM 2623 C C . LEU B 1 19 ? -14.836 -15.789 21.891 1 89.94 19 LEU B C 1
ATOM 2625 O O . LEU B 1 19 ? -13.656 -15.883 21.531 1 89.94 19 LEU B O 1
ATOM 2629 N N . ILE B 1 20 ? -15.508 -16.734 22.516 1 92.75 20 ILE B N 1
ATOM 2630 C CA . ILE B 1 20 ? -14.859 -18 22.828 1 92.75 20 ILE B CA 1
ATOM 2631 C C . ILE B 1 20 ? -14.453 -18.719 21.547 1 92.75 20 ILE B C 1
ATOM 2633 O O . ILE B 1 20 ? -13.32 -19.203 21.422 1 92.75 20 ILE B O 1
ATOM 2637 N N . VAL B 1 21 ? -15.352 -18.75 20.672 1 92.31 21 VAL B N 1
ATOM 2638 C CA . VAL B 1 21 ? -15.078 -19.391 19.391 1 92.31 21 VAL B CA 1
ATOM 2639 C C . VAL B 1 21 ? -13.914 -18.703 18.703 1 92.31 21 VAL B C 1
ATOM 2641 O O . VAL B 1 21 ? -13.039 -19.359 18.125 1 92.31 21 VAL B O 1
ATOM 2644 N N . ALA B 1 22 ? -13.906 -17.406 18.781 1 90.69 22 ALA B N 1
ATOM 2645 C CA . ALA B 1 22 ? -12.828 -16.625 18.172 1 90.69 22 ALA B CA 1
ATOM 2646 C C . ALA B 1 22 ? -11.492 -16.953 18.828 1 90.69 22 ALA B C 1
ATOM 2648 O O . ALA B 1 22 ? -10.484 -17.141 18.125 1 90.69 22 ALA B O 1
ATOM 2649 N N . ILE B 1 23 ? -11.469 -17.047 20.094 1 93.31 23 ILE B N 1
ATOM 2650 C CA . ILE B 1 23 ? -10.242 -17.312 20.828 1 93.31 23 ILE B CA 1
ATOM 2651 C C . ILE B 1 23 ? -9.711 -18.703 20.469 1 93.31 23 ILE B C 1
ATOM 2653 O O . ILE B 1 23 ? -8.523 -18.875 20.203 1 93.31 23 ILE B O 1
ATOM 2657 N N . ILE B 1 24 ? -10.586 -19.625 20.406 1 95.12 24 ILE B N 1
ATOM 2658 C CA . ILE B 1 24 ? -10.211 -21 20.094 1 95.12 24 ILE B CA 1
ATOM 2659 C C . ILE B 1 24 ? -9.688 -21.062 18.656 1 95.12 24 ILE B C 1
ATOM 2661 O O . ILE B 1 24 ? -8.68 -21.719 18.391 1 95.12 24 ILE B O 1
ATOM 2665 N N . SER B 1 25 ? -10.383 -20.391 17.859 1 93.75 25 SER B N 1
ATOM 2666 C CA . SER B 1 25 ? -9.961 -20.359 16.453 1 93.75 25 SER B CA 1
ATOM 2667 C C . SER B 1 25 ? -8.57 -19.734 16.312 1 93.75 25 SER B C 1
ATOM 2669 O O . SER B 1 25 ? -7.723 -20.266 15.594 1 93.75 25 SER B O 1
ATOM 2671 N N . VAL B 1 26 ? -8.336 -18.656 16.953 1 93.75 26 VAL B N 1
ATOM 2672 C CA . VAL B 1 26 ? -7.051 -17.969 16.891 1 93.75 26 VAL B CA 1
ATOM 2673 C C . VAL B 1 26 ? -5.945 -18.875 17.422 1 93.75 26 VAL B C 1
ATOM 2675 O O . VAL B 1 26 ? -4.891 -19.016 16.797 1 93.75 26 VAL B O 1
ATOM 2678 N N . LEU B 1 27 ? -6.211 -19.516 18.516 1 94.56 27 LEU B N 1
ATOM 2679 C CA . LEU B 1 27 ? -5.227 -20.422 19.109 1 94.56 27 LEU B CA 1
ATOM 2680 C C . LEU B 1 27 ? -4.922 -21.578 18.156 1 94.56 27 LEU B C 1
ATOM 2682 O O . LEU B 1 27 ? -3.756 -21.938 17.953 1 94.56 27 LEU B O 1
ATOM 2686 N N . TYR B 1 28 ? -5.977 -22.125 17.609 1 95.25 28 TYR B N 1
ATOM 2687 C CA . TYR B 1 28 ? -5.809 -23.203 16.656 1 95.25 28 TYR B CA 1
ATOM 2688 C C . TYR B 1 28 ? -4.941 -22.781 15.484 1 95.25 28 TYR B C 1
ATOM 2690 O O . TYR B 1 28 ? -3.986 -23.469 15.117 1 95.25 28 TYR B O 1
ATOM 2698 N N . TYR B 1 29 ? -5.23 -21.672 1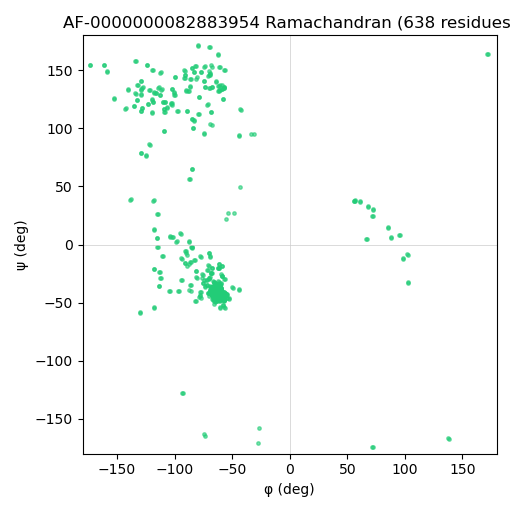4.945 1 93.06 29 TYR B N 1
ATOM 2699 C CA . TYR B 1 29 ? -4.531 -21.219 13.75 1 93.06 29 TYR B CA 1
ATOM 2700 C C . TYR B 1 29 ? -3.109 -20.781 14.086 1 93.06 29 TYR B C 1
ATOM 2702 O O . TYR B 1 29 ? -2.215 -20.859 13.242 1 93.06 29 TYR B O 1
ATOM 2710 N N . VAL B 1 30 ? -2.877 -20.281 15.266 1 93 30 VAL B N 1
ATOM 2711 C CA . VAL B 1 30 ? -1.525 -19.953 15.703 1 93 30 VAL B CA 1
ATOM 2712 C C . VAL B 1 30 ? -0.69 -21.219 15.805 1 93 30 VAL B C 1
ATOM 2714 O O . VAL B 1 30 ? 0.446 -21.266 15.328 1 93 30 VAL B O 1
ATOM 2717 N N . ILE B 1 31 ? -1.269 -22.25 16.375 1 93.75 31 ILE B N 1
ATOM 2718 C CA . ILE B 1 31 ? -0.576 -23.531 16.5 1 93.75 31 ILE B CA 1
ATOM 2719 C C . ILE B 1 31 ? -0.298 -24.109 15.117 1 93.75 31 ILE B C 1
ATOM 2721 O O . ILE B 1 31 ? 0.832 -24.5 14.812 1 93.75 31 ILE B O 1
ATOM 2725 N N . GLU B 1 32 ? -1.315 -24.109 14.336 1 91.5 32 GLU B N 1
ATOM 2726 C CA . GLU B 1 32 ? -1.162 -24.609 12.969 1 91.5 32 GLU B CA 1
ATOM 2727 C C . GLU B 1 32 ? -0.081 -23.844 12.219 1 91.5 32 GLU B C 1
ATOM 2729 O O . GLU B 1 32 ? 0.783 -24.438 11.578 1 91.5 32 GLU B O 1
ATOM 2734 N N . GLY B 1 33 ? -0.148 -22.531 12.305 1 88.88 33 GLY B N 1
ATOM 2735 C CA . GLY B 1 33 ? 0.825 -21.688 11.641 1 88.88 33 GLY B CA 1
ATOM 2736 C C . GLY B 1 33 ? 2.244 -21.906 12.133 1 88.88 33 GLY B C 1
ATOM 2737 O O . GLY B 1 33 ? 3.188 -21.906 11.344 1 88.88 33 GLY B O 1
ATOM 2738 N N . THR B 1 34 ? 2.377 -22.078 13.422 1 88.56 34 THR B N 1
ATOM 2739 C CA . THR B 1 34 ? 3.689 -22.312 14.008 1 88.56 34 THR B CA 1
ATOM 2740 C C . THR B 1 34 ? 4.27 -23.641 13.523 1 88.56 34 THR B C 1
ATOM 2742 O O . THR B 1 34 ? 5.449 -23.719 13.164 1 88.56 34 THR B O 1
ATOM 2745 N N . ILE B 1 35 ? 3.461 -24.625 13.438 1 89.31 35 ILE B N 1
ATOM 2746 C CA . ILE B 1 35 ? 3.898 -25.938 12.961 1 89.31 35 ILE B CA 1
ATOM 2747 C C . ILE B 1 35 ? 4.336 -25.828 11.508 1 89.31 35 ILE B C 1
ATOM 2749 O O . ILE B 1 35 ? 5.41 -26.312 11.141 1 89.31 35 ILE B O 1
ATOM 2753 N N . LYS B 1 36 ? 3.602 -25.172 10.727 1 86.62 36 LYS B N 1
ATOM 2754 C CA . LYS B 1 36 ? 3.912 -25.031 9.305 1 86.62 36 LYS B CA 1
ATOM 2755 C C . LYS B 1 36 ? 5.188 -24.219 9.102 1 86.62 36 LYS B C 1
ATOM 2757 O O . LYS B 1 36 ? 5.957 -24.469 8.18 1 86.62 36 LYS B O 1
ATOM 2762 N N . ALA B 1 37 ? 5.371 -23.25 9.961 1 83.5 37 ALA B N 1
ATOM 2763 C CA . ALA B 1 37 ? 6.543 -22.391 9.859 1 83.5 37 ALA B CA 1
ATOM 2764 C C . ALA B 1 37 ? 7.816 -23.141 10.211 1 83.5 37 ALA B C 1
ATOM 2766 O O . ALA B 1 37 ? 8.891 -22.844 9.695 1 83.5 37 ALA B O 1
ATOM 2767 N N . CYS B 1 38 ? 7.719 -24.109 11.023 1 85.62 38 CYS B N 1
ATOM 2768 C CA . CYS B 1 38 ? 8.883 -24.844 11.5 1 85.62 38 CYS B CA 1
ATOM 2769 C C . CYS B 1 38 ? 9.18 -26.031 10.602 1 85.62 38 CYS B C 1
ATOM 2771 O O . CYS B 1 38 ? 10.266 -26.609 10.672 1 85.62 38 CYS B O 1
ATOM 2773 N N . LEU B 1 39 ? 8.234 -26.406 9.797 1 85.81 39 LEU B N 1
ATOM 2774 C CA . LEU B 1 39 ? 8.461 -27.531 8.883 1 85.81 39 LEU B CA 1
ATOM 2775 C C . LEU B 1 39 ? 9.383 -27.109 7.738 1 85.81 39 LEU B C 1
ATOM 2777 O O . LEU B 1 39 ? 9.266 -26 7.219 1 85.81 39 LEU B O 1
ATOM 2781 N N . PRO B 1 40 ? 10.328 -28.047 7.492 1 78.25 40 PRO B N 1
ATOM 2782 C CA . PRO B 1 40 ? 11.164 -27.734 6.328 1 78.25 40 PRO B CA 1
ATOM 2783 C C . PRO B 1 40 ? 10.344 -27.531 5.055 1 78.25 40 PRO B C 1
ATOM 2785 O O . PRO B 1 40 ? 9.258 -28.094 4.918 1 78.25 40 PRO B O 1
ATOM 2788 N N . TRP B 1 41 ? 10.867 -26.75 4.281 1 75.81 41 TRP B N 1
ATOM 2789 C CA . TRP B 1 41 ? 10.234 -26.516 2.988 1 75.81 41 TRP B CA 1
ATOM 2790 C C . TRP B 1 41 ? 10.062 -27.828 2.217 1 75.81 41 TRP B C 1
ATOM 2792 O O . TRP B 1 41 ? 10.93 -28.703 2.27 1 75.81 41 TRP B O 1
ATOM 2802 N N . GLY B 1 42 ? 8.961 -28.125 1.618 1 76.75 42 GLY B N 1
ATOM 2803 C CA . GLY B 1 42 ? 8.734 -29.297 0.799 1 76.75 42 GLY B CA 1
ATOM 2804 C C . GLY B 1 42 ? 7.938 -30.375 1.514 1 76.75 42 GLY B C 1
ATOM 2805 O O . GLY B 1 42 ? 7.504 -31.344 0.895 1 76.75 42 GLY B O 1
ATOM 2806 N N . TYR B 1 43 ? 7.723 -30.188 2.812 1 83.38 43 TYR B N 1
ATOM 2807 C CA . TYR B 1 43 ? 7.062 -31.234 3.57 1 83.38 43 TYR B CA 1
ATOM 2808 C C . TYR B 1 43 ? 5.547 -31.078 3.523 1 83.38 43 TYR B C 1
ATOM 2810 O O . TYR B 1 43 ? 4.812 -32.031 3.793 1 83.38 43 TYR B O 1
ATOM 2818 N N . LEU B 1 44 ? 5.109 -29.969 3.156 1 88 44 LEU B N 1
ATOM 2819 C CA . LEU B 1 44 ? 3.67 -29.734 3.115 1 88 44 LEU B CA 1
ATOM 2820 C C . LEU B 1 44 ? 3.068 -30.297 1.833 1 88 44 LEU B C 1
ATOM 2822 O O . LEU B 1 44 ? 3.711 -30.281 0.78 1 88 44 LEU B O 1
ATOM 2826 N N . PRO B 1 45 ? 1.873 -30.844 1.954 1 91.06 45 PRO B N 1
ATOM 2827 C CA . PRO B 1 45 ? 1.232 -31.328 0.734 1 91.06 45 PRO B CA 1
ATOM 2828 C C . PRO B 1 45 ? 1.034 -30.25 -0.315 1 91.06 45 PRO B C 1
ATOM 2830 O O . PRO B 1 45 ? 0.65 -29.125 0.021 1 91.06 45 PRO B O 1
ATOM 2833 N N . GLN B 1 46 ? 1.305 -30.562 -1.569 1 95.44 46 GLN B N 1
ATOM 2834 C CA . GLN B 1 46 ? 1.236 -29.609 -2.668 1 95.44 46 GLN B CA 1
ATOM 2835 C C . GLN B 1 46 ? 0.093 -29.938 -3.621 1 95.44 46 GLN B C 1
ATOM 2837 O O . GLN B 1 46 ? -0.166 -31.125 -3.898 1 95.44 46 GLN B O 1
ATOM 2842 N N . LYS B 1 47 ? -0.652 -29.031 -3.977 1 96.94 47 LYS B N 1
ATOM 2843 C CA . LYS B 1 47 ? -1.651 -29.25 -5.016 1 96.94 47 LYS B CA 1
ATOM 2844 C C . LYS B 1 47 ? -0.992 -29.484 -6.371 1 96.94 47 LYS B C 1
ATOM 2846 O O . LYS B 1 47 ? 0.125 -29.031 -6.613 1 96.94 47 LYS B O 1
ATOM 2851 N N . SER B 1 48 ? -1.689 -30.203 -7.215 1 97.62 48 SER B N 1
ATOM 2852 C CA . SER B 1 48 ? -1.189 -30.469 -8.555 1 97.62 48 SER B CA 1
ATOM 2853 C C . SER B 1 48 ? -1.549 -29.359 -9.523 1 97.62 48 SER B C 1
ATOM 2855 O O . SER B 1 48 ? -2.648 -28.797 -9.461 1 97.62 48 SER B O 1
ATOM 2857 N N . VAL B 1 49 ? -0.597 -29.062 -10.445 1 98.31 49 VAL B N 1
ATOM 2858 C CA . VAL B 1 49 ? -0.869 -28.078 -11.492 1 98.31 49 VAL B CA 1
ATOM 2859 C C . VAL B 1 49 ? -0.788 -28.75 -12.859 1 98.31 49 VAL B C 1
ATOM 2861 O O . VAL B 1 49 ? -0.695 -28.078 -13.891 1 98.31 49 VAL B O 1
ATOM 2864 N N . LYS B 1 50 ? -0.776 -30.078 -12.828 1 98.38 50 LYS B N 1
ATOM 2865 C CA . LYS B 1 50 ? -0.749 -30.812 -14.086 1 98.38 50 LYS B CA 1
ATOM 2866 C C . LYS B 1 50 ? -1.954 -30.453 -14.953 1 98.38 50 LYS B C 1
ATOM 2868 O O . LYS B 1 50 ? -3.096 -30.516 -14.492 1 98.38 50 LYS B O 1
ATOM 2873 N N . ASN B 1 51 ? -1.745 -30.031 -16.141 1 98.19 51 ASN B N 1
ATOM 2874 C CA . ASN B 1 51 ? -2.715 -29.688 -17.188 1 98.19 51 ASN B CA 1
ATOM 2875 C C . ASN B 1 51 ? -3.516 -28.453 -16.797 1 98.19 51 ASN B C 1
ATOM 2877 O O . ASN B 1 51 ? -4.504 -28.109 -17.469 1 98.19 51 ASN B O 1
ATOM 2881 N N . LYS B 1 52 ? -3.164 -27.828 -15.656 1 98.69 52 LYS B N 1
ATOM 2882 C CA . LYS B 1 52 ? -3.791 -26.547 -15.305 1 98.69 52 LYS B CA 1
ATOM 2883 C C . LYS B 1 52 ? -3.197 -25.406 -16.109 1 98.69 52 LYS B C 1
ATOM 2885 O O . LYS B 1 52 ? -2.027 -25.453 -16.5 1 98.69 52 LYS B O 1
ATOM 2890 N N . ILE B 1 53 ? -3.992 -24.438 -16.391 1 98.88 53 ILE B N 1
ATOM 2891 C CA . ILE B 1 53 ? -3.531 -23.281 -17.141 1 98.88 53 ILE B CA 1
ATOM 2892 C C . ILE B 1 53 ? -2.988 -22.219 -16.172 1 98.88 53 ILE B C 1
ATOM 2894 O O . ILE B 1 53 ? -3.729 -21.688 -15.336 1 98.88 53 ILE B O 1
ATOM 2898 N N . VAL B 1 54 ? -1.715 -21.953 -16.266 1 98.94 54 VAL B N 1
ATOM 2899 C CA . VAL B 1 54 ? -1.035 -20.938 -15.461 1 98.94 54 VAL B CA 1
ATOM 2900 C C . VAL B 1 54 ? -0.655 -19.75 -16.328 1 98.94 54 VAL B C 1
ATOM 2902 O O . VAL B 1 54 ? 0.076 -19.906 -17.312 1 98.94 54 VAL B O 1
ATOM 2905 N N . LEU B 1 55 ? -1.229 -18.609 -16.031 1 98.94 55 LEU B N 1
ATOM 2906 C CA . LEU B 1 55 ? -0.877 -17.375 -16.75 1 98.94 55 LEU B CA 1
ATOM 2907 C C . LEU B 1 55 ? 0.106 -16.547 -15.93 1 98.94 55 LEU B C 1
ATOM 2909 O O . LEU B 1 55 ? -0.12 -16.297 -14.742 1 98.94 55 LEU B O 1
ATOM 2913 N N . ILE B 1 56 ? 1.188 -16.156 -16.547 1 98.94 56 ILE B N 1
ATOM 2914 C CA . ILE B 1 56 ? 2.225 -15.359 -15.891 1 98.94 56 ILE B CA 1
ATOM 2915 C C . ILE B 1 56 ? 2.451 -14.062 -16.656 1 98.94 56 ILE B C 1
ATOM 2917 O O . ILE B 1 56 ? 2.76 -14.078 -17.844 1 98.94 56 ILE B O 1
ATOM 2921 N N . THR B 1 57 ? 2.262 -12.938 -15.992 1 98.88 57 THR B N 1
ATOM 2922 C CA . THR B 1 57 ? 2.652 -11.664 -16.578 1 98.88 57 THR B CA 1
ATOM 2923 C C . THR B 1 57 ? 4.137 -11.391 -16.359 1 98.88 57 THR B C 1
ATOM 2925 O O . THR B 1 57 ? 4.695 -11.773 -15.32 1 98.88 57 THR B O 1
ATOM 2928 N N . GLY B 1 58 ? 4.738 -10.695 -17.297 1 98.12 58 GLY B N 1
ATOM 2929 C CA . GLY B 1 58 ? 6.176 -10.5 -17.219 1 98.12 58 GLY B CA 1
ATOM 2930 C C . GLY B 1 58 ? 6.965 -11.781 -17.422 1 98.12 58 GLY B C 1
ATOM 2931 O O . GLY B 1 58 ? 8 -11.992 -16.781 1 98.12 58 GLY B O 1
ATOM 2932 N N . ALA B 1 59 ? 6.457 -12.648 -18.234 1 98.38 59 ALA B N 1
ATOM 2933 C CA . ALA B 1 59 ? 7.035 -13.977 -18.406 1 98.38 59 ALA B CA 1
ATOM 2934 C C . ALA B 1 59 ? 8.367 -13.906 -19.156 1 98.38 59 ALA B C 1
ATOM 2936 O O . ALA B 1 59 ? 9.156 -14.852 -19.125 1 98.38 59 ALA B O 1
ATOM 2937 N N . GLY B 1 60 ? 8.617 -12.836 -19.812 1 95.88 60 GLY B N 1
ATOM 2938 C CA . GLY B 1 60 ? 9.867 -12.672 -20.531 1 95.88 60 GLY B CA 1
ATOM 2939 C C . GLY B 1 60 ? 11 -12.195 -19.641 1 95.88 60 GLY B C 1
ATOM 2940 O O . GLY B 1 60 ? 12.164 -12.219 -20.047 1 95.88 60 GLY B O 1
ATOM 2941 N N . GLY B 1 61 ? 10.664 -11.75 -18.453 1 91.19 61 GLY B N 1
ATOM 2942 C CA . GLY B 1 61 ? 11.672 -11.312 -17.5 1 91.19 61 GLY B CA 1
ATOM 2943 C C . GLY B 1 61 ? 12.352 -12.461 -16.781 1 91.19 61 GLY B C 1
ATOM 2944 O O . GLY B 1 61 ? 11.922 -13.609 -16.906 1 91.19 61 GLY B O 1
ATOM 2945 N N . GLY B 1 62 ? 13.398 -12.125 -16.031 1 88.69 62 GLY B N 1
ATOM 2946 C CA . GLY B 1 62 ? 14.188 -13.141 -15.352 1 88.69 62 GLY B CA 1
ATOM 2947 C C . GLY B 1 62 ? 13.367 -14.008 -14.422 1 88.69 62 GLY B C 1
ATOM 2948 O O . GLY B 1 62 ? 13.328 -15.234 -14.562 1 88.69 62 GLY B O 1
ATOM 2949 N N . LEU B 1 63 ? 12.633 -13.422 -13.5 1 95.38 63 LEU B N 1
ATOM 2950 C CA . LEU B 1 63 ? 11.828 -14.18 -12.547 1 95.38 63 LEU B CA 1
ATOM 2951 C C . LEU B 1 63 ? 10.648 -14.844 -13.242 1 95.38 63 LEU B C 1
ATOM 2953 O O . LEU B 1 63 ? 10.328 -16 -12.961 1 95.38 63 LEU B O 1
ATOM 2957 N N . GLY B 1 64 ? 9.984 -14.156 -14.148 1 97.81 64 GLY B N 1
ATOM 2958 C CA . GLY B 1 64 ? 8.836 -14.672 -14.875 1 97.81 64 GLY B CA 1
ATOM 2959 C C . GLY B 1 64 ? 9.164 -15.898 -15.703 1 97.81 64 GLY B C 1
ATOM 2960 O O . GLY B 1 64 ? 8.406 -16.875 -15.703 1 97.81 64 GLY B O 1
ATOM 2961 N N . ARG B 1 65 ? 10.289 -15.82 -16.406 1 98 65 ARG B N 1
ATOM 2962 C CA . ARG B 1 65 ? 10.719 -16.953 -17.234 1 98 65 ARG B CA 1
ATOM 2963 C C . ARG B 1 65 ? 10.984 -18.188 -16.375 1 98 65 ARG B C 1
ATOM 2965 O O . ARG B 1 65 ? 10.547 -19.281 -16.719 1 98 65 ARG B O 1
ATOM 2972 N N . LEU B 1 66 ? 11.672 -17.969 -15.242 1 98.12 66 LEU B N 1
ATOM 2973 C CA . LEU B 1 66 ? 12.008 -19.094 -14.367 1 98.12 66 LEU B CA 1
ATOM 2974 C C . LEU B 1 66 ? 10.758 -19.688 -13.742 1 98.12 66 LEU B C 1
ATOM 2976 O O . LEU B 1 66 ? 10.664 -20.906 -13.555 1 98.12 66 LEU B O 1
ATOM 2980 N N . LEU B 1 67 ? 9.805 -18.844 -13.414 1 98.69 67 LEU B N 1
ATOM 2981 C CA . LEU B 1 67 ? 8.523 -19.328 -12.906 1 98.69 67 LEU B CA 1
ATOM 2982 C C . LEU B 1 67 ? 7.809 -20.172 -13.953 1 98.69 67 LEU B C 1
ATOM 2984 O O . LEU B 1 67 ? 7.285 -21.25 -13.656 1 98.69 67 LEU B O 1
ATOM 2988 N N . ALA B 1 68 ? 7.793 -19.641 -15.172 1 98.81 68 ALA B N 1
ATOM 2989 C CA . ALA B 1 68 ? 7.145 -20.359 -16.266 1 98.81 68 ALA B CA 1
ATOM 2990 C C . ALA B 1 68 ? 7.766 -21.734 -16.469 1 98.81 68 ALA B C 1
ATOM 2992 O O . ALA B 1 68 ? 7.051 -22.734 -16.562 1 98.81 68 ALA B O 1
ATOM 2993 N N . VAL B 1 69 ? 9.062 -21.781 -16.5 1 98.69 69 VAL B N 1
ATOM 2994 C CA . VAL B 1 69 ? 9.781 -23.031 -16.672 1 98.69 69 VAL B CA 1
ATOM 2995 C C . VAL B 1 69 ? 9.477 -23.969 -15.508 1 98.69 69 VAL B C 1
ATOM 2997 O O . VAL B 1 69 ? 9.242 -25.172 -15.703 1 98.69 69 VAL B O 1
ATOM 3000 N N . GLY B 1 70 ? 9.484 -23.422 -14.297 1 98.62 70 GLY B N 1
ATOM 3001 C CA . GLY B 1 70 ? 9.203 -24.219 -13.109 1 98.62 70 GLY B CA 1
ATOM 3002 C C . GLY B 1 70 ? 7.828 -24.859 -13.125 1 98.62 70 GLY B C 1
ATOM 3003 O O . GLY B 1 70 ? 7.68 -26.031 -12.805 1 98.62 70 GLY B O 1
ATOM 3004 N N . PHE B 1 71 ? 6.816 -24.141 -13.5 1 98.81 71 PHE B N 1
ATOM 3005 C CA . PHE B 1 71 ? 5.465 -24.688 -13.578 1 98.81 71 PHE B CA 1
ATOM 3006 C C . PHE B 1 71 ? 5.328 -25.641 -14.758 1 98.81 71 PHE B C 1
ATOM 3008 O O . PHE B 1 71 ? 4.59 -26.625 -14.688 1 98.81 71 PHE B O 1
ATOM 3015 N N . GLY B 1 72 ? 6.035 -25.312 -15.836 1 98.75 72 GLY B N 1
ATOM 3016 C CA . GLY B 1 72 ? 6.059 -26.219 -16.969 1 98.75 72 GLY B CA 1
ATOM 3017 C C . GLY B 1 72 ? 6.582 -27.609 -16.609 1 98.75 72 GLY B C 1
ATOM 3018 O O . GLY B 1 72 ? 6.012 -28.609 -17.031 1 98.75 72 GLY B O 1
ATOM 3019 N N . LYS B 1 73 ? 7.672 -27.641 -15.859 1 98.38 73 LYS B N 1
ATOM 3020 C CA . LYS B 1 73 ? 8.266 -28.906 -15.414 1 98.38 73 LYS B CA 1
ATOM 3021 C C . LYS B 1 73 ? 7.273 -29.719 -14.602 1 98.38 73 LYS B C 1
ATOM 3023 O O . LYS B 1 73 ? 7.414 -30.938 -14.477 1 98.38 73 LYS B O 1
ATOM 3028 N N . ARG B 1 74 ? 6.266 -29.062 -14.125 1 98.19 74 ARG B N 1
ATOM 3029 C CA . ARG B 1 74 ? 5.281 -29.719 -13.273 1 98.19 74 ARG B CA 1
ATOM 3030 C C . ARG B 1 74 ? 4.016 -30.047 -14.055 1 98.19 74 ARG B C 1
ATOM 3032 O O . ARG B 1 74 ? 2.996 -30.422 -13.461 1 98.19 74 ARG B O 1
ATOM 3039 N N . GLY B 1 75 ? 4.051 -29.828 -15.352 1 98.5 75 GLY B N 1
ATOM 3040 C CA . GLY B 1 75 ? 3.002 -30.297 -16.234 1 98.5 75 GLY B CA 1
ATOM 3041 C C . GLY B 1 75 ? 1.938 -29.266 -16.516 1 98.5 75 GLY B C 1
ATOM 3042 O O . GLY B 1 75 ? 0.913 -29.562 -17.141 1 98.5 75 GLY B O 1
ATOM 3043 N N . ALA B 1 76 ? 2.139 -28.062 -16.109 1 98.81 76 ALA B N 1
ATOM 3044 C CA . ALA B 1 76 ? 1.164 -27 -16.359 1 98.81 76 ALA B CA 1
ATOM 3045 C C . ALA B 1 76 ? 1.187 -26.578 -17.828 1 98.81 76 ALA B C 1
ATOM 3047 O O . ALA B 1 76 ? 2.195 -26.734 -18.516 1 98.81 76 ALA B O 1
ATOM 3048 N N . ARG B 1 77 ? 0.064 -26.078 -18.281 1 98.81 77 ARG B N 1
ATOM 3049 C CA . ARG B 1 77 ? -0.001 -25.297 -19.516 1 98.81 77 ARG B CA 1
ATOM 3050 C C . ARG B 1 77 ? 0.253 -23.828 -19.25 1 98.81 77 ARG B C 1
ATOM 3052 O O . ARG B 1 77 ? -0.328 -23.25 -18.344 1 98.81 77 ARG B O 1
ATOM 3059 N N . LEU B 1 78 ? 1.142 -23.266 -20.078 1 98.94 78 LEU B N 1
ATOM 3060 C CA . LEU B 1 78 ? 1.615 -21.938 -19.703 1 98.94 78 LEU B CA 1
ATOM 3061 C C . LEU B 1 78 ? 1.126 -20.875 -20.688 1 98.94 78 LEU B C 1
ATOM 3063 O O . LEU B 1 78 ? 1.197 -21.078 -21.906 1 98.94 78 LEU B O 1
ATOM 3067 N N . VAL B 1 79 ? 0.542 -19.844 -20.188 1 98.94 79 VAL B N 1
ATOM 3068 C CA . VAL B 1 79 ? 0.245 -18.609 -20.922 1 98.94 79 VAL B CA 1
ATOM 3069 C C . VAL B 1 79 ? 1.193 -17.5 -20.484 1 98.94 79 VAL B C 1
ATOM 3071 O O . VAL B 1 79 ? 1.17 -17.078 -19.328 1 98.94 79 VAL B O 1
ATOM 3074 N N . CYS B 1 80 ? 2.016 -17 -21.422 1 98.94 80 CYS B N 1
ATOM 3075 C CA . CYS B 1 80 ? 3.07 -16.031 -21.125 1 98.94 80 CYS B CA 1
ATOM 3076 C C . CYS B 1 80 ? 2.727 -14.656 -21.672 1 98.94 80 CYS B C 1
ATOM 3078 O O . CYS B 1 80 ? 2.621 -14.477 -22.875 1 98.94 80 CYS B O 1
ATOM 3080 N N . TRP B 1 81 ? 2.51 -13.695 -20.781 1 98.94 81 TRP B N 1
ATOM 3081 C CA . TRP B 1 81 ? 2.293 -12.305 -21.156 1 98.94 81 TRP B CA 1
ATOM 3082 C C . TRP B 1 81 ? 3.553 -11.477 -20.922 1 98.94 81 TRP B C 1
ATOM 3084 O O . TRP B 1 81 ? 4.203 -11.602 -19.875 1 98.94 81 TRP B O 1
ATOM 3094 N N . ASP B 1 82 ? 3.922 -10.688 -21.828 1 98.62 82 ASP B N 1
ATOM 3095 C CA . ASP B 1 82 ? 5 -9.719 -21.656 1 98.62 82 ASP B CA 1
ATOM 3096 C C . ASP B 1 82 ? 4.887 -8.586 -22.672 1 98.62 82 ASP B C 1
ATOM 3098 O O . ASP B 1 82 ? 4.379 -8.789 -23.781 1 98.62 82 ASP B O 1
ATOM 3102 N N . VAL B 1 83 ? 5.312 -7.461 -22.266 1 98.25 83 VAL B N 1
ATOM 3103 C CA . VAL B 1 83 ? 5.305 -6.324 -23.172 1 98.25 83 VAL B CA 1
ATOM 3104 C C . VAL B 1 83 ? 6.434 -6.473 -24.203 1 98.25 83 VAL B C 1
ATOM 3106 O O . VAL B 1 83 ? 6.32 -6.004 -25.328 1 98.25 83 VAL B O 1
ATOM 3109 N N . ASN B 1 84 ? 7.508 -7.121 -23.797 1 97.31 84 ASN B N 1
ATOM 3110 C CA . ASN B 1 84 ? 8.625 -7.398 -24.703 1 97.31 84 ASN B CA 1
ATOM 3111 C C . ASN B 1 84 ? 8.391 -8.664 -25.516 1 97.31 84 ASN B C 1
ATOM 3113 O O . ASN B 1 84 ? 8.523 -9.773 -24.984 1 97.31 84 ASN B O 1
ATOM 3117 N N . GLU B 1 85 ? 8.133 -8.484 -26.719 1 98 85 GLU B N 1
ATOM 3118 C CA . GLU B 1 85 ? 7.777 -9.594 -27.594 1 98 85 GLU B CA 1
ATOM 3119 C C . GLU B 1 85 ? 8.93 -10.594 -27.719 1 98 85 GLU B C 1
ATOM 3121 O O . GLU B 1 85 ? 8.727 -11.805 -27.594 1 98 85 GLU B O 1
ATOM 3126 N N . LYS B 1 86 ? 10.102 -10.109 -27.938 1 97.88 86 LYS B N 1
ATOM 3127 C CA . LYS B 1 86 ? 11.258 -10.969 -28.172 1 97.88 86 LYS B CA 1
ATOM 3128 C C . LYS B 1 86 ? 11.555 -11.836 -26.938 1 97.88 86 LYS B C 1
ATOM 3130 O O . LYS B 1 86 ? 11.734 -13.047 -27.062 1 97.88 86 LYS B O 1
ATOM 3135 N N . HIS B 1 87 ? 11.594 -11.242 -25.766 1 97 87 HIS B N 1
ATOM 3136 C CA . HIS B 1 87 ? 11.883 -11.969 -24.547 1 97 87 HIS B CA 1
ATOM 3137 C C . HIS B 1 87 ? 10.773 -12.969 -24.219 1 97 87 HIS B C 1
ATOM 3139 O O . HIS B 1 87 ? 11.047 -14.055 -23.703 1 97 87 HIS B O 1
ATOM 3145 N N . ASN B 1 88 ? 9.57 -12.57 -24.516 1 98.25 88 ASN B N 1
ATOM 3146 C CA . ASN B 1 88 ? 8.43 -13.445 -24.266 1 98.25 88 ASN B CA 1
ATOM 3147 C C . ASN B 1 88 ? 8.469 -14.68 -25.172 1 98.25 88 ASN B C 1
ATOM 3149 O O . ASN B 1 88 ? 8.219 -15.789 -24.703 1 98.25 88 ASN B O 1
ATOM 3153 N N . GLU B 1 89 ? 8.789 -14.43 -26.406 1 98.19 89 GLU B N 1
ATOM 3154 C CA . GLU B 1 89 ? 8.898 -15.523 -27.375 1 98.19 89 GLU B CA 1
ATOM 3155 C C . GLU B 1 89 ? 10.016 -16.484 -26.984 1 98.19 89 GLU B C 1
ATOM 3157 O O . GLU B 1 89 ? 9.883 -17.703 -27.141 1 98.19 89 GLU B O 1
ATOM 3162 N N . GLU B 1 90 ? 11.07 -15.906 -26.516 1 98.31 90 GLU B N 1
ATOM 3163 C CA . GLU B 1 90 ? 12.164 -16.75 -26.031 1 98.31 90 GLU B CA 1
ATOM 3164 C C . GLU B 1 90 ? 11.703 -17.688 -24.922 1 98.31 90 GLU B C 1
ATOM 3166 O O . GLU B 1 90 ? 12.07 -18.859 -24.891 1 98.31 90 GLU B O 1
ATOM 3171 N N . THR B 1 91 ? 10.93 -17.156 -24.016 1 98.62 91 THR B N 1
ATOM 3172 C CA . THR B 1 91 ? 10.391 -17.969 -22.938 1 98.62 91 THR B CA 1
ATOM 3173 C C . THR B 1 91 ? 9.5 -19.094 -23.484 1 98.62 91 THR B C 1
ATOM 3175 O O . THR B 1 91 ? 9.625 -20.25 -23.078 1 98.62 91 THR B O 1
ATOM 3178 N N . VAL B 1 92 ? 8.664 -18.797 -24.391 1 98.75 92 VAL B N 1
ATOM 3179 C CA . VAL B 1 92 ? 7.738 -19.766 -24.984 1 98.75 92 VAL B CA 1
ATOM 3180 C C . VAL B 1 92 ? 8.523 -20.859 -25.703 1 98.75 92 VAL B C 1
ATOM 3182 O O . VAL B 1 92 ? 8.188 -22.031 -25.594 1 98.75 92 VAL B O 1
ATOM 3185 N N . GLU B 1 93 ? 9.539 -20.422 -26.391 1 98.62 93 GLU B N 1
ATOM 3186 C CA . GLU B 1 93 ? 10.367 -21.375 -27.109 1 98.62 93 GLU B CA 1
ATOM 3187 C C . GLU B 1 93 ? 11.047 -22.359 -26.156 1 98.62 93 GLU B C 1
ATOM 3189 O O . GLU B 1 93 ? 11.094 -23.562 -26.422 1 98.62 93 GLU B O 1
ATOM 3194 N N . ILE B 1 94 ? 11.578 -21.828 -25.094 1 98.44 94 ILE B N 1
ATOM 3195 C CA . ILE B 1 94 ? 12.211 -22.672 -24.078 1 98.44 94 ILE B CA 1
ATOM 3196 C C . ILE B 1 94 ? 11.203 -23.688 -23.547 1 98.44 94 ILE B C 1
ATOM 3198 O O . ILE B 1 94 ? 11.523 -24.875 -23.406 1 98.44 94 ILE B O 1
ATOM 3202 N N . LEU B 1 95 ? 10.016 -23.281 -23.297 1 98.69 95 LEU B N 1
ATOM 3203 C CA . LEU B 1 95 ? 8.961 -24.141 -22.781 1 98.69 95 LEU B CA 1
ATOM 3204 C C . LEU B 1 95 ? 8.578 -25.203 -23.797 1 98.69 95 LEU B C 1
ATOM 3206 O O . LEU B 1 95 ? 8.508 -26.391 -23.453 1 98.69 95 LEU B O 1
ATOM 3210 N N . LYS B 1 96 ? 8.406 -24.828 -24.984 1 98.56 96 LYS B N 1
ATOM 3211 C CA . LYS B 1 96 ? 8 -25.766 -26.016 1 98.56 96 LYS B CA 1
ATOM 3212 C C . LYS B 1 96 ? 9.086 -26.797 -26.281 1 98.56 96 LYS B C 1
ATOM 3214 O O . LYS B 1 96 ? 8.789 -27.969 -26.5 1 98.56 96 LYS B O 1
ATOM 3219 N N . LYS B 1 97 ? 10.281 -26.328 -26.281 1 98.19 97 LYS B N 1
ATOM 3220 C CA . LYS B 1 97 ? 11.398 -27.25 -26.469 1 98.19 97 LYS B CA 1
ATOM 3221 C C . LYS B 1 97 ? 11.406 -28.328 -25.375 1 98.19 97 LYS B C 1
ATOM 3223 O O . LYS B 1 97 ? 11.883 -29.438 -25.609 1 98.19 97 LYS B O 1
ATOM 3228 N N . ASN B 1 98 ? 10.875 -27.984 -24.266 1 97.62 98 ASN B N 1
ATOM 3229 C CA . ASN B 1 98 ? 10.828 -28.922 -23.141 1 97.62 98 ASN B CA 1
ATOM 3230 C C . ASN B 1 98 ? 9.5 -29.688 -23.109 1 97.62 98 ASN B C 1
ATOM 3232 O O . ASN B 1 98 ? 9.156 -30.297 -22.094 1 97.62 98 ASN B O 1
ATOM 3236 N N . GLY B 1 99 ? 8.664 -29.578 -24.125 1 97.81 99 GLY B N 1
ATOM 3237 C CA . GLY B 1 99 ? 7.438 -30.344 -24.266 1 97.81 99 GLY B CA 1
ATOM 3238 C C . GLY B 1 99 ? 6.258 -29.719 -23.547 1 97.81 99 GLY B C 1
ATOM 3239 O O . GLY B 1 99 ? 5.246 -30.375 -23.297 1 97.81 99 GLY B O 1
ATOM 3240 N N . VAL B 1 100 ? 6.344 -28.5 -23.156 1 98.5 100 VAL B N 1
ATOM 3241 C CA . VAL B 1 100 ? 5.289 -27.797 -22.422 1 98.5 100 VAL B CA 1
ATOM 3242 C C . VAL B 1 100 ? 4.344 -27.109 -23.406 1 98.5 100 VAL B C 1
ATOM 3244 O O . VAL B 1 100 ? 4.785 -26.531 -24.391 1 98.5 100 VAL B O 1
ATOM 3247 N N . ASP B 1 101 ? 3.037 -27.266 -23.234 1 98.5 101 ASP B N 1
ATOM 3248 C CA . ASP B 1 101 ? 2.049 -26.484 -23.953 1 98.5 101 ASP B CA 1
ATOM 3249 C C . ASP B 1 101 ? 2.088 -25.016 -23.531 1 98.5 101 ASP B C 1
ATOM 3251 O O . ASP B 1 101 ? 1.646 -24.672 -22.438 1 98.5 101 ASP B O 1
ATOM 3255 N N . ALA B 1 102 ? 2.691 -24.203 -24.375 1 98.75 102 ALA B N 1
ATOM 3256 C CA . ALA B 1 102 ? 2.945 -22.812 -23.984 1 98.75 102 ALA B CA 1
ATOM 3257 C C . ALA B 1 102 ? 2.453 -21.844 -25.047 1 98.75 102 ALA B C 1
ATOM 3259 O O . ALA B 1 102 ? 2.582 -22.109 -26.25 1 98.75 102 ALA B O 1
ATOM 3260 N N . PHE B 1 103 ? 1.88 -20.734 -24.609 1 98.81 103 PHE B N 1
ATOM 3261 C CA . PHE B 1 103 ? 1.324 -19.688 -25.453 1 98.81 103 PHE B CA 1
ATOM 3262 C C . PHE B 1 103 ? 1.86 -18.312 -25.047 1 98.81 103 PHE B C 1
ATOM 3264 O O . PHE B 1 103 ? 1.931 -18 -23.844 1 98.81 103 PHE B O 1
ATOM 3271 N N . GLY B 1 104 ? 2.277 -17.547 -26.031 1 98.75 104 GLY B N 1
ATOM 3272 C CA . GLY B 1 104 ? 2.787 -16.203 -25.75 1 98.75 104 GLY B CA 1
ATOM 3273 C C . GLY B 1 104 ? 1.914 -15.109 -26.312 1 98.75 104 GLY B C 1
ATOM 3274 O O . GLY B 1 104 ? 1.383 -15.234 -27.422 1 98.75 104 GLY B O 1
ATOM 3275 N N . TYR B 1 105 ? 1.646 -14.078 -25.562 1 98.81 105 TYR B N 1
ATOM 3276 C CA . TYR B 1 105 ? 0.935 -12.883 -25.984 1 98.81 105 TYR B CA 1
ATOM 3277 C C . TYR B 1 105 ? 1.706 -11.625 -25.609 1 98.81 105 TYR B C 1
ATOM 3279 O O . TYR B 1 105 ? 2.17 -11.492 -24.469 1 98.81 105 TYR B O 1
ATOM 3287 N N . THR B 1 106 ? 1.927 -10.742 -26.531 1 98.56 106 THR B N 1
ATOM 3288 C CA . THR B 1 106 ? 2.52 -9.445 -26.219 1 98.56 106 THR B CA 1
ATOM 3289 C C . THR B 1 106 ? 1.475 -8.5 -25.641 1 98.56 106 THR B C 1
ATOM 3291 O O . THR B 1 106 ? 0.559 -8.07 -26.344 1 98.56 106 THR B O 1
ATOM 3294 N N . VAL B 1 107 ? 1.62 -8.18 -24.391 1 98.69 107 VAL B N 1
ATOM 3295 C CA . VAL B 1 107 ? 0.583 -7.414 -23.703 1 98.69 107 VAL B CA 1
ATOM 3296 C C . VAL B 1 107 ? 1.22 -6.301 -22.875 1 98.69 107 VAL B C 1
ATOM 3298 O O . VAL B 1 107 ? 2.057 -6.562 -22 1 98.69 107 VAL B O 1
ATOM 3301 N N . ASP B 1 108 ? 0.906 -5.098 -23.156 1 98.56 108 ASP B N 1
ATOM 3302 C CA . ASP B 1 108 ? 1.185 -3.979 -22.266 1 98.56 108 ASP B CA 1
ATOM 3303 C C . ASP B 1 108 ? 0.101 -3.844 -21.188 1 98.56 108 ASP B C 1
ATOM 3305 O O . ASP B 1 108 ? -0.982 -3.32 -21.469 1 98.56 108 ASP B O 1
ATOM 3309 N N . ILE B 1 109 ? 0.457 -4.211 -20 1 98.5 109 ILE B N 1
ATOM 3310 C CA . ILE B 1 109 ? -0.574 -4.332 -18.969 1 98.5 109 ILE B CA 1
ATOM 3311 C C . ILE B 1 109 ? -0.824 -2.973 -18.328 1 98.5 109 ILE B C 1
ATOM 3313 O O . ILE B 1 109 ? -1.671 -2.846 -17.438 1 98.5 109 ILE B O 1
ATOM 3317 N N . SER B 1 110 ? -0.058 -1.905 -18.719 1 98.06 110 SER B N 1
ATOM 3318 C CA . SER B 1 110 ? -0.298 -0.569 -18.188 1 98.06 110 SER B CA 1
ATOM 3319 C C . SER B 1 110 ? -1.614 0.004 -18.703 1 98.06 110 SER B C 1
ATOM 3321 O O . SER B 1 110 ? -2.104 1.01 -18.188 1 98.06 110 SER B O 1
ATOM 3323 N N . LYS B 1 111 ? -2.221 -0.647 -19.672 1 97.25 111 LYS B N 1
ATOM 3324 C CA . LYS B 1 111 ? -3.49 -0.225 -20.25 1 97.25 111 LYS B CA 1
ATOM 3325 C C . LYS B 1 111 ? -4.559 -1.302 -20.078 1 97.25 111 LYS B C 1
ATOM 3327 O O . LYS B 1 111 ? -4.406 -2.416 -20.594 1 97.25 111 LYS B O 1
ATOM 3332 N N . ARG B 1 112 ? -5.652 -0.965 -19.5 1 97.81 112 ARG B N 1
ATOM 3333 C CA . ARG B 1 112 ? -6.672 -1.954 -19.156 1 97.81 112 ARG B CA 1
ATOM 3334 C C . ARG B 1 112 ? -7.258 -2.58 -20.422 1 97.81 112 ARG B C 1
ATOM 3336 O O . ARG B 1 112 ? -7.598 -3.766 -20.438 1 97.81 112 ARG B O 1
ATOM 3343 N N . GLN B 1 113 ? -7.352 -1.756 -21.5 1 98.25 113 GLN B N 1
ATOM 3344 C CA . GLN B 1 113 ? -7.918 -2.283 -22.734 1 98.25 113 GLN B CA 1
ATOM 3345 C C . GLN B 1 113 ? -7.062 -3.418 -23.281 1 98.25 113 GLN B C 1
ATOM 3347 O O . GLN B 1 113 ? -7.59 -4.395 -23.828 1 98.25 113 GLN B O 1
ATOM 3352 N N . ASN B 1 114 ? -5.75 -3.281 -23.203 1 98.62 114 ASN B N 1
ATOM 3353 C CA . ASN B 1 114 ? -4.84 -4.336 -23.641 1 98.62 114 ASN B CA 1
ATOM 3354 C C . ASN B 1 114 ? -5.031 -5.613 -22.828 1 98.62 114 ASN B C 1
ATOM 3356 O O . ASN B 1 114 ? -4.98 -6.715 -23.375 1 98.62 114 ASN B O 1
ATOM 3360 N N . ILE B 1 115 ? -5.293 -5.484 -21.578 1 98.81 115 ILE B N 1
ATOM 3361 C CA . ILE B 1 115 ? -5.492 -6.613 -20.672 1 98.81 115 ILE B CA 1
ATOM 3362 C C . ILE B 1 115 ? -6.758 -7.371 -21.078 1 98.81 115 ILE B C 1
ATOM 3364 O O . ILE B 1 115 ? -6.727 -8.594 -21.25 1 98.81 115 ILE B O 1
ATOM 3368 N N . TYR B 1 116 ? -7.832 -6.66 -21.234 1 98.62 116 TYR B N 1
ATOM 3369 C CA . TYR B 1 116 ? -9.109 -7.297 -21.547 1 98.62 116 TYR B CA 1
ATOM 3370 C C . TYR B 1 116 ? -9.078 -7.953 -22.922 1 98.62 116 TYR B C 1
ATOM 3372 O O . TYR B 1 116 ? -9.594 -9.062 -23.094 1 98.62 116 TYR B O 1
ATOM 3380 N N . LYS B 1 117 ? -8.477 -7.25 -23.891 1 98.69 117 LYS B N 1
ATOM 3381 C CA . LYS B 1 117 ? -8.352 -7.828 -25.219 1 98.69 117 LYS B CA 1
ATOM 3382 C C . LYS B 1 117 ? -7.539 -9.117 -25.188 1 98.69 117 LYS B C 1
ATOM 3384 O O . LYS B 1 117 ? -7.926 -10.117 -25.797 1 98.69 117 LYS B O 1
ATOM 3389 N N . ALA B 1 118 ? -6.414 -9.086 -24.547 1 98.81 118 ALA B N 1
ATOM 3390 C CA . ALA B 1 118 ? -5.562 -10.266 -24.438 1 98.81 118 ALA B CA 1
ATOM 3391 C C . ALA B 1 118 ? -6.262 -11.383 -23.656 1 98.81 118 ALA B C 1
ATOM 3393 O O . ALA B 1 118 ? -6.117 -12.562 -24 1 98.81 118 ALA B O 1
ATOM 3394 N N . ALA B 1 119 ? -6.988 -11.047 -22.594 1 98.88 119 ALA B N 1
ATOM 3395 C CA . ALA B 1 119 ? -7.711 -12.039 -21.797 1 98.88 119 ALA B CA 1
ATOM 3396 C C . ALA B 1 119 ? -8.758 -12.766 -22.641 1 98.88 119 ALA B C 1
ATOM 3398 O O . ALA B 1 119 ? -8.922 -13.977 -22.531 1 98.88 119 ALA B O 1
ATOM 3399 N N . ASP B 1 120 ? -9.438 -12 -23.469 1 98.56 120 ASP B N 1
ATOM 3400 C CA . ASP B 1 120 ? -10.43 -12.594 -24.359 1 98.56 120 ASP B CA 1
ATOM 3401 C C . ASP B 1 120 ? -9.789 -13.602 -25.297 1 98.56 120 ASP B C 1
ATOM 3403 O O . ASP B 1 120 ? -10.344 -14.68 -25.547 1 98.56 120 ASP B O 1
ATOM 3407 N N . ARG B 1 121 ? -8.672 -13.266 -25.797 1 98.69 121 ARG B N 1
ATOM 3408 C CA . ARG B 1 121 ? -7.949 -14.172 -26.672 1 98.69 121 ARG B CA 1
ATOM 3409 C C . ARG B 1 121 ? -7.527 -15.438 -25.938 1 98.69 121 ARG B C 1
ATOM 3411 O O . ARG B 1 121 ? -7.648 -16.547 -26.469 1 98.69 121 ARG B O 1
ATOM 3418 N N . VAL B 1 122 ? -7.016 -15.305 -24.734 1 98.81 122 VAL B N 1
ATOM 3419 C CA . VAL B 1 122 ? -6.59 -16.453 -23.938 1 98.81 122 VAL B CA 1
ATOM 3420 C C . VAL B 1 122 ? -7.773 -17.375 -23.703 1 98.81 122 VAL B C 1
ATOM 3422 O O . VAL B 1 122 ? -7.656 -18.594 -23.859 1 98.81 122 VAL B O 1
ATOM 3425 N N . LYS B 1 123 ? -8.906 -16.828 -23.312 1 98.31 123 LYS B N 1
ATOM 3426 C CA . LYS B 1 123 ? -10.102 -17.625 -23.047 1 98.31 123 LYS B CA 1
ATOM 3427 C C . LYS B 1 123 ? -10.547 -18.375 -24.312 1 98.31 123 LYS B C 1
ATOM 3429 O O . LYS B 1 123 ? -10.977 -19.531 -24.219 1 98.31 123 LYS B O 1
ATOM 3434 N N . ALA B 1 124 ? -10.398 -17.719 -25.422 1 98.31 124 ALA B N 1
ATOM 3435 C CA . ALA B 1 124 ? -10.844 -18.297 -26.688 1 98.31 124 ALA B CA 1
ATOM 3436 C C . ALA B 1 124 ? -9.852 -19.359 -27.188 1 98.31 124 ALA B C 1
ATOM 3438 O O . ALA B 1 124 ? -10.258 -20.406 -27.688 1 98.31 124 ALA B O 1
ATOM 3439 N N . GLU B 1 125 ? -8.547 -19.062 -27.047 1 98.5 125 GLU B N 1
ATOM 3440 C CA . GLU B 1 125 ? -7.52 -19.859 -27.703 1 98.5 125 GLU B CA 1
ATOM 3441 C C . GLU B 1 125 ? -6.992 -20.953 -26.766 1 98.5 125 GLU B C 1
ATOM 3443 O O . GLU B 1 125 ? -6.547 -22 -27.219 1 98.5 125 GLU B O 1
ATOM 3448 N N . VAL B 1 126 ? -6.98 -20.734 -25.531 1 98.56 126 VAL B N 1
ATOM 3449 C CA . VAL B 1 126 ? -6.336 -21.641 -24.594 1 98.56 126 VAL B CA 1
ATOM 3450 C C . VAL B 1 126 ? -7.371 -22.203 -23.625 1 98.56 126 VAL B C 1
ATOM 3452 O O . VAL B 1 126 ? -7.48 -23.422 -23.438 1 98.56 126 VAL B O 1
ATOM 3455 N N . GLY B 1 127 ? -8.148 -21.297 -22.922 1 98.44 127 GLY B N 1
ATOM 3456 C CA . GLY B 1 127 ? -9.148 -21.703 -21.953 1 98.44 127 GLY B CA 1
ATOM 3457 C C . GLY B 1 127 ? -9.156 -20.844 -20.703 1 98.44 127 GLY B C 1
ATOM 3458 O O . GLY B 1 127 ? -8.562 -19.766 -20.688 1 98.44 127 GLY B O 1
ATOM 3459 N N . ASP B 1 128 ? -9.875 -21.359 -19.672 1 98.38 128 ASP B N 1
ATOM 3460 C CA . ASP B 1 128 ? -10 -20.625 -18.406 1 98.38 128 ASP B CA 1
ATOM 3461 C C . ASP B 1 128 ? -8.75 -20.781 -17.562 1 98.38 128 ASP B C 1
ATOM 3463 O O . ASP B 1 128 ? -8.336 -21.906 -17.25 1 98.38 128 ASP B O 1
ATOM 3467 N N . VAL B 1 129 ? -8.195 -19.703 -17.141 1 98.81 129 VAL B N 1
ATOM 3468 C CA . VAL B 1 129 ? -6.965 -19.688 -16.344 1 98.81 129 VAL B CA 1
ATOM 3469 C C . VAL B 1 129 ? -7.234 -20.234 -14.953 1 98.81 129 VAL B C 1
ATOM 3471 O O . VAL B 1 129 ? -8.219 -19.859 -14.305 1 98.81 129 VAL B O 1
ATOM 3474 N N . ASP B 1 130 ? -6.348 -21.109 -14.461 1 98.81 130 ASP B N 1
ATOM 3475 C CA . ASP B 1 130 ? -6.473 -21.703 -13.141 1 98.81 130 ASP B CA 1
ATOM 3476 C C . ASP B 1 130 ? -5.641 -20.953 -12.109 1 98.81 130 ASP B C 1
ATOM 3478 O O . ASP B 1 130 ? -6.023 -20.844 -10.945 1 98.81 130 ASP B O 1
ATOM 3482 N N . VAL B 1 131 ? -4.473 -20.547 -12.508 1 98.88 131 VAL B N 1
ATOM 3483 C CA . VAL B 1 131 ? -3.549 -19.797 -11.656 1 98.88 131 VAL B CA 1
ATOM 3484 C C . VAL B 1 131 ? -3.08 -18.547 -12.383 1 98.88 131 VAL B C 1
ATOM 3486 O O . VAL B 1 131 ? -2.51 -18.625 -13.477 1 98.88 131 VAL B O 1
ATOM 3489 N N . LEU B 1 132 ? -3.449 -17.422 -11.852 1 98.94 132 LEU B N 1
ATOM 3490 C CA . LEU B 1 132 ? -2.988 -16.125 -12.352 1 98.94 132 LEU B CA 1
ATOM 3491 C C . LEU B 1 132 ? -1.814 -15.617 -11.523 1 98.94 132 LEU B C 1
ATOM 3493 O O . LEU B 1 132 ? -1.954 -15.375 -10.32 1 98.94 132 LEU B O 1
ATOM 3497 N N . ILE B 1 133 ? -0.636 -15.5 -12.133 1 98.94 133 ILE B N 1
ATOM 3498 C CA . ILE B 1 133 ? 0.546 -14.984 -11.453 1 98.94 133 ILE B CA 1
ATOM 3499 C C . ILE B 1 133 ? 0.885 -13.594 -11.992 1 98.94 133 ILE B C 1
ATOM 3501 O O . ILE B 1 133 ? 1.527 -13.469 -13.039 1 98.94 133 ILE B O 1
ATOM 3505 N N . ASN B 1 134 ? 0.442 -12.625 -11.25 1 98.88 134 ASN B N 1
ATOM 3506 C CA . ASN B 1 134 ? 0.837 -11.242 -11.516 1 98.88 134 ASN B CA 1
ATOM 3507 C C . ASN B 1 134 ? 2.277 -10.977 -11.086 1 98.88 134 ASN B C 1
ATOM 3509 O O . ASN B 1 134 ? 2.529 -10.617 -9.938 1 98.88 134 ASN B O 1
ATOM 3513 N N . ASN B 1 135 ? 3.158 -11.094 -12.039 1 98.44 135 ASN B N 1
ATOM 3514 C CA . ASN B 1 135 ? 4.586 -10.992 -11.758 1 98.44 135 ASN B CA 1
ATOM 3515 C C . ASN B 1 135 ? 5.195 -9.742 -12.383 1 98.44 135 ASN B C 1
ATOM 3517 O O . ASN B 1 135 ? 6.215 -9.242 -11.906 1 98.44 135 ASN B O 1
ATOM 3521 N N . ALA B 1 136 ? 4.516 -9.25 -13.43 1 98 136 ALA B N 1
ATOM 3522 C CA . ALA B 1 136 ? 5.051 -8.078 -14.125 1 98 136 ALA B CA 1
ATOM 3523 C C . ALA B 1 136 ? 5.227 -6.906 -13.164 1 98 136 ALA B C 1
ATOM 3525 O O . ALA B 1 136 ? 4.371 -6.664 -12.312 1 98 136 ALA B O 1
ATOM 3526 N N . GLY B 1 137 ? 6.32 -6.242 -13.219 1 96.12 137 GLY B N 1
ATOM 3527 C CA . GLY B 1 137 ? 6.625 -5.07 -12.414 1 96.12 137 GLY B CA 1
ATOM 3528 C C . GLY B 1 137 ? 7.754 -4.23 -12.984 1 96.12 137 GLY B C 1
ATOM 3529 O O . GLY B 1 137 ? 8.586 -4.734 -13.734 1 96.12 137 GLY B O 1
ATOM 3530 N N . ILE B 1 138 ? 7.746 -2.969 -12.656 1 95.75 138 ILE B N 1
ATOM 3531 C CA . ILE B 1 138 ? 8.82 -2.084 -13.094 1 95.75 138 ILE B CA 1
ATOM 3532 C C . ILE B 1 138 ? 9.289 -1.223 -11.922 1 95.75 138 ILE B C 1
ATOM 3534 O O . ILE B 1 138 ? 8.586 -1.098 -10.922 1 95.75 138 ILE B O 1
ATOM 3538 N N . VAL B 1 139 ? 10.508 -0.724 -12.031 1 93.94 139 VAL B N 1
ATOM 3539 C CA . VAL B 1 139 ? 11.109 0.146 -11.023 1 93.94 139 VAL B CA 1
ATOM 3540 C C . VAL B 1 139 ? 11.906 1.254 -11.711 1 93.94 139 VAL B C 1
ATOM 3542 O O . VAL B 1 139 ? 12.609 1.003 -12.688 1 93.94 139 VAL B O 1
ATOM 3545 N N . SER B 1 140 ? 11.719 2.438 -11.281 1 89.75 140 SER B N 1
ATOM 3546 C CA . SER B 1 140 ? 12.516 3.541 -11.797 1 89.75 140 SER B CA 1
ATOM 3547 C C . SER B 1 140 ? 13.828 3.684 -11.031 1 89.75 140 SER B C 1
ATOM 3549 O O . SER B 1 140 ? 14.875 3.939 -11.617 1 89.75 140 SER B O 1
ATOM 3551 N N . GLY B 1 141 ? 13.734 3.5 -9.695 1 88.06 141 GLY B N 1
ATOM 3552 C CA . GLY B 1 141 ? 14.906 3.543 -8.844 1 88.06 141 GLY B CA 1
ATOM 3553 C C . GLY B 1 141 ? 15.469 4.941 -8.672 1 88.06 141 GLY B C 1
ATOM 3554 O O . GLY B 1 141 ? 16.688 5.125 -8.641 1 88.06 141 GLY B O 1
ATOM 3555 N N . LYS B 1 142 ? 14.633 5.914 -8.734 1 89.69 142 LYS B N 1
ATOM 3556 C CA . LYS B 1 142 ? 15.016 7.312 -8.57 1 89.69 142 LYS B CA 1
ATOM 3557 C C . LYS B 1 142 ? 14.305 7.941 -7.371 1 89.69 142 LYS B C 1
ATOM 3559 O O . LYS B 1 142 ? 13.195 7.535 -7.016 1 89.69 142 LYS B O 1
ATOM 3564 N N . ARG B 1 143 ? 15.047 8.93 -6.781 1 90.94 143 ARG B N 1
ATOM 3565 C CA . ARG B 1 143 ? 14.398 9.727 -5.754 1 90.94 143 ARG B CA 1
ATOM 3566 C C . ARG B 1 143 ? 13.211 10.5 -6.324 1 90.94 143 ARG B C 1
ATOM 3568 O O . ARG B 1 143 ? 13.117 10.68 -7.539 1 90.94 143 ARG B O 1
ATOM 3575 N N . LEU B 1 144 ? 12.352 10.969 -5.5 1 91.69 144 LEU B N 1
ATOM 3576 C CA . LEU B 1 144 ? 11.078 11.57 -5.887 1 91.69 144 LEU B CA 1
ATOM 3577 C C . LEU B 1 144 ? 11.297 12.703 -6.891 1 91.69 144 LEU B C 1
ATOM 3579 O O . LEU B 1 144 ? 10.641 12.75 -7.934 1 91.69 144 LEU B O 1
ATOM 3583 N N . PHE B 1 145 ? 12.297 13.555 -6.691 1 89.38 145 PHE B N 1
ATOM 3584 C CA . PHE B 1 145 ? 12.461 14.766 -7.496 1 89.38 145 PHE B CA 1
ATOM 3585 C C . PHE B 1 145 ? 13.242 14.461 -8.766 1 89.38 145 PHE B C 1
ATOM 3587 O O . PHE B 1 145 ? 13.25 15.266 -9.703 1 89.38 145 PHE B O 1
ATOM 3594 N N . GLU B 1 146 ? 13.891 13.336 -8.82 1 90.75 146 GLU B N 1
ATOM 3595 C CA . GLU B 1 146 ? 14.656 12.922 -9.992 1 90.75 146 GLU B CA 1
ATOM 3596 C C . GLU B 1 146 ? 13.82 12.039 -10.914 1 90.75 146 GLU B C 1
ATOM 3598 O O . GLU B 1 146 ? 14.219 11.773 -12.055 1 90.75 146 GLU B O 1
ATOM 3603 N N . ASN B 1 147 ? 12.75 11.633 -10.422 1 92.44 147 ASN B N 1
ATOM 3604 C CA . ASN B 1 147 ? 11.914 10.703 -11.164 1 92.44 147 ASN B CA 1
ATOM 3605 C C . ASN B 1 147 ? 10.961 11.43 -12.109 1 92.44 147 ASN B C 1
ATOM 3607 O O . ASN B 1 147 ? 10.383 12.461 -11.742 1 92.44 147 ASN B O 1
ATOM 3611 N N . SER B 1 148 ? 10.805 10.961 -13.336 1 95.06 148 SER B N 1
ATOM 3612 C CA . SER B 1 148 ? 9.852 11.578 -14.25 1 95.06 148 SER B CA 1
ATOM 3613 C C . SER B 1 148 ? 8.414 11.289 -13.828 1 95.06 148 SER B C 1
ATOM 3615 O O . SER B 1 148 ? 8.117 10.203 -13.336 1 95.06 148 SER B O 1
ATOM 3617 N N . ASP B 1 149 ? 7.539 12.289 -14.055 1 97.06 149 ASP B N 1
ATOM 3618 C CA . ASP B 1 149 ? 6.125 12.133 -13.727 1 97.06 149 ASP B CA 1
ATOM 3619 C C . ASP B 1 149 ? 5.523 10.938 -14.469 1 97.06 149 ASP B C 1
ATOM 3621 O O . ASP B 1 149 ? 4.777 10.148 -13.883 1 97.06 149 ASP B O 1
ATOM 3625 N N . ASP B 1 150 ? 5.883 10.836 -15.711 1 97 150 ASP B N 1
ATOM 3626 C CA . ASP B 1 150 ? 5.352 9.766 -16.547 1 97 150 ASP B CA 1
ATOM 3627 C C . ASP B 1 150 ? 5.754 8.391 -16.016 1 97 150 ASP B C 1
ATOM 3629 O O . ASP B 1 150 ? 4.949 7.461 -16.016 1 97 150 ASP B O 1
ATOM 3633 N N . LEU B 1 151 ? 6.984 8.273 -15.57 1 96.19 151 LEU B N 1
ATOM 3634 C CA . LEU B 1 151 ? 7.469 6.992 -15.062 1 96.19 151 LEU B CA 1
ATOM 3635 C C . LEU B 1 151 ? 6.777 6.637 -13.75 1 96.19 151 LEU B C 1
ATOM 3637 O O . LEU B 1 151 ? 6.523 5.461 -13.477 1 96.19 151 LEU B O 1
ATOM 3641 N N . MET B 1 152 ? 6.52 7.625 -12.961 1 97.75 152 MET B N 1
ATOM 3642 C CA . MET B 1 152 ? 5.836 7.363 -11.695 1 97.75 152 MET B CA 1
ATOM 3643 C C . MET B 1 152 ? 4.414 6.867 -11.945 1 97.75 152 MET B C 1
ATOM 3645 O O . MET B 1 152 ? 3.955 5.93 -11.289 1 97.75 152 MET B O 1
ATOM 3649 N N . GLU B 1 153 ? 3.723 7.516 -12.875 1 97.88 153 GLU B N 1
ATOM 3650 C CA . GLU B 1 153 ? 2.383 7.062 -13.227 1 97.88 153 GLU B CA 1
ATOM 3651 C C . GLU B 1 153 ? 2.418 5.66 -13.836 1 97.88 153 GLU B C 1
ATOM 3653 O O . GLU B 1 153 ? 1.543 4.836 -13.555 1 97.88 153 GLU B O 1
ATOM 3658 N N . LEU B 1 154 ? 3.416 5.441 -14.672 1 97.88 154 LEU B N 1
ATOM 3659 C CA . LEU B 1 154 ? 3.562 4.129 -15.297 1 97.88 154 LEU B CA 1
ATOM 3660 C C . LEU B 1 154 ? 3.812 3.055 -14.242 1 97.88 154 LEU B C 1
ATOM 3662 O O . LEU B 1 154 ? 3.275 1.948 -14.336 1 97.88 154 LEU B O 1
ATOM 3666 N N . THR B 1 155 ? 4.648 3.355 -13.25 1 98.25 155 THR B N 1
ATOM 3667 C CA . THR B 1 155 ? 4.934 2.422 -12.164 1 98.25 155 THR B CA 1
ATOM 3668 C C . THR B 1 155 ? 3.65 2.016 -11.445 1 98.25 155 THR B C 1
ATOM 3670 O O . THR B 1 155 ? 3.42 0.83 -11.203 1 98.25 155 THR B O 1
ATOM 3673 N N . MET B 1 156 ? 2.793 2.971 -11.188 1 98.69 156 MET B N 1
ATOM 3674 C CA . MET B 1 156 ? 1.525 2.678 -10.523 1 98.69 156 MET B CA 1
ATOM 3675 C C . MET B 1 156 ? 0.626 1.833 -11.422 1 98.69 156 MET B C 1
ATOM 3677 O O . MET B 1 156 ? -0.008 0.885 -10.953 1 98.69 156 MET B O 1
ATOM 3681 N N . ALA B 1 157 ? 0.577 2.186 -12.688 1 98.5 157 ALA B N 1
ATOM 3682 C CA . ALA B 1 157 ? -0.285 1.497 -13.641 1 98.5 157 ALA B CA 1
ATOM 3683 C C . ALA B 1 157 ? 0.105 0.028 -13.773 1 98.5 157 ALA B C 1
ATOM 3685 O O . ALA B 1 157 ? -0.758 -0.854 -13.758 1 98.5 157 ALA B O 1
ATOM 3686 N N . VAL B 1 158 ? 1.361 -0.225 -13.812 1 98.62 158 VAL B N 1
ATOM 3687 C CA . VAL B 1 158 ? 1.87 -1.567 -14.078 1 98.62 158 VAL B CA 1
ATOM 3688 C C . VAL B 1 158 ? 1.842 -2.393 -12.789 1 98.62 158 VAL B C 1
ATOM 3690 O O . VAL B 1 158 ? 1.324 -3.512 -12.773 1 98.62 158 VAL B O 1
ATOM 3693 N N . ASN B 1 159 ? 2.359 -1.818 -11.695 1 98.75 159 ASN B N 1
ATOM 3694 C CA . ASN B 1 159 ? 2.617 -2.604 -10.492 1 98.75 159 ASN B CA 1
ATOM 3695 C C . ASN B 1 159 ? 1.35 -2.799 -9.664 1 98.75 159 ASN B C 1
ATOM 3697 O O . ASN B 1 159 ? 1.277 -3.707 -8.836 1 98.75 159 ASN B O 1
ATOM 3701 N N . THR B 1 160 ? 0.354 -1.909 -9.828 1 98.81 160 THR B N 1
ATOM 3702 C CA . THR B 1 160 ? -0.799 -1.987 -8.938 1 98.81 160 THR B CA 1
ATOM 3703 C C . THR B 1 160 ? -2.1 -1.985 -9.734 1 98.81 160 THR B C 1
ATOM 3705 O O . THR B 1 160 ? -2.854 -2.961 -9.711 1 98.81 160 THR B O 1
ATOM 3708 N N . THR B 1 161 ? -2.342 -0.951 -10.531 1 98.69 161 THR B N 1
ATOM 3709 C CA . THR B 1 161 ? -3.639 -0.76 -11.172 1 98.69 161 THR B CA 1
ATOM 3710 C C . THR B 1 161 ? -3.963 -1.928 -12.102 1 98.69 161 THR B C 1
ATOM 3712 O O . THR B 1 161 ? -5.121 -2.326 -12.219 1 98.69 161 THR B O 1
ATOM 3715 N N . SER B 1 162 ? -2.947 -2.445 -12.75 1 98.81 162 SER B N 1
ATOM 3716 C CA . SER B 1 162 ? -3.133 -3.566 -13.664 1 98.81 162 SER B CA 1
ATOM 3717 C C . SER B 1 162 ? -3.734 -4.77 -12.945 1 98.81 162 SER B C 1
ATOM 3719 O O . SER B 1 162 ? -4.438 -5.578 -13.555 1 98.81 162 SER B O 1
ATOM 3721 N N . LEU B 1 163 ? -3.502 -4.902 -11.656 1 98.88 163 LEU B N 1
ATOM 3722 C CA . LEU B 1 163 ? -3.957 -6.051 -10.875 1 98.88 163 LEU B CA 1
ATOM 3723 C C . LEU B 1 163 ? -5.48 -6.102 -10.82 1 98.88 163 LEU B C 1
ATOM 3725 O O . LEU B 1 163 ? -6.07 -7.184 -10.773 1 98.88 163 LEU B O 1
ATOM 3729 N N . PHE B 1 164 ? -6.094 -4.895 -10.82 1 98.62 164 PHE B N 1
ATOM 3730 C CA . PHE B 1 164 ? -7.551 -4.852 -10.844 1 98.62 164 PHE B CA 1
ATOM 3731 C C . PHE B 1 164 ? -8.094 -5.539 -12.086 1 98.62 164 PHE B C 1
ATOM 3733 O O . PHE B 1 164 ? -9.008 -6.359 -12 1 98.62 164 PHE B O 1
ATOM 3740 N N . PHE B 1 165 ? -7.48 -5.285 -13.117 1 98.75 165 PHE B N 1
ATOM 3741 C CA . PHE B 1 165 ? -8.055 -5.648 -14.406 1 98.75 165 PHE B CA 1
ATOM 3742 C C . PHE B 1 165 ? -7.707 -7.086 -14.773 1 98.75 165 PHE B C 1
ATOM 3744 O O . PHE B 1 165 ? -8.5 -7.781 -15.414 1 98.75 165 PHE B O 1
ATOM 3751 N N . THR B 1 166 ? -6.488 -7.531 -14.391 1 98.75 166 THR B N 1
ATOM 3752 C CA . THR B 1 166 ? -6.199 -8.953 -14.57 1 98.75 166 THR B CA 1
ATOM 3753 C C . THR B 1 166 ? -7.141 -9.805 -13.727 1 98.75 166 THR B C 1
ATOM 3755 O O . THR B 1 166 ? -7.637 -10.836 -14.188 1 98.75 166 THR B O 1
ATOM 3758 N N . ALA B 1 167 ? -7.367 -9.383 -12.492 1 98.44 167 ALA B N 1
ATOM 3759 C CA . ALA B 1 167 ? -8.289 -10.117 -11.625 1 98.44 167 ALA B CA 1
ATOM 3760 C C . ALA B 1 167 ? -9.703 -10.117 -12.203 1 98.44 167 ALA B C 1
ATOM 3762 O O . ALA B 1 167 ? -10.359 -11.156 -12.25 1 98.44 167 ALA B O 1
ATOM 3763 N N . LYS B 1 168 ? -10.148 -8.953 -12.633 1 97.94 168 LYS B N 1
ATOM 3764 C CA . LYS B 1 168 ? -11.492 -8.859 -13.203 1 97.94 168 LYS B CA 1
ATOM 3765 C C . LYS B 1 168 ? -11.617 -9.719 -14.453 1 97.94 168 LYS B C 1
ATOM 3767 O O . LYS B 1 168 ? -12.703 -10.227 -14.75 1 97.94 168 LYS B O 1
ATOM 3772 N N . ALA B 1 169 ? -10.562 -9.859 -15.156 1 98.38 169 ALA B N 1
ATOM 3773 C CA . ALA B 1 169 ? -10.578 -10.609 -16.406 1 98.38 169 ALA B CA 1
ATOM 3774 C C . ALA B 1 169 ? -10.672 -12.109 -16.141 1 98.38 169 ALA B C 1
ATOM 3776 O O . ALA B 1 169 ? -11.359 -12.828 -16.875 1 98.38 169 ALA B O 1
ATOM 3777 N N . PHE B 1 170 ? -10.031 -12.617 -15.102 1 98.38 170 PHE B N 1
ATOM 3778 C CA . PHE B 1 170 ? -9.852 -14.062 -15.031 1 98.38 170 PHE B CA 1
ATOM 3779 C C . PHE B 1 170 ? -10.555 -14.633 -13.805 1 98.38 170 PHE B C 1
ATOM 3781 O O . PHE B 1 170 ? -10.844 -15.828 -13.758 1 98.38 170 PHE B O 1
ATOM 3788 N N . LEU B 1 171 ? -10.828 -13.844 -12.82 1 97.12 171 LEU B N 1
ATOM 3789 C CA . LEU B 1 171 ? -11.383 -14.305 -11.555 1 97.12 171 LEU B CA 1
ATOM 3790 C C . LEU B 1 171 ? -12.805 -14.82 -11.734 1 97.12 171 LEU B C 1
ATOM 3792 O O . LEU B 1 171 ? -13.219 -15.766 -11.055 1 97.12 171 LEU B O 1
ATOM 3796 N N . PRO B 1 172 ? -13.664 -14.203 -12.633 1 96.56 172 PRO B N 1
ATOM 3797 C CA . PRO B 1 172 ? -15.039 -14.68 -12.773 1 96.56 172 PRO B CA 1
ATOM 3798 C C . PRO B 1 172 ? -15.125 -16.172 -13.094 1 96.56 172 PRO B C 1
ATOM 3800 O O . PRO B 1 172 ? -15.945 -16.875 -12.508 1 96.56 172 PRO B O 1
ATOM 3803 N N . ALA B 1 173 ? -14.32 -16.641 -13.969 1 97.25 173 ALA B N 1
ATOM 3804 C CA . ALA B 1 173 ? -14.32 -18.078 -14.289 1 97.25 173 ALA B CA 1
ATOM 3805 C C . ALA B 1 173 ? -13.875 -18.906 -13.094 1 97.25 173 ALA B C 1
ATOM 3807 O O . ALA B 1 173 ? -14.398 -20 -12.859 1 97.25 173 ALA B O 1
ATOM 3808 N N . MET B 1 174 ? -12.883 -18.422 -12.344 1 97.5 174 MET B N 1
ATOM 3809 C CA . MET B 1 174 ? -12.43 -19.094 -11.125 1 97.5 174 MET B CA 1
ATOM 3810 C C . MET B 1 174 ? -13.562 -19.203 -10.117 1 97.5 174 MET B C 1
ATOM 3812 O O . MET B 1 174 ? -13.734 -20.25 -9.477 1 97.5 174 MET B O 1
ATOM 3816 N N . LEU B 1 175 ? -14.266 -18.109 -9.977 1 96.25 175 LEU B N 1
ATOM 3817 C CA . LEU B 1 175 ? -15.367 -18.047 -9.016 1 96.25 175 LEU B CA 1
ATOM 3818 C C . LEU B 1 175 ? -16.469 -19.016 -9.406 1 96.25 175 LEU B C 1
ATOM 3820 O O . LEU B 1 175 ? -17.031 -19.703 -8.547 1 96.25 175 LEU B O 1
ATOM 3824 N N . THR B 1 176 ? -16.797 -19.094 -10.688 1 95.81 176 THR B N 1
ATOM 3825 C CA . THR B 1 176 ? -17.828 -19.984 -11.188 1 95.81 176 THR B CA 1
ATOM 3826 C C . THR B 1 176 ? -17.484 -21.438 -10.883 1 95.81 176 THR B C 1
ATOM 3828 O O . THR B 1 176 ? -18.344 -22.203 -10.438 1 95.81 176 THR B O 1
ATOM 3831 N N . ARG B 1 177 ? -16.281 -21.812 -11.023 1 96.25 177 ARG B N 1
ATOM 3832 C CA . ARG B 1 177 ? -15.844 -23.188 -10.797 1 96.25 177 ARG B CA 1
ATOM 3833 C C . ARG B 1 177 ? -15.438 -23.406 -9.344 1 96.25 177 ARG B C 1
ATOM 3835 O O . ARG B 1 177 ? -15.18 -24.531 -8.922 1 96.25 177 ARG B O 1
ATOM 3842 N N . ASN B 1 178 ? -15.359 -22.297 -8.547 1 97.19 178 ASN B N 1
ATOM 3843 C CA . ASN B 1 178 ? -14.953 -22.297 -7.148 1 97.19 178 ASN B CA 1
ATOM 3844 C C . ASN B 1 178 ? -13.578 -22.922 -6.965 1 97.19 178 ASN B C 1
ATOM 3846 O O . ASN B 1 178 ? -13.391 -23.766 -6.086 1 97.19 178 ASN B O 1
ATOM 3850 N N . SER B 1 179 ? -12.742 -22.641 -7.883 1 97.88 179 SER B N 1
ATOM 3851 C CA . SER B 1 179 ? -11.352 -23.094 -7.867 1 97.88 179 SER B CA 1
ATOM 3852 C C . SER B 1 179 ? -10.453 -22.125 -8.641 1 97.88 179 SER B C 1
ATOM 3854 O O . SER B 1 179 ? -10.758 -21.766 -9.773 1 97.88 179 SER B O 1
ATOM 3856 N N . GLY B 1 180 ? -9.453 -21.672 -8.008 1 98.06 180 GLY B N 1
ATOM 3857 C CA . GLY B 1 180 ? -8.531 -20.734 -8.648 1 98.06 180 GLY B CA 1
ATOM 3858 C C . GLY B 1 180 ? -7.508 -20.156 -7.688 1 98.06 180 GLY B C 1
ATOM 3859 O O . GLY B 1 180 ? -7.617 -20.344 -6.473 1 98.06 180 GLY B O 1
ATOM 3860 N N . HIS B 1 181 ? -6.492 -19.594 -8.203 1 98.81 181 HIS B N 1
ATOM 3861 C CA . HIS B 1 181 ? -5.406 -19.016 -7.414 1 98.81 181 HIS B CA 1
ATOM 3862 C C . HIS B 1 181 ? -4.879 -17.734 -8.047 1 98.81 181 HIS B C 1
ATOM 3864 O O . HIS B 1 181 ? -4.457 -17.734 -9.203 1 98.81 181 HIS B O 1
ATOM 3870 N N . VAL B 1 182 ? -5.02 -16.688 -7.352 1 98.75 182 VAL B N 1
ATOM 3871 C CA . VAL B 1 182 ? -4.449 -15.414 -7.77 1 98.75 182 VAL B CA 1
ATOM 3872 C C . VAL B 1 182 ? -3.182 -15.125 -6.965 1 98.75 182 VAL B C 1
ATOM 3874 O O . VAL B 1 182 ? -3.209 -15.125 -5.73 1 98.75 182 VAL B O 1
ATOM 3877 N N . VAL B 1 183 ? -2.07 -14.953 -7.66 1 98.88 183 VAL B N 1
ATOM 3878 C CA . VAL B 1 183 ? -0.771 -14.703 -7.047 1 98.88 183 VAL B CA 1
ATOM 3879 C C . VAL B 1 183 ? -0.244 -13.336 -7.48 1 98.88 183 VAL B C 1
ATOM 3881 O O . VAL B 1 183 ? -0.341 -12.969 -8.656 1 98.88 183 VAL B O 1
ATOM 3884 N N . THR B 1 184 ? 0.185 -12.555 -6.559 1 98.81 184 THR B N 1
ATOM 3885 C CA . THR B 1 184 ? 0.841 -11.289 -6.871 1 98.81 184 THR B CA 1
ATOM 3886 C C . THR B 1 184 ? 2.268 -11.273 -6.332 1 98.81 184 THR B C 1
ATOM 3888 O O . THR B 1 184 ? 2.49 -11.508 -5.145 1 98.81 184 THR B O 1
ATOM 3891 N N . VAL B 1 185 ? 3.217 -11.047 -7.262 1 98.5 185 VAL B N 1
ATOM 3892 C CA . VAL B 1 185 ? 4.598 -10.828 -6.844 1 98.5 185 VAL B CA 1
ATOM 3893 C C . VAL B 1 185 ? 4.789 -9.359 -6.469 1 98.5 185 VAL B C 1
ATOM 3895 O O . VAL B 1 185 ? 4.957 -8.508 -7.344 1 98.5 185 VAL B O 1
ATOM 3898 N N . ALA B 1 186 ? 4.762 -9.133 -5.203 1 98.38 186 ALA B N 1
ATOM 3899 C CA . ALA B 1 186 ? 4.988 -7.793 -4.676 1 98.38 186 ALA B CA 1
ATOM 3900 C C . ALA B 1 186 ? 6.457 -7.586 -4.324 1 98.38 186 ALA B C 1
ATOM 3902 O O . ALA B 1 186 ? 7.34 -7.777 -5.164 1 98.38 186 ALA B O 1
ATOM 3903 N N . SER B 1 187 ? 6.746 -7.145 -3.107 1 97.62 187 SER B N 1
ATOM 3904 C CA . SER B 1 187 ? 8.102 -6.848 -2.645 1 97.62 187 SER B CA 1
ATOM 3905 C C . SER B 1 187 ? 8.109 -6.508 -1.157 1 97.62 187 SER B C 1
ATOM 3907 O O . SER B 1 187 ? 7.094 -6.09 -0.603 1 97.62 187 SER B O 1
ATOM 3909 N N . MET B 1 188 ? 9.242 -6.73 -0.511 1 96.44 188 MET B N 1
ATOM 3910 C CA . MET B 1 188 ? 9.406 -6.199 0.839 1 96.44 188 MET B CA 1
ATOM 3911 C C . MET B 1 188 ? 9.312 -4.676 0.839 1 96.44 188 MET B C 1
ATOM 3913 O O . MET B 1 188 ? 9 -4.07 1.864 1 96.44 188 MET B O 1
ATOM 3917 N N . ALA B 1 189 ? 9.523 -4.066 -0.331 1 96.19 189 ALA B N 1
ATOM 3918 C CA . ALA B 1 189 ? 9.328 -2.629 -0.5 1 96.19 189 ALA B CA 1
ATOM 3919 C C . ALA B 1 189 ? 7.844 -2.271 -0.446 1 96.19 189 ALA B C 1
ATOM 3921 O O . ALA B 1 189 ? 7.48 -1.094 -0.47 1 96.19 189 ALA B O 1
ATOM 3922 N N . GLY B 1 190 ? 6.98 -3.225 -0.408 1 97.69 190 GLY B N 1
ATOM 3923 C CA . GLY B 1 190 ? 5.559 -3.031 -0.171 1 97.69 190 GLY B CA 1
ATOM 3924 C C . GLY B 1 190 ? 5.184 -3.104 1.297 1 97.69 190 GLY B C 1
ATOM 3925 O O . GLY B 1 190 ? 4.023 -2.885 1.658 1 97.69 190 GLY B O 1
ATOM 3926 N N . LYS B 1 191 ? 6.148 -3.434 2.105 1 94.94 191 LYS B N 1
ATOM 3927 C CA . LYS B 1 191 ? 5.957 -3.521 3.549 1 94.94 191 LYS B CA 1
ATOM 3928 C C . LYS B 1 191 ? 6.734 -2.43 4.277 1 94.94 191 LYS B C 1
ATOM 3930 O O . LYS B 1 191 ? 6.34 -1.99 5.359 1 94.94 191 LYS B O 1
ATOM 3935 N N . PHE B 1 192 ? 7.832 -2.012 3.674 1 93.88 192 PHE B N 1
ATOM 3936 C CA . PHE B 1 192 ? 8.719 -1.017 4.266 1 93.88 192 PHE B CA 1
ATOM 3937 C C . PHE B 1 192 ? 9.086 0.055 3.246 1 93.88 192 PHE B C 1
ATOM 3939 O O . PHE B 1 192 ? 9.633 -0.252 2.188 1 93.88 192 PHE B O 1
ATOM 3946 N N . GLY B 1 193 ? 8.797 1.261 3.652 1 94.06 193 GLY B N 1
ATOM 3947 C CA . GLY B 1 193 ? 9.258 2.342 2.797 1 94.06 193 GLY B CA 1
ATOM 3948 C C . GLY B 1 193 ? 10.766 2.422 2.699 1 94.06 193 GLY B C 1
ATOM 3949 O O . GLY B 1 193 ? 11.469 2.215 3.691 1 94.06 193 GLY B O 1
ATOM 3950 N N . THR B 1 194 ? 11.25 2.709 1.485 1 92.81 194 THR B N 1
ATOM 3951 C CA . THR B 1 194 ? 12.688 2.756 1.229 1 92.81 194 THR B CA 1
ATOM 3952 C C . THR B 1 194 ? 13.062 4.023 0.461 1 92.81 194 THR B C 1
ATOM 3954 O O . THR B 1 194 ? 12.367 4.406 -0.485 1 92.81 194 THR B O 1
ATOM 3957 N N . ALA B 1 195 ? 14.172 4.641 0.884 1 93.31 195 ALA B N 1
ATOM 3958 C CA . ALA B 1 195 ? 14.656 5.824 0.18 1 93.31 195 ALA B CA 1
ATOM 3959 C C . ALA B 1 195 ? 15.031 5.488 -1.262 1 93.31 195 ALA B C 1
ATOM 3961 O O . ALA B 1 195 ? 15.609 4.434 -1.531 1 93.31 195 ALA B O 1
ATOM 3962 N N . GLY B 1 196 ? 14.633 6.344 -2.164 1 93.31 196 GLY B N 1
ATOM 3963 C CA . GLY B 1 196 ? 14.969 6.156 -3.568 1 93.31 196 GLY B CA 1
ATOM 3964 C C . GLY B 1 196 ? 13.961 5.312 -4.316 1 93.31 196 GLY B C 1
ATOM 3965 O O . GLY B 1 196 ? 14.172 4.957 -5.477 1 93.31 196 GLY B O 1
ATOM 3966 N N . LEU B 1 197 ? 12.844 4.973 -3.645 1 95.62 197 LEU B N 1
ATOM 3967 C CA . LEU B 1 197 ? 11.836 4.082 -4.223 1 95.62 197 LEU B CA 1
ATOM 3968 C C . LEU B 1 197 ? 10.43 4.578 -3.922 1 95.62 197 LEU B C 1
ATOM 3970 O O . LEU B 1 197 ? 9.523 3.777 -3.678 1 95.62 197 LEU B O 1
ATOM 3974 N N . VAL B 1 198 ? 10.227 5.855 -3.961 1 97.44 198 VAL B N 1
ATOM 3975 C CA . VAL B 1 198 ? 8.961 6.418 -3.492 1 97.44 198 VAL B CA 1
ATOM 3976 C C . VAL B 1 198 ? 7.809 5.855 -4.324 1 97.44 198 VAL B C 1
ATOM 3978 O O . VAL B 1 198 ? 6.859 5.289 -3.775 1 97.44 198 VAL B O 1
ATOM 3981 N N . ASP B 1 199 ? 7.898 5.988 -5.676 1 97.62 199 ASP B N 1
ATOM 3982 C CA . ASP B 1 199 ? 6.812 5.492 -6.52 1 97.62 199 ASP B CA 1
ATOM 3983 C C . ASP B 1 199 ? 6.73 3.969 -6.469 1 97.62 199 ASP B C 1
ATOM 3985 O O . ASP B 1 199 ? 5.637 3.4 -6.473 1 97.62 199 ASP B O 1
ATOM 3989 N N . TYR B 1 200 ? 7.879 3.303 -6.426 1 97.62 200 TYR B N 1
ATOM 3990 C CA . TYR B 1 200 ? 7.922 1.845 -6.375 1 97.62 200 TYR B CA 1
ATOM 3991 C C . TYR B 1 200 ? 7.297 1.327 -5.082 1 97.62 200 TYR B C 1
ATOM 3993 O O . TYR B 1 200 ? 6.469 0.413 -5.109 1 97.62 200 TYR B O 1
ATOM 4001 N N . CYS B 1 201 ? 7.691 1.909 -3.928 1 98.25 201 CYS B N 1
ATOM 4002 C CA . CYS B 1 201 ? 7.098 1.512 -2.656 1 98.25 201 CYS B CA 1
ATOM 4003 C C . CYS B 1 201 ? 5.594 1.745 -2.66 1 98.25 201 CYS B C 1
ATOM 4005 O O . CYS B 1 201 ? 4.824 0.869 -2.26 1 98.25 201 CYS B O 1
ATOM 4007 N N . ALA B 1 202 ? 5.191 2.916 -3.125 1 98.75 202 ALA B N 1
ATOM 4008 C CA . ALA B 1 202 ? 3.756 3.182 -3.209 1 98.75 202 ALA B CA 1
ATOM 4009 C C . ALA B 1 202 ? 3.043 2.096 -4.008 1 98.75 202 ALA B C 1
ATOM 4011 O O . ALA B 1 202 ? 2.004 1.585 -3.586 1 98.75 202 ALA B O 1
ATOM 4012 N N . SER B 1 203 ? 3.586 1.743 -5.105 1 98.75 203 SER B N 1
ATOM 4013 C CA . SER B 1 203 ? 2.965 0.771 -6 1 98.75 203 SER B CA 1
ATOM 4014 C C . SER B 1 203 ? 2.93 -0.617 -5.367 1 98.75 203 SER B C 1
ATOM 4016 O O . SER B 1 203 ? 1.926 -1.325 -5.473 1 98.75 203 SER B O 1
ATOM 4018 N N . LYS B 1 204 ? 4.004 -0.996 -4.754 1 98.81 204 LYS B N 1
ATOM 4019 C CA . LYS B 1 204 ? 4.066 -2.344 -4.195 1 98.81 204 LYS B CA 1
ATOM 4020 C C . LYS B 1 204 ? 3.246 -2.443 -2.912 1 98.81 204 LYS B C 1
ATOM 4022 O O . LYS B 1 204 ? 2.664 -3.49 -2.621 1 98.81 204 LYS B O 1
ATOM 4027 N N . PHE B 1 205 ? 3.189 -1.336 -2.143 1 98.75 205 PHE B N 1
ATOM 4028 C CA . PHE B 1 205 ? 2.188 -1.275 -1.087 1 98.75 205 PHE B CA 1
ATOM 4029 C C . PHE B 1 205 ? 0.787 -1.46 -1.659 1 98.75 205 PHE B C 1
ATOM 4031 O O . PHE B 1 205 ? -0.01 -2.234 -1.125 1 98.75 205 PHE B O 1
ATOM 4038 N N . GLY B 1 206 ? 0.547 -0.736 -2.701 1 98.88 206 GLY B N 1
ATOM 4039 C CA . GLY B 1 206 ? -0.742 -0.871 -3.361 1 98.88 206 GLY B CA 1
ATOM 4040 C C . GLY B 1 206 ? -1.052 -2.295 -3.783 1 98.88 206 GLY B C 1
ATOM 4041 O O . GLY B 1 206 ? -2.18 -2.764 -3.623 1 98.88 206 GLY B O 1
ATOM 4042 N N . ALA B 1 207 ? -0.07 -2.973 -4.309 1 98.88 207 ALA B N 1
ATOM 4043 C CA . ALA B 1 207 ? -0.234 -4.363 -4.715 1 98.88 207 ALA B CA 1
ATOM 4044 C C . ALA B 1 207 ? -0.616 -5.246 -3.529 1 98.88 207 ALA B C 1
ATOM 4046 O O . ALA B 1 207 ? -1.486 -6.109 -3.645 1 98.88 207 ALA B O 1
ATOM 4047 N N . ILE B 1 208 ? 0.047 -5.027 -2.438 1 98.56 208 ILE B N 1
ATOM 4048 C CA . ILE B 1 208 ? -0.247 -5.793 -1.23 1 98.56 208 ILE B CA 1
ATOM 4049 C C . ILE B 1 208 ? -1.667 -5.492 -0.759 1 98.56 208 ILE B C 1
ATOM 4051 O O . ILE B 1 208 ? -2.42 -6.402 -0.406 1 98.56 208 ILE B O 1
ATOM 4055 N N . GLY B 1 209 ? -2.021 -4.184 -0.751 1 98.38 209 GLY B N 1
ATOM 4056 C CA . GLY B 1 209 ? -3.381 -3.812 -0.389 1 98.38 209 GLY B CA 1
ATOM 4057 C C . GLY B 1 209 ? -4.434 -4.469 -1.264 1 98.38 209 GLY B C 1
ATOM 4058 O O . GLY B 1 209 ? -5.473 -4.906 -0.77 1 98.38 209 GLY B O 1
ATOM 4059 N N . PHE B 1 210 ? -4.176 -4.547 -2.574 1 98.56 210 PHE B N 1
ATOM 4060 C CA . PHE B 1 210 ? -5.051 -5.234 -3.516 1 98.56 210 PHE B CA 1
ATOM 4061 C C . PHE B 1 210 ? -5.238 -6.691 -3.113 1 98.56 210 PHE B C 1
ATOM 4063 O O . PHE B 1 210 ? -6.371 -7.164 -2.979 1 98.56 210 PHE B O 1
ATOM 4070 N N . ASN B 1 211 ? -4.199 -7.324 -2.918 1 97.88 211 ASN B N 1
ATOM 4071 C CA . ASN B 1 211 ? -4.238 -8.75 -2.627 1 97.88 211 ASN B CA 1
ATOM 4072 C C . ASN B 1 211 ? -4.914 -9.031 -1.289 1 97.88 211 ASN B C 1
ATOM 4074 O O . ASN B 1 211 ? -5.699 -9.977 -1.174 1 97.88 211 ASN B O 1
ATOM 4078 N N . ASP B 1 212 ? -4.551 -8.258 -0.241 1 96.19 212 ASP B N 1
ATOM 4079 C CA . ASP B 1 212 ? -5.141 -8.445 1.08 1 96.19 212 ASP B CA 1
ATOM 4080 C C . ASP B 1 212 ? -6.66 -8.273 1.035 1 96.19 212 ASP B C 1
ATOM 4082 O O . ASP B 1 212 ? -7.398 -9.047 1.646 1 96.19 212 ASP B O 1
ATOM 4086 N N . SER B 1 213 ? -7.051 -7.266 0.354 1 96.62 213 SER B N 1
ATOM 4087 C CA . SER B 1 213 ? -8.484 -6.988 0.272 1 96.62 213 SER B CA 1
ATOM 4088 C C . SER B 1 213 ? -9.203 -8.031 -0.581 1 96.62 213 SER B C 1
ATOM 4090 O O . SER B 1 213 ? -10.312 -8.453 -0.25 1 96.62 213 SER B O 1
ATOM 4092 N N . LEU B 1 214 ? -8.57 -8.398 -1.677 1 97.31 214 LEU B N 1
ATOM 4093 C CA . LEU B 1 214 ? -9.141 -9.461 -2.506 1 97.31 214 LEU B CA 1
ATOM 4094 C C . LEU B 1 214 ? -9.312 -10.742 -1.706 1 97.31 214 LEU B C 1
ATOM 4096 O O . LEU B 1 214 ? -10.352 -11.398 -1.785 1 97.31 214 LEU B O 1
ATOM 4100 N N . ARG B 1 215 ? -8.297 -11.125 -0.986 1 96.12 215 ARG B N 1
ATOM 4101 C CA . ARG B 1 215 ? -8.352 -12.32 -0.151 1 96.12 215 ARG B CA 1
ATOM 4102 C C . ARG B 1 215 ? -9.508 -12.242 0.843 1 96.12 215 ARG B C 1
ATOM 4104 O O . ARG B 1 215 ? -10.258 -13.211 1.013 1 96.12 215 ARG B O 1
ATOM 4111 N N . ALA B 1 216 ? -9.633 -11.086 1.496 1 93.62 216 ALA B N 1
ATOM 4112 C CA . ALA B 1 216 ? -10.727 -10.883 2.441 1 93.62 216 ALA B CA 1
ATOM 4113 C C . ALA B 1 216 ? -12.078 -11.062 1.762 1 93.62 216 ALA B C 1
ATOM 4115 O O . ALA B 1 216 ? -13 -11.641 2.342 1 93.62 216 ALA B O 1
ATOM 4116 N N . GLU B 1 217 ? -12.156 -10.547 0.583 1 93.56 217 GLU B N 1
ATOM 4117 C CA . GLU B 1 217 ? -13.398 -10.672 -0.164 1 93.56 217 GLU B CA 1
ATOM 4118 C C . GLU B 1 217 ? -13.711 -12.133 -0.481 1 93.56 217 GLU B C 1
ATOM 4120 O O . GLU B 1 217 ? -14.859 -12.562 -0.368 1 93.56 217 GLU B O 1
ATOM 4125 N N . MET B 1 218 ? -12.703 -12.867 -0.896 1 93.94 218 MET B N 1
ATOM 4126 C CA . MET B 1 218 ? -12.906 -14.273 -1.229 1 93.94 218 MET B CA 1
ATOM 4127 C C . MET B 1 218 ? -13.312 -15.07 0.007 1 93.94 218 MET B C 1
ATOM 4129 O O . MET B 1 218 ? -14.172 -15.953 -0.073 1 93.94 218 MET B O 1
ATOM 4133 N N . VAL B 1 219 ? -12.68 -14.766 1.105 1 90.38 219 VAL B N 1
ATOM 4134 C CA . VAL B 1 219 ? -13.023 -15.43 2.361 1 90.38 219 VAL B CA 1
ATOM 4135 C C . VAL B 1 219 ? -14.461 -15.094 2.75 1 90.38 219 VAL B C 1
ATOM 4137 O O . VAL B 1 219 ? -15.227 -15.977 3.145 1 90.38 219 VAL B O 1
ATOM 4140 N N . GLY B 1 220 ? -14.82 -13.828 2.627 1 87.06 220 GLY B N 1
ATOM 4141 C CA . GLY B 1 220 ? -16.172 -13.398 2.959 1 87.06 220 GLY B CA 1
ATOM 4142 C C . GLY B 1 220 ? -17.234 -14.07 2.113 1 87.06 220 GLY B C 1
ATOM 4143 O O . GLY B 1 220 ? -18.328 -14.359 2.604 1 87.06 220 GLY B O 1
ATOM 4144 N N . LEU B 1 221 ? -16.875 -14.297 0.893 1 88.88 221 LEU B N 1
ATOM 4145 C CA . LEU B 1 221 ? -17.812 -14.906 -0.037 1 88.88 221 LEU B CA 1
ATOM 4146 C C . LEU B 1 221 ? -17.781 -16.438 0.088 1 88.88 221 LEU B C 1
ATOM 4148 O O . LEU B 1 221 ? -18.547 -17.125 -0.599 1 88.88 221 LEU B O 1
ATOM 4152 N N . LYS B 1 222 ? -16.906 -16.953 0.971 1 90.56 222 LYS B N 1
ATOM 4153 C CA . LYS B 1 222 ? -16.734 -18.391 1.202 1 90.56 222 LYS B CA 1
ATOM 4154 C C . LYS B 1 222 ? -16.406 -19.125 -0.095 1 90.56 222 LYS B C 1
ATOM 4156 O O . LYS B 1 222 ? -17.016 -20.156 -0.399 1 90.56 222 LYS B O 1
ATOM 4161 N N . LYS B 1 223 ? -15.641 -18.453 -0.882 1 91.94 223 LYS B N 1
ATOM 4162 C CA . LYS B 1 223 ? -15.172 -19.047 -2.131 1 91.94 223 LYS B CA 1
ATOM 4163 C C . LYS B 1 223 ? -13.836 -19.766 -1.936 1 91.94 223 LYS B C 1
ATOM 4165 O O . LYS B 1 223 ? -13.023 -19.344 -1.112 1 91.94 223 LYS B O 1
ATOM 4170 N N . ASN B 1 224 ? -13.711 -20.828 -2.691 1 95.25 224 ASN B N 1
ATOM 4171 C CA . ASN B 1 224 ? -12.445 -21.562 -2.666 1 95.25 224 ASN B CA 1
ATOM 4172 C C . ASN B 1 224 ? -11.445 -20.984 -3.668 1 95.25 224 ASN B C 1
ATOM 4174 O O . ASN B 1 224 ? -11.016 -21.688 -4.586 1 95.25 224 ASN B O 1
ATOM 4178 N N . ILE B 1 225 ? -11.164 -19.766 -3.555 1 97.19 225 ILE B N 1
ATOM 4179 C CA . ILE B 1 225 ? -10.164 -19.031 -4.328 1 97.19 225 ILE B CA 1
ATOM 4180 C C . ILE B 1 225 ? -8.984 -18.672 -3.428 1 97.19 225 ILE B C 1
ATOM 4182 O O . ILE B 1 225 ? -9.172 -18.078 -2.363 1 97.19 225 ILE B O 1
ATOM 4186 N N . HIS B 1 226 ? -7.805 -19.094 -3.812 1 97.69 226 HIS B N 1
ATOM 4187 C CA . HIS B 1 226 ? -6.609 -18.781 -3.039 1 97.69 226 HIS B CA 1
ATOM 4188 C C . HIS B 1 226 ? -5.957 -17.5 -3.539 1 97.69 226 HIS B C 1
ATOM 4190 O O . HIS B 1 226 ? -6.023 -17.188 -4.73 1 97.69 226 HIS B O 1
ATOM 4196 N N . VAL B 1 227 ? -5.445 -16.75 -2.627 1 98.12 227 VAL B N 1
ATOM 4197 C CA . VAL B 1 227 ? -4.699 -15.523 -2.926 1 98.12 227 VAL B CA 1
ATOM 4198 C C . VAL B 1 227 ? -3.352 -15.555 -2.209 1 98.12 227 VAL B C 1
ATOM 4200 O O . VAL B 1 227 ? -3.297 -15.68 -0.983 1 98.12 227 VAL B O 1
ATOM 4203 N N . THR B 1 228 ? -2.277 -15.539 -2.961 1 98.38 228 THR B N 1
ATOM 4204 C CA . THR B 1 228 ? -0.933 -15.555 -2.395 1 98.38 228 THR B CA 1
ATOM 4205 C C . THR B 1 228 ? -0.181 -14.273 -2.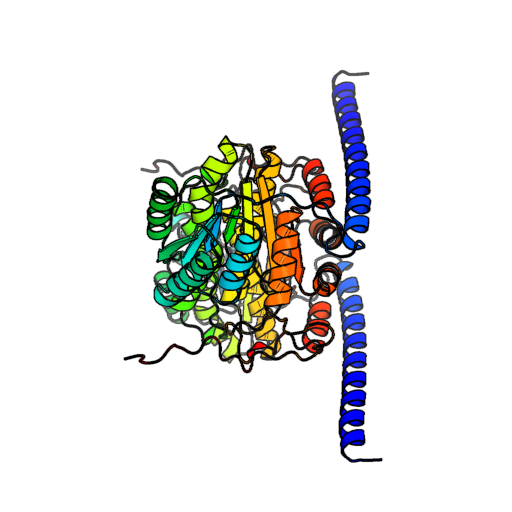74 1 98.38 228 THR B C 1
ATOM 4207 O O . THR B 1 228 ? -0.21 -13.82 -3.887 1 98.38 228 THR B O 1
ATOM 4210 N N . THR B 1 229 ? 0.406 -13.641 -1.784 1 98.31 229 THR B N 1
ATOM 4211 C CA . THR B 1 229 ? 1.267 -12.477 -1.972 1 98.31 229 THR B CA 1
ATOM 4212 C C . THR B 1 229 ? 2.729 -12.844 -1.728 1 98.31 229 THR B C 1
ATOM 4214 O O . THR B 1 229 ? 3.076 -13.359 -0.662 1 98.31 229 THR B O 1
ATOM 4217 N N . ILE B 1 230 ? 3.58 -12.625 -2.705 1 98.56 230 ILE B N 1
ATOM 4218 C CA . ILE B 1 230 ? 5.008 -12.906 -2.621 1 98.56 230 ILE B CA 1
ATOM 4219 C C . ILE B 1 230 ? 5.781 -11.609 -2.396 1 98.56 230 ILE B C 1
ATOM 4221 O O . ILE B 1 230 ? 5.719 -10.695 -3.219 1 98.56 230 ILE B O 1
ATOM 4225 N N . CYS B 1 231 ? 6.508 -11.523 -1.309 1 98.12 231 CYS B N 1
ATOM 4226 C CA . CYS B 1 231 ? 7.273 -10.328 -0.983 1 98.12 231 CYS B CA 1
ATOM 4227 C C . CYS B 1 231 ? 8.758 -10.648 -0.831 1 98.12 231 CYS B C 1
ATOM 4229 O O . CYS B 1 231 ? 9.258 -10.766 0.289 1 98.12 231 CYS B O 1
ATOM 4231 N N . PRO B 1 232 ? 9.438 -10.641 -1.909 1 97.38 232 PRO B N 1
ATOM 4232 C CA . PRO B 1 232 ? 10.883 -10.867 -1.834 1 97.38 232 PRO B CA 1
ATOM 4233 C C . PRO B 1 232 ? 11.664 -9.586 -1.545 1 97.38 232 PRO B C 1
ATOM 4235 O O . PRO B 1 232 ? 11.203 -8.492 -1.874 1 97.38 232 PRO B O 1
ATOM 4238 N N . TYR B 1 233 ? 12.797 -9.797 -0.917 1 94.62 233 TYR B N 1
ATOM 4239 C CA . TYR B 1 233 ? 13.828 -8.766 -0.915 1 94.62 233 TYR B CA 1
ATOM 4240 C C . TYR B 1 233 ? 14.516 -8.68 -2.271 1 94.62 233 TYR B C 1
ATOM 4242 O O . TYR B 1 233 ? 13.977 -9.141 -3.279 1 94.62 233 TYR B O 1
ATOM 4250 N N . TYR B 1 234 ? 15.648 -8.047 -2.373 1 92.56 234 TYR B N 1
ATOM 4251 C CA . TYR B 1 234 ? 16.328 -7.871 -3.654 1 92.56 234 TYR B CA 1
ATOM 4252 C C . TYR B 1 234 ? 16.688 -9.219 -4.266 1 92.56 234 TYR B C 1
ATOM 4254 O O . TYR B 1 234 ? 17.141 -10.125 -3.561 1 92.56 234 TYR B O 1
ATOM 4262 N N . ILE B 1 235 ? 16.359 -9.328 -5.531 1 92.12 235 ILE B N 1
ATOM 4263 C CA . ILE B 1 235 ? 16.672 -10.523 -6.305 1 92.12 235 ILE B CA 1
ATOM 4264 C C . ILE B 1 235 ? 17.719 -10.188 -7.371 1 92.12 235 ILE B C 1
ATOM 4266 O O . ILE B 1 235 ? 17.672 -9.117 -7.984 1 92.12 235 ILE B O 1
ATOM 4270 N N . ASN B 1 236 ? 18.5 -11.07 -7.668 1 88 236 ASN B N 1
ATOM 4271 C CA . ASN B 1 236 ? 19.547 -10.875 -8.664 1 88 236 ASN B CA 1
ATOM 4272 C C . ASN B 1 236 ? 19.031 -11.125 -10.078 1 88 236 ASN B C 1
ATOM 4274 O O . ASN B 1 236 ? 19.438 -12.086 -10.734 1 88 236 ASN B O 1
ATOM 4278 N N . THR B 1 237 ? 18.109 -10.414 -10.727 1 80.69 237 THR B N 1
ATOM 4279 C CA . THR B 1 237 ? 17.531 -10.578 -12.055 1 80.69 237 THR B CA 1
ATOM 4280 C C . THR B 1 237 ? 17.875 -9.406 -12.961 1 80.69 237 THR B C 1
ATOM 4282 O O . THR B 1 237 ? 17.5 -9.375 -14.133 1 80.69 237 THR B O 1
ATOM 4285 N N . GLY B 1 238 ? 18.531 -8.461 -12.516 1 77.12 238 GLY B N 1
ATOM 4286 C CA . GLY B 1 238 ? 18.875 -7.273 -13.273 1 77.12 238 GLY B CA 1
ATOM 4287 C C . GLY B 1 238 ? 18.016 -6.074 -12.93 1 77.12 238 GLY B C 1
ATOM 4288 O O . GLY B 1 238 ? 18.453 -4.926 -13.062 1 77.12 238 GLY B O 1
ATOM 4289 N N . MET B 1 239 ? 16.797 -6.277 -12.578 1 79.81 239 MET B N 1
ATOM 4290 C CA . MET B 1 239 ? 15.875 -5.191 -12.258 1 79.81 239 MET B CA 1
ATOM 4291 C C . MET B 1 239 ? 16.5 -4.215 -11.266 1 79.81 239 MET B C 1
ATOM 4293 O O . MET B 1 239 ? 16.344 -3.002 -11.391 1 79.81 239 MET B O 1
ATOM 4297 N N . PHE B 1 240 ? 17.25 -4.777 -10.383 1 83.12 240 PHE B N 1
ATOM 4298 C CA . PHE B 1 240 ? 17.875 -3.951 -9.344 1 83.12 240 PHE B CA 1
ATOM 4299 C C . PHE B 1 240 ? 19.391 -4.031 -9.43 1 83.12 240 PHE B C 1
ATOM 4301 O O . PHE B 1 240 ? 20.078 -4.059 -8.398 1 83.12 240 PHE B O 1
ATOM 4308 N N . ASP B 1 241 ? 19.875 -4.082 -10.555 1 82.75 241 ASP B N 1
ATOM 4309 C CA . ASP B 1 241 ? 21.328 -4.098 -10.742 1 82.75 241 ASP B CA 1
ATOM 4310 C C . ASP B 1 241 ? 21.969 -2.861 -10.125 1 82.75 241 ASP B C 1
ATOM 4312 O O . ASP B 1 241 ? 21.453 -1.753 -10.242 1 82.75 241 ASP B O 1
ATOM 4316 N N . GLY B 1 242 ? 23.016 -3.1 -9.406 1 82.62 242 GLY B N 1
ATOM 4317 C CA . GLY B 1 242 ? 23.734 -2.006 -8.781 1 82.62 242 GLY B CA 1
ATOM 4318 C C . GLY B 1 242 ? 23.375 -1.801 -7.324 1 82.62 242 GLY B C 1
ATOM 4319 O O . GLY B 1 242 ? 24.078 -1.099 -6.594 1 82.62 242 GLY B O 1
ATOM 4320 N N . VAL B 1 243 ? 22.312 -2.445 -6.906 1 84.81 243 VAL B N 1
ATOM 4321 C CA . VAL B 1 243 ? 21.922 -2.322 -5.504 1 84.81 243 VAL B CA 1
ATOM 4322 C C . VAL B 1 243 ? 22.938 -3.033 -4.617 1 84.81 243 VAL B C 1
ATOM 4324 O O . VAL B 1 243 ? 23.578 -3.988 -5.047 1 84.81 243 VAL B O 1
ATOM 4327 N N . SER B 1 244 ? 23.141 -2.5 -3.43 1 83.56 244 SER B N 1
ATOM 4328 C CA . SER B 1 244 ? 24.047 -3.107 -2.463 1 83.56 244 SER B CA 1
ATOM 4329 C C . SER B 1 244 ? 23.344 -3.393 -1.144 1 83.56 244 SER B C 1
ATOM 4331 O O . SER B 1 244 ? 22.281 -2.836 -0.87 1 83.56 244 SER B O 1
ATOM 4333 N N . THR B 1 245 ? 23.906 -4.348 -0.506 1 85.25 245 THR B N 1
ATOM 4334 C CA . THR B 1 245 ? 23.406 -4.648 0.828 1 85.25 245 THR B CA 1
ATOM 4335 C C . THR B 1 245 ? 24.516 -4.531 1.87 1 85.25 245 THR B C 1
ATOM 4337 O O . THR B 1 245 ? 25.641 -4.969 1.634 1 85.25 245 THR B O 1
ATOM 4340 N N . GLN B 1 246 ? 24.219 -3.863 2.959 1 83.88 246 GLN B N 1
ATOM 4341 C CA . GLN B 1 246 ? 25.188 -3.627 4.023 1 83.88 246 GLN B CA 1
ATOM 4342 C C . GLN B 1 246 ? 25.312 -4.84 4.941 1 83.88 246 GLN B C 1
ATOM 4344 O O . GLN B 1 246 ? 26.344 -5.059 5.562 1 83.88 246 GLN B O 1
ATOM 4349 N N . CYS B 1 247 ? 24.188 -5.625 5.039 1 85.44 247 CYS B N 1
ATOM 4350 C CA . CYS B 1 247 ? 24.172 -6.816 5.883 1 85.44 247 CYS B CA 1
ATOM 4351 C C . CYS B 1 247 ? 23.766 -8.047 5.078 1 85.44 247 CYS B C 1
ATOM 4353 O O . CYS B 1 247 ? 22.688 -8.594 5.281 1 85.44 247 CYS B O 1
ATOM 4355 N N . PRO B 1 248 ? 24.625 -8.555 4.328 1 85.38 248 PRO B N 1
ATOM 4356 C CA . PRO B 1 248 ? 24.281 -9.633 3.393 1 85.38 248 PRO B CA 1
ATOM 4357 C C . PRO B 1 248 ? 23.906 -10.93 4.098 1 85.38 248 PRO B C 1
ATOM 4359 O O . PRO B 1 248 ? 23.219 -11.781 3.521 1 85.38 248 PRO B O 1
ATOM 4362 N N . ASN B 1 249 ? 24.312 -11.078 5.348 1 83.5 249 ASN B N 1
ATOM 4363 C CA . ASN B 1 249 ? 23.969 -12.305 6.074 1 83.5 249 ASN B CA 1
ATOM 4364 C C . ASN B 1 249 ? 22.516 -12.312 6.523 1 83.5 249 ASN B C 1
ATOM 4366 O O . ASN B 1 249 ? 21.922 -13.375 6.703 1 83.5 249 ASN B O 1
ATOM 4370 N N . VAL B 1 250 ? 21.984 -11.18 6.68 1 84.81 250 VAL B N 1
ATOM 4371 C CA . VAL B 1 250 ? 20.625 -11.047 7.164 1 84.81 250 VAL B CA 1
ATOM 4372 C C . VAL B 1 250 ? 19.703 -10.68 6.004 1 84.81 250 VAL B C 1
ATOM 4374 O O . VAL B 1 250 ? 18.594 -11.227 5.875 1 84.81 250 VAL B O 1
ATOM 4377 N N . LEU B 1 251 ? 20.188 -9.828 5.156 1 89.38 251 LEU B N 1
ATOM 4378 C CA . LEU B 1 251 ? 19.438 -9.359 3.99 1 89.38 251 LEU B CA 1
ATOM 4379 C C . LEU B 1 251 ? 20.266 -9.5 2.721 1 89.38 251 LEU B C 1
ATOM 4381 O O . LEU B 1 251 ? 20.703 -8.508 2.139 1 89.38 251 LEU B O 1
ATOM 4385 N N . PRO B 1 252 ? 20.312 -10.703 2.24 1 88.62 252 PRO B N 1
ATOM 4386 C CA . PRO B 1 252 ? 21.109 -10.93 1.034 1 88.62 252 PRO B CA 1
ATOM 4387 C C . PRO B 1 252 ? 20.359 -10.555 -0.246 1 88.62 252 PRO B C 1
ATOM 4389 O O . PRO B 1 252 ? 19.125 -10.562 -0.269 1 88.62 252 PRO B O 1
ATOM 4392 N N . ILE B 1 253 ? 21.094 -10.219 -1.258 1 90.5 253 ILE B N 1
ATOM 4393 C CA . ILE B 1 253 ? 20.531 -10.273 -2.607 1 90.5 253 ILE B CA 1
ATOM 4394 C C . ILE B 1 253 ? 20.344 -11.727 -3.035 1 90.5 253 ILE B C 1
ATOM 4396 O O . ILE B 1 253 ? 21.312 -12.477 -3.135 1 90.5 253 ILE B O 1
ATOM 4400 N N . MET B 1 254 ? 19.172 -12.062 -3.316 1 94.25 254 MET B N 1
ATOM 4401 C CA . MET B 1 254 ? 18.844 -13.477 -3.457 1 94.25 254 MET B CA 1
ATOM 4402 C C . MET B 1 254 ? 19.016 -13.93 -4.902 1 94.25 254 MET B C 1
ATOM 4404 O O . MET B 1 254 ? 18.781 -13.148 -5.832 1 94.25 254 MET B O 1
ATOM 4408 N N . GLU B 1 255 ? 19.359 -15.195 -4.961 1 94.12 255 GLU B N 1
ATOM 4409 C CA . GLU B 1 255 ? 19.391 -15.805 -6.289 1 94.12 255 GLU B CA 1
ATOM 4410 C C . GLU B 1 255 ? 17.984 -16.062 -6.82 1 94.12 255 GLU B C 1
ATOM 4412 O O . GLU B 1 255 ? 17.109 -16.516 -6.078 1 94.12 255 GLU B O 1
ATOM 4417 N N . PRO B 1 256 ? 17.812 -15.828 -8.109 1 94.88 256 PRO B N 1
ATOM 4418 C CA . PRO B 1 256 ? 16.484 -16 -8.688 1 94.88 256 PRO B CA 1
ATOM 4419 C C . PRO B 1 256 ? 15.953 -17.422 -8.531 1 94.88 256 PRO B C 1
ATOM 4421 O O . PRO B 1 256 ? 14.766 -17.625 -8.266 1 94.88 256 PRO B O 1
ATOM 4424 N N . SER B 1 257 ? 16.797 -18.438 -8.648 1 95.31 257 SER B N 1
ATOM 4425 C CA . SER B 1 257 ? 16.359 -19.828 -8.555 1 95.31 257 SER B CA 1
ATOM 4426 C C . SER B 1 257 ? 15.781 -20.141 -7.18 1 95.31 257 SER B C 1
ATOM 4428 O O . SER B 1 257 ? 14.797 -20.875 -7.07 1 95.31 257 SER B O 1
ATOM 4430 N N . PHE B 1 258 ? 16.391 -19.562 -6.172 1 95.62 258 PHE B N 1
ATOM 4431 C CA . PHE B 1 258 ? 15.898 -19.734 -4.812 1 95.62 258 PHE B CA 1
ATOM 4432 C C . PHE B 1 258 ? 14.523 -19.109 -4.648 1 95.62 258 PHE B C 1
ATOM 4434 O O . PHE B 1 258 ? 13.602 -19.734 -4.121 1 95.62 258 PHE B O 1
ATOM 4441 N N . VAL B 1 259 ? 14.383 -17.891 -5.117 1 97 259 VAL B N 1
ATOM 4442 C CA . VAL B 1 259 ? 13.125 -17.172 -5.012 1 97 259 VAL B CA 1
ATOM 4443 C C . VAL B 1 259 ? 12.031 -17.906 -5.766 1 97 259 VAL B C 1
ATOM 4445 O O . VAL B 1 259 ? 10.914 -18.062 -5.266 1 97 259 VAL B O 1
ATOM 4448 N N . VAL B 1 260 ? 12.352 -18.453 -6.918 1 97.75 260 VAL B N 1
ATOM 4449 C CA . VAL B 1 260 ? 11.398 -19.156 -7.762 1 97.75 260 VAL B CA 1
ATOM 4450 C C . VAL B 1 260 ? 10.938 -20.438 -7.055 1 97.75 260 VAL B C 1
ATOM 4452 O O . VAL B 1 260 ? 9.734 -20.719 -6.996 1 97.75 260 VAL B O 1
ATOM 4455 N N . SER B 1 261 ? 11.906 -21.172 -6.555 1 96.81 261 SER B N 1
ATOM 4456 C CA . SER B 1 261 ? 11.578 -22.422 -5.871 1 96.81 261 SER B CA 1
ATOM 4457 C C . SER B 1 261 ? 10.641 -22.172 -4.695 1 96.81 261 SER B C 1
ATOM 4459 O O . SER B 1 261 ? 9.656 -22.891 -4.516 1 96.81 261 SER B O 1
ATOM 4461 N N . ARG B 1 262 ? 10.922 -21.141 -3.928 1 96.56 262 ARG B N 1
ATOM 4462 C CA . ARG B 1 262 ? 10.109 -20.812 -2.764 1 96.56 262 ARG B CA 1
ATOM 4463 C C . ARG B 1 262 ? 8.734 -20.297 -3.186 1 96.56 262 ARG B C 1
ATOM 4465 O O . ARG B 1 262 ? 7.73 -20.578 -2.531 1 96.56 262 ARG B O 1
ATOM 4472 N N . THR B 1 263 ? 8.711 -19.531 -4.203 1 98.19 263 THR B N 1
ATOM 4473 C CA . THR B 1 263 ? 7.457 -18.984 -4.719 1 98.19 263 THR B CA 1
ATOM 4474 C C . THR B 1 263 ? 6.539 -20.109 -5.195 1 98.19 263 THR B C 1
ATOM 4476 O O . THR B 1 263 ? 5.355 -20.141 -4.852 1 98.19 263 THR B O 1
ATOM 4479 N N . ILE B 1 264 ? 7.078 -21.047 -5.988 1 98.44 264 ILE B N 1
ATOM 4480 C CA . ILE B 1 264 ? 6.289 -22.156 -6.492 1 98.44 264 ILE B CA 1
ATOM 4481 C C . ILE B 1 264 ? 5.754 -22.984 -5.324 1 98.44 264 ILE B C 1
ATOM 4483 O O . ILE B 1 264 ? 4.574 -23.344 -5.293 1 98.44 264 ILE B O 1
ATOM 4487 N N . GLU B 1 265 ? 6.609 -23.25 -4.359 1 97.12 265 GLU B N 1
ATOM 4488 C CA . GLU B 1 265 ? 6.172 -24 -3.188 1 97.12 265 GLU B CA 1
ATOM 4489 C C . GLU B 1 265 ? 5.039 -23.281 -2.459 1 97.12 265 GLU B C 1
ATOM 4491 O O . GLU B 1 265 ? 4.07 -23.906 -2.035 1 97.12 265 GLU B O 1
ATOM 4496 N N . ALA B 1 266 ? 5.184 -21.984 -2.277 1 97.06 266 ALA B N 1
ATOM 4497 C CA . ALA B 1 266 ? 4.156 -21.203 -1.602 1 97.06 266 ALA B CA 1
ATOM 4498 C C . ALA B 1 266 ? 2.818 -21.312 -2.332 1 97.06 266 ALA B C 1
ATOM 4500 O O . ALA B 1 266 ? 1.769 -21.453 -1.701 1 97.06 266 ALA B O 1
ATOM 4501 N N . ILE B 1 267 ? 2.873 -21.219 -3.635 1 98.38 267 ILE B N 1
ATOM 4502 C CA . ILE B 1 267 ? 1.664 -21.297 -4.449 1 98.38 267 ILE B CA 1
ATOM 4503 C C . ILE B 1 267 ? 1.042 -22.672 -4.32 1 98.38 267 ILE B C 1
ATOM 4505 O O . ILE B 1 267 ? -0.163 -22.812 -4.086 1 98.38 267 ILE B O 1
ATOM 4509 N N . LEU B 1 268 ? 1.848 -23.719 -4.406 1 98.12 268 LEU B N 1
ATOM 4510 C CA . LEU B 1 268 ? 1.352 -25.094 -4.414 1 98.12 268 LEU B CA 1
ATOM 4511 C C . LEU B 1 268 ? 0.823 -25.484 -3.039 1 98.12 268 LEU B C 1
ATOM 4513 O O . LEU B 1 268 ? 0.033 -26.422 -2.918 1 98.12 268 LEU B O 1
ATOM 4517 N N . THR B 1 269 ? 1.252 -24.812 -2.004 1 95.75 269 THR B N 1
ATOM 4518 C CA . THR B 1 269 ? 0.786 -25.125 -0.656 1 95.75 269 THR B CA 1
ATOM 4519 C C . THR B 1 269 ? -0.226 -24.078 -0.184 1 95.75 269 THR B C 1
ATOM 4521 O O . THR B 1 269 ? -0.583 -24.047 0.995 1 95.75 269 THR B O 1
ATOM 4524 N N . ASN B 1 270 ? -0.623 -23.188 -1.04 1 95.5 270 ASN B N 1
ATOM 4525 C CA . ASN B 1 270 ? -1.64 -22.172 -0.8 1 95.5 270 ASN B CA 1
ATOM 4526 C C . ASN B 1 270 ? -1.24 -21.234 0.339 1 95.5 270 ASN B C 1
ATOM 4528 O O . ASN B 1 270 ? -2.074 -20.875 1.168 1 95.5 270 ASN B O 1
ATOM 4532 N N . GLN B 1 271 ? 0.067 -20.938 0.391 1 94.69 271 GLN B N 1
ATOM 4533 C CA . GLN B 1 271 ? 0.513 -19.969 1.388 1 94.69 271 GLN B CA 1
ATOM 4534 C C . GLN B 1 271 ? -0.02 -18.578 1.077 1 94.69 271 GLN B C 1
ATOM 4536 O O . GLN B 1 271 ? -0.022 -18.141 -0.079 1 94.69 271 GLN B O 1
ATOM 4541 N N . GLN B 1 272 ? -0.5 -17.891 2.049 1 94.56 272 GLN B N 1
ATOM 4542 C CA . GLN B 1 272 ? -1.137 -16.594 1.824 1 94.56 272 GLN B CA 1
ATOM 4543 C C . GLN B 1 272 ? -0.097 -15.492 1.61 1 94.56 272 GLN B C 1
ATOM 4545 O O . GLN B 1 272 ? -0.277 -14.617 0.762 1 94.56 272 GLN B O 1
ATOM 4550 N N . GLU B 1 273 ? 0.935 -15.508 2.426 1 95.19 273 GLU B N 1
ATOM 4551 C CA . GLU B 1 273 ? 2.008 -14.523 2.33 1 95.19 273 GLU B CA 1
ATOM 4552 C C . GLU B 1 273 ? 3.379 -15.188 2.408 1 95.19 273 GLU B C 1
ATOM 4554 O O . GLU B 1 273 ? 3.629 -16 3.297 1 95.19 273 GLU B O 1
ATOM 4559 N N . LEU B 1 274 ? 4.23 -14.844 1.477 1 96.38 274 LEU B N 1
ATOM 4560 C CA . LEU B 1 274 ? 5.605 -15.328 1.477 1 96.38 274 LEU B CA 1
ATOM 4561 C C . LEU B 1 274 ? 6.59 -14.172 1.552 1 96.38 274 LEU B C 1
ATOM 4563 O O . LEU B 1 274 ? 6.637 -13.328 0.651 1 96.38 274 LEU B O 1
ATOM 4567 N N . TYR B 1 275 ? 7.316 -14.047 2.615 1 96.25 275 TYR B N 1
ATOM 4568 C CA . TYR B 1 275 ? 8.414 -13.086 2.734 1 96.25 275 TYR B CA 1
ATOM 4569 C C . TYR B 1 275 ? 9.758 -13.773 2.521 1 96.25 275 TYR B C 1
ATOM 4571 O O . TYR B 1 275 ? 10.008 -14.844 3.072 1 96.25 275 TYR B O 1
ATOM 4579 N N . LEU B 1 276 ? 10.547 -13.211 1.714 1 96.38 276 LEU B N 1
ATOM 4580 C CA . LEU B 1 276 ? 11.883 -13.727 1.471 1 96.38 276 LEU B CA 1
ATOM 4581 C C . LEU B 1 276 ? 12.93 -12.633 1.643 1 96.38 276 LEU B C 1
ATOM 4583 O O . LEU B 1 276 ? 12.773 -11.531 1.114 1 96.38 276 LEU B O 1
ATOM 4587 N N . PRO B 1 277 ? 14.094 -12.898 2.357 1 94.62 277 PRO B N 1
ATOM 4588 C CA . PRO B 1 277 ? 14.398 -14.148 3.059 1 94.62 277 PRO B CA 1
ATOM 4589 C C . PRO B 1 277 ? 13.539 -14.352 4.305 1 94.62 277 PRO B C 1
ATOM 4591 O O . PRO B 1 277 ? 12.758 -13.461 4.672 1 94.62 277 PRO B O 1
ATOM 4594 N N . ARG B 1 278 ? 13.562 -15.484 4.891 1 91.25 278 ARG B N 1
ATOM 4595 C CA . ARG B 1 278 ? 12.688 -15.852 5.996 1 91.25 278 ARG B CA 1
ATOM 4596 C C . ARG B 1 278 ? 12.805 -14.867 7.148 1 91.25 278 ARG B C 1
ATOM 4598 O O . ARG B 1 278 ? 11.828 -14.594 7.848 1 91.25 278 ARG B O 1
ATOM 4605 N N . PHE B 1 279 ? 13.953 -14.258 7.328 1 91.5 279 PHE B N 1
ATOM 4606 C CA . PHE B 1 279 ? 14.203 -13.32 8.414 1 91.5 279 PHE B CA 1
ATOM 4607 C C . PHE B 1 279 ? 13.289 -12.109 8.305 1 91.5 279 PHE B C 1
ATOM 4609 O O . PHE B 1 279 ? 13.016 -11.438 9.297 1 91.5 279 PHE B O 1
ATOM 4616 N N . CYS B 1 280 ? 12.766 -11.875 7.129 1 93.44 280 CYS B N 1
ATOM 4617 C CA . CYS B 1 280 ? 11.914 -10.719 6.898 1 93.44 280 CYS B CA 1
ATOM 4618 C C . CYS B 1 280 ? 10.594 -10.852 7.641 1 93.44 280 CYS B C 1
ATOM 4620 O O . CYS B 1 280 ? 9.945 -9.852 7.945 1 93.44 280 CYS B O 1
ATOM 4622 N N . TYR B 1 281 ? 10.164 -12.164 7.957 1 92.31 281 TYR B N 1
ATOM 4623 C CA . TYR B 1 281 ? 8.992 -12.328 8.805 1 92.31 281 TYR B CA 1
ATOM 4624 C C . TYR B 1 281 ? 9.227 -11.719 10.188 1 92.31 281 TYR B C 1
ATOM 4626 O O . TYR B 1 281 ? 8.352 -11.039 10.727 1 92.31 281 TYR B O 1
ATOM 4634 N N . PHE B 1 282 ? 10.406 -11.969 10.688 1 90.94 282 PHE B N 1
ATOM 4635 C CA . PHE B 1 282 ? 10.758 -11.477 12.016 1 90.94 282 PHE B CA 1
ATOM 4636 C C . PHE B 1 282 ? 10.836 -9.953 12.016 1 90.94 282 PHE B C 1
ATOM 4638 O O . PHE B 1 282 ? 10.32 -9.305 12.93 1 90.94 282 PHE B O 1
ATOM 4645 N N . ILE B 1 283 ? 11.484 -9.438 11.039 1 90.94 283 ILE B N 1
ATOM 4646 C CA . ILE B 1 283 ? 11.633 -7.992 10.953 1 90.94 283 ILE B CA 1
ATOM 4647 C C . ILE B 1 283 ? 10.258 -7.336 10.875 1 90.94 283 ILE B C 1
ATOM 4649 O O . ILE B 1 283 ? 9.992 -6.344 11.562 1 90.94 283 ILE B O 1
ATOM 4653 N N . HIS B 1 284 ? 9.445 -7.887 9.992 1 91.88 284 HIS B N 1
ATOM 4654 C CA . HIS B 1 284 ? 8.094 -7.355 9.82 1 91.88 284 HIS B CA 1
ATOM 4655 C C . HIS B 1 284 ? 7.34 -7.328 11.148 1 91.88 284 HIS B C 1
ATOM 4657 O O . HIS B 1 284 ? 6.676 -6.336 11.469 1 91.88 284 HIS B O 1
ATOM 4663 N N . SER B 1 285 ? 7.441 -8.383 11.922 1 91.25 285 SER B N 1
ATOM 4664 C CA . SER B 1 285 ? 6.773 -8.484 13.211 1 91.25 285 SER B CA 1
ATOM 4665 C C . SER B 1 285 ? 7.363 -7.496 14.219 1 91.25 285 SER B C 1
ATOM 4667 O O . SER B 1 285 ? 6.629 -6.832 14.953 1 91.25 285 SER B O 1
ATOM 4669 N N . LEU B 1 286 ? 8.664 -7.398 14.211 1 89.81 286 LEU B N 1
ATOM 4670 C CA . LEU B 1 286 ? 9.359 -6.551 15.172 1 89.81 286 LEU B CA 1
ATOM 4671 C C . LEU B 1 286 ? 9.023 -5.082 14.945 1 89.81 286 LEU B C 1
ATOM 4673 O O . LEU B 1 286 ? 8.781 -4.344 15.906 1 89.81 286 LEU B O 1
ATOM 4677 N N . VAL B 1 287 ? 8.945 -4.691 13.742 1 88.62 287 VAL B N 1
ATOM 4678 C CA . VAL B 1 287 ? 8.695 -3.299 13.375 1 88.62 287 VAL B CA 1
ATOM 4679 C C . VAL B 1 287 ? 7.289 -2.893 13.812 1 88.62 287 VAL B C 1
ATOM 4681 O O . VAL B 1 287 ? 7.055 -1.732 14.164 1 88.62 287 VAL B O 1
ATOM 4684 N N . GLY B 1 288 ? 6.391 -3.844 13.805 1 87.69 288 GLY B N 1
ATOM 4685 C CA . GLY B 1 288 ? 5.031 -3.557 14.234 1 87.69 288 GLY B CA 1
ATOM 4686 C C . GLY B 1 288 ? 4.945 -3.107 15.68 1 87.69 288 GLY B C 1
ATOM 4687 O O . GLY B 1 288 ? 4 -2.412 16.062 1 87.69 288 GLY B O 1
ATOM 4688 N N . PHE B 1 289 ? 5.996 -3.348 16.469 1 89.75 289 PHE B N 1
ATOM 4689 C CA . PHE B 1 289 ? 5.945 -3.066 17.906 1 89.75 289 PHE B CA 1
ATOM 4690 C C . PHE B 1 289 ? 6.848 -1.891 18.25 1 89.75 289 PHE B C 1
ATOM 4692 O O . PHE B 1 289 ? 6.828 -1.404 19.391 1 89.75 289 PHE B O 1
ATOM 4699 N N . LEU B 1 290 ? 7.609 -1.487 17.344 1 91.31 290 LEU B N 1
ATOM 4700 C CA . LEU B 1 290 ? 8.609 -0.466 17.641 1 91.31 290 LEU B CA 1
ATOM 4701 C C . LEU B 1 290 ? 8.125 0.911 17.188 1 91.31 290 LEU B C 1
ATOM 4703 O O . LEU B 1 290 ? 7.441 1.033 16.172 1 91.31 290 LEU B O 1
ATOM 4707 N N . PRO B 1 291 ? 8.508 1.922 18.031 1 90.38 291 PRO B N 1
ATOM 4708 C CA . PRO B 1 291 ? 8.305 3.273 17.5 1 90.38 291 PRO B CA 1
ATOM 4709 C C . PRO B 1 291 ? 9.102 3.529 16.219 1 90.38 291 PRO B C 1
ATOM 4711 O O . PRO B 1 291 ? 10.133 2.895 15.992 1 90.38 291 PRO B O 1
ATOM 4714 N N . TYR B 1 292 ? 8.617 4.371 15.445 1 87.88 292 TYR B N 1
ATOM 4715 C CA . TYR B 1 292 ? 9.188 4.625 14.133 1 87.88 292 TYR B CA 1
ATOM 4716 C C . TYR B 1 292 ? 10.68 4.93 14.234 1 87.88 292 TYR B C 1
ATOM 4718 O O . TYR B 1 292 ? 11.477 4.445 13.422 1 87.88 292 TYR B O 1
ATOM 4726 N N . ARG B 1 293 ? 11.062 5.789 15.164 1 89.69 293 ARG B N 1
ATOM 4727 C CA . ARG B 1 293 ? 12.461 6.191 15.266 1 89.69 293 ARG B CA 1
ATOM 4728 C C . ARG B 1 293 ? 13.352 4.988 15.562 1 89.69 293 ARG B C 1
ATOM 4730 O O . ARG B 1 293 ? 14.5 4.938 15.109 1 89.69 293 ARG B O 1
ATOM 4737 N N . ALA B 1 294 ? 12.828 4.035 16.328 1 93.31 294 ALA B N 1
ATOM 4738 C CA . ALA B 1 294 ? 13.578 2.809 16.578 1 93.31 294 ALA B CA 1
ATOM 4739 C C . ALA B 1 294 ? 13.727 1.981 15.305 1 93.31 294 ALA B C 1
ATOM 4741 O O . ALA B 1 294 ? 14.789 1.428 15.039 1 93.31 294 ALA B O 1
ATOM 4742 N N . THR B 1 295 ? 12.641 1.896 14.578 1 92.38 295 THR B N 1
ATOM 4743 C CA . THR B 1 295 ? 12.68 1.188 13.297 1 92.38 295 THR B CA 1
ATOM 4744 C C . THR B 1 295 ? 13.695 1.828 12.359 1 92.38 295 THR B C 1
ATOM 4746 O O . THR B 1 295 ? 14.406 1.128 11.633 1 92.38 295 THR B O 1
ATOM 4749 N N . GLN B 1 296 ? 13.742 3.115 12.406 1 89.06 296 GLN B N 1
ATOM 4750 C CA . GLN B 1 296 ? 14.68 3.83 11.547 1 89.06 296 GLN B CA 1
ATOM 4751 C C . GLN B 1 296 ? 16.125 3.555 11.953 1 89.06 296 GLN B C 1
ATOM 4753 O O . GLN B 1 296 ? 17.016 3.498 11.109 1 89.06 296 GLN B O 1
ATOM 4758 N N . ALA B 1 297 ? 16.359 3.484 13.242 1 90.38 297 ALA B N 1
ATOM 4759 C CA . ALA B 1 297 ? 17.688 3.145 13.719 1 90.38 297 ALA B CA 1
ATOM 4760 C C . ALA B 1 297 ? 18.141 1.782 13.195 1 90.38 297 ALA B C 1
ATOM 4762 O O . ALA B 1 297 ? 19.297 1.606 12.805 1 90.38 297 ALA B O 1
ATOM 4763 N N . ILE B 1 298 ? 17.234 0.885 13.18 1 90.75 298 ILE B N 1
ATOM 4764 C CA . ILE B 1 298 ? 17.516 -0.445 12.656 1 90.75 298 ILE B CA 1
ATOM 4765 C C . ILE B 1 298 ? 17.766 -0.36 11.156 1 90.75 298 ILE B C 1
ATOM 4767 O O . ILE B 1 298 ? 18.734 -0.942 10.648 1 90.75 298 ILE B O 1
ATOM 4771 N N . ALA B 1 299 ? 16.906 0.357 10.453 1 89.69 299 ALA B N 1
ATOM 4772 C CA . ALA B 1 299 ? 17.047 0.516 9.008 1 89.69 299 ALA B CA 1
ATOM 4773 C C . ALA B 1 299 ? 18.391 1.146 8.648 1 89.69 299 ALA B C 1
ATOM 4775 O O . ALA B 1 299 ? 19.031 0.746 7.672 1 89.69 299 ALA B O 1
ATOM 4776 N N . THR B 1 300 ? 18.75 2.119 9.445 1 87 300 THR B N 1
ATOM 4777 C CA . THR B 1 300 ? 20.031 2.787 9.219 1 87 300 THR B CA 1
ATOM 4778 C C . THR B 1 300 ? 21.188 1.815 9.414 1 87 300 THR B C 1
ATOM 4780 O O . THR B 1 300 ? 22.125 1.787 8.609 1 87 300 THR B O 1
ATOM 4783 N N . PHE B 1 301 ? 21.109 1.058 10.43 1 88.56 301 PHE B N 1
ATOM 4784 C CA . PHE B 1 301 ? 22.156 0.074 10.695 1 88.56 301 PHE B CA 1
ATOM 4785 C C . PHE B 1 301 ? 22.234 -0.953 9.57 1 88.56 301 PHE B C 1
ATOM 4787 O O . PHE B 1 301 ? 23.328 -1.312 9.125 1 88.56 301 PHE B O 1
ATOM 4794 N N . MET B 1 302 ? 21.047 -1.366 9.125 1 88.19 302 MET B N 1
ATOM 4795 C CA . MET B 1 302 ? 20.984 -2.389 8.078 1 88.19 302 MET B CA 1
ATOM 4796 C C . MET B 1 302 ? 21.297 -1.793 6.715 1 88.19 302 MET B C 1
ATOM 4798 O O . MET B 1 302 ? 21.5 -2.525 5.746 1 88.19 302 MET B O 1
ATOM 4802 N N . GLY B 1 303 ? 21.359 -0.518 6.617 1 86.25 303 GLY B N 1
ATOM 4803 C CA . GLY B 1 303 ? 21.688 0.172 5.383 1 86.25 303 GLY B CA 1
ATOM 4804 C C . GLY B 1 303 ? 20.578 0.116 4.352 1 86.25 303 GLY B C 1
ATOM 4805 O O . GLY B 1 303 ? 20.844 0.183 3.148 1 86.25 303 GLY B O 1
ATOM 4806 N N . VAL B 1 304 ? 19.406 -0.053 4.781 1 85.5 304 VAL B N 1
ATOM 4807 C CA . VAL B 1 304 ? 18.266 -0.26 3.885 1 85.5 304 VAL B CA 1
ATOM 4808 C C . VAL B 1 304 ? 18.031 1.003 3.062 1 85.5 304 VAL B C 1
ATOM 4810 O O . VAL B 1 304 ? 17.672 0.923 1.881 1 85.5 304 VAL B O 1
ATOM 4813 N N . ASN B 1 305 ? 18.297 2.176 3.627 1 86.38 305 ASN B N 1
ATOM 4814 C CA . ASN B 1 305 ? 17.984 3.428 2.947 1 86.38 305 ASN B CA 1
ATOM 4815 C C . ASN B 1 305 ? 19.125 3.873 2.035 1 86.38 305 ASN B C 1
ATOM 4817 O O . ASN B 1 305 ? 19.016 4.891 1.351 1 86.38 305 ASN B O 1
ATOM 4821 N N . ASN B 1 306 ? 20.156 3.064 1.956 1 85.69 306 ASN B N 1
ATOM 4822 C CA . ASN B 1 306 ? 21.281 3.398 1.102 1 85.69 306 ASN B CA 1
ATOM 4823 C C . ASN B 1 306 ? 21.438 2.395 -0.037 1 85.69 306 ASN B C 1
ATOM 4825 O O . ASN B 1 306 ? 22.391 2.482 -0.822 1 85.69 306 ASN B O 1
ATOM 4829 N N . THR B 1 307 ? 20.516 1.549 -0.088 1 83.88 307 THR B N 1
ATOM 4830 C CA . THR B 1 307 ? 20.672 0.445 -1.028 1 83.88 307 THR B CA 1
ATOM 4831 C C . THR B 1 307 ? 20.594 0.946 -2.469 1 83.88 307 THR B C 1
ATOM 4833 O O . THR B 1 307 ? 21.219 0.367 -3.365 1 83.88 307 THR B O 1
ATOM 4836 N N . MET B 1 308 ? 19.953 2.061 -2.693 1 83.06 308 MET B N 1
ATOM 4837 C CA . MET B 1 308 ? 19.672 2.5 -4.055 1 83.06 308 MET B CA 1
ATOM 4838 C C . MET B 1 308 ? 20.703 3.52 -4.531 1 83.06 308 MET B C 1
ATOM 4840 O O . MET B 1 308 ? 20.594 4.047 -5.637 1 83.06 308 MET B O 1
ATOM 4844 N N . GLU B 1 309 ? 21.672 3.795 -3.715 1 81.56 309 GLU B N 1
ATOM 4845 C CA . GLU B 1 309 ? 22.641 4.84 -4.023 1 81.56 309 GLU B CA 1
ATOM 4846 C C . GLU B 1 309 ? 23.375 4.543 -5.324 1 81.56 309 GLU B C 1
ATOM 4848 O O . GLU B 1 309 ? 23.688 5.457 -6.09 1 81.56 309 GLU B O 1
ATOM 4853 N N . ASN B 1 310 ? 23.609 3.273 -5.613 1 80.88 310 ASN B N 1
ATOM 4854 C CA . ASN B 1 310 ? 24.328 2.895 -6.82 1 80.88 310 ASN B CA 1
ATOM 4855 C C . ASN B 1 310 ? 23.438 2.121 -7.789 1 80.88 310 ASN B C 1
ATOM 4857 O O . ASN B 1 310 ? 23.922 1.327 -8.594 1 80.88 310 ASN B O 1
ATOM 4861 N N . PHE B 1 311 ? 22.188 2.398 -7.645 1 83.31 311 PHE B N 1
ATOM 4862 C CA . PHE B 1 311 ? 21.219 1.709 -8.484 1 83.31 311 PHE B CA 1
ATOM 4863 C C . PHE B 1 311 ? 21.469 2.002 -9.953 1 83.31 311 PHE B C 1
ATOM 4865 O O . PHE B 1 311 ? 21.656 3.156 -10.344 1 83.31 311 PHE B O 1
ATOM 4872 N N . ILE B 1 312 ? 21.484 1.015 -10.797 1 79.44 312 ILE B N 1
ATOM 4873 C CA . ILE B 1 312 ? 21.656 1.151 -12.242 1 79.44 312 ILE B CA 1
ATOM 4874 C C . ILE B 1 312 ? 20.375 0.723 -12.953 1 79.44 312 ILE B C 1
ATOM 4876 O O . ILE B 1 312 ? 19.844 1.454 -13.797 1 79.44 312 ILE B O 1
ATOM 4880 N N . GLY B 1 313 ? 19.719 -0.255 -12.445 1 73.88 313 GLY B N 1
ATOM 4881 C CA . GLY B 1 313 ? 18.516 -0.789 -13.047 1 73.88 313 GLY B CA 1
ATOM 4882 C C . GLY B 1 313 ? 18.781 -1.567 -14.328 1 73.88 313 GLY B C 1
ATOM 4883 O O . GLY B 1 313 ? 19.922 -1.93 -14.609 1 73.88 313 GLY B O 1
ATOM 4884 N N . LYS B 1 314 ? 17.703 -1.981 -14.992 1 66.12 314 LYS B N 1
ATOM 4885 C CA . LYS B 1 314 ? 17.828 -2.748 -16.234 1 66.12 314 LYS B CA 1
ATOM 4886 C C . LYS B 1 314 ? 18.391 -1.889 -17.359 1 66.12 314 LYS B C 1
ATOM 4888 O O . LYS B 1 314 ? 17.969 -0.748 -17.547 1 66.12 314 LYS B O 1
ATOM 4893 N N . PRO B 1 315 ? 19.656 -2.246 -17.828 1 53.56 315 PRO B N 1
ATOM 4894 C CA . PRO B 1 315 ? 20.219 -1.454 -18.922 1 53.56 315 PRO B CA 1
ATOM 4895 C C . PRO B 1 315 ? 19.188 -1.139 -20.016 1 53.56 315 PRO B C 1
ATOM 4897 O O . PRO B 1 315 ? 18.328 -1.971 -20.312 1 53.56 315 PRO B O 1
ATOM 4900 N N . LYS B 1 316 ? 18.938 0.183 -20.141 1 48.28 316 LYS B N 1
ATOM 4901 C CA . LYS B 1 316 ? 18.172 0.557 -21.328 1 48.28 316 LYS B CA 1
ATOM 4902 C C . LYS B 1 316 ? 18.672 -0.174 -22.562 1 48.28 316 LYS B C 1
ATOM 4904 O O . LYS B 1 316 ? 19.875 -0.143 -22.859 1 48.28 316 LYS B O 1
ATOM 4909 N N . GLN B 1 317 ? 18.094 -1.33 -22.938 1 34.5 317 GLN B N 1
ATOM 4910 C CA . GLN B 1 317 ? 18.516 -1.816 -24.25 1 34.5 317 GLN B CA 1
ATOM 4911 C C . GLN B 1 317 ? 18.797 -0.658 -25.203 1 34.5 317 GLN B C 1
ATOM 4913 O O . GLN B 1 317 ? 17.922 0.166 -25.469 1 34.5 317 GLN B O 1
ATOM 4918 N N . THR B 1 318 ? 19.922 -0.07 -25.484 1 29.55 318 THR B N 1
ATOM 4919 C CA . THR B 1 318 ? 20.328 0.576 -26.719 1 29.55 318 THR B CA 1
ATOM 4920 C C . THR B 1 318 ? 19.594 -0.021 -27.906 1 29.55 318 THR B C 1
ATOM 4922 O O . THR B 1 318 ? 18.969 -1.082 -27.797 1 29.55 318 THR B O 1
ATOM 4925 N N . ASP B 1 319 ? 20.312 0.189 -29.312 1 26.5 319 ASP B N 1
ATOM 4926 C CA . ASP B 1 319 ? 20.328 -0.114 -30.734 1 26.5 319 ASP B CA 1
ATOM 4927 C C . ASP B 1 319 ? 20.172 -1.614 -30.984 1 26.5 319 ASP B C 1
ATOM 4929 O O . ASP B 1 319 ? 21.172 -2.311 -31.203 1 26.5 319 ASP B O 1
ATOM 4933 N N . LEU B 1 320 ? 19.766 -2.623 -30.609 1 20.03 320 LEU B N 1
ATOM 4934 C CA . LEU B 1 320 ? 19.703 -3.535 -31.734 1 20.03 320 LEU B CA 1
ATOM 4935 C C . LEU B 1 320 ? 18.875 -2.932 -32.875 1 20.03 320 LEU B C 1
ATOM 4937 O O . LEU B 1 320 ? 18.578 -3.611 -33.875 1 20.03 320 LEU B O 1
ATOM 4941 N N . TYR B 1 321 ? 18.516 -1.657 -33.219 1 18.27 321 TYR B N 1
ATOM 4942 C CA . TYR B 1 321 ? 19.078 -1.401 -34.531 1 18.27 321 TYR B CA 1
ATOM 4943 C C . TYR B 1 321 ? 20.484 -0.834 -34.438 1 18.27 321 TYR B C 1
ATOM 4945 O O . TYR B 1 321 ? 20.812 -0.136 -33.469 1 18.27 321 TYR B O 1
#

InterPro domains:
  IPR002347 Short-chain dehydrogenase/reductase SDR [PF00106] (52-245)
  IPR002347 Short-chain dehydrogenase/reductase SDR [PR00080] (127-138)
  IPR002347 Short-chain dehydrogenase/reductase SDR [PR00080] (180-188)
  IPR002347 Short-chain dehydrogenase/reductase SDR [PR00080] (200-219)
  IPR002347 Short-chain dehydrogenase/reductase SDR [PR00081] (53-70)
  IPR002347 Short-chain dehydrogenase/reductase SDR [PR00081] (127-138)
  IPR002347 Short-chain dehydrogenase/reductase SDR [PR00081] (174-190)
  IPR002347 Short-chain dehydrogenase/reductase SDR [PR00081] (200-219)
  IPR002347 Short-chain dehydrogenase/reductase SDR [PR00081] (223-240)
  IPR020904 Short-chain dehydrogenase/reductase, conserved site [PS00061] (187-215)
  IPR036291 NAD(P)-binding domain superfamily [SSF51735] (47-305)

Nearest PDB structures (foldseek):
  8g9v-assembly1_B  TM=9.228E-01  e=2.925E-32  Homo sapiens
  8g89-assembly1_A  TM=9.068E-01  e=2.283E-32  Canis lupus familiaris
  8g93-assembly1_B  TM=9.076E-01  e=1.463E-31  Canis lupus familiaris
  9av5-assembly1_A  TM=9.330E-01  e=9.973E-31  Homo sapiens
  9av4-assembly1_A  TM=9.373E-01  e=3.660E-30  Homo sapiens

Organism: Panagrellus redivivus (NCBI:txid6233)

pLDDT: mean 91.56, std 12.52, range [18.0, 98.94]

Sequence (642 aa):
MSLDEENSASTILEYAWDLIVAIISVLYYVIEGTIKACLPWGYLPQKSVKNKIVLITGAGGGLGRLLAVGFGKRGARLVCWDVNEKHNEETVEILKKNGVDAFGYTVDISKRQNIYKAADRVKAEVGDVDVLINNAGIVSGKRLFENSDDLMELTMAVNTTSLFFTAKAFLPAMLTRNSGHVVTVASMAGKFGTAGLVDYCASKFGAIGFNDSLRAEMVGLKKNIHVTTICPYYINTGMFDGVSTQCPNVLPIMEPSFVVSRTIEAILTNQQELYLPRFCYFIHSLVGFLPYRATQAIATFMGVNNTMENFIGKPKQTDLYMSLDEENSASTILEYAWDLIVAIISVLYYVIEGTIKACLPWGYLPQKSVKNKIVLITGAGGGLGRLLAVGFGKRGARLVCWDVNEKHNEETVEILKKNGVDAFGYTVDISKRQNIYKAADRVKAEVGDVDVLINNAGIVSGKRLFENSDDLMELTMAVNTTSLFFTAKAFLPAMLTRNSGHVVTVASMAGKFGTAGLVDYCASKFGAIGFNDSLRAEMVGLKKNIHVTTICPYYINTGMFDGVSTQCPNVLPIMEPSFVVSRTIEAILTNQQELYLPRFCYFIHSLVGFLPYRATQAIATFMGVNNTMENFIGKPKQTDLY

Solvent-accessible surface area (backbone atoms only — not comparable to full-atom values): 31672 Å² total; per-residue (Å²): 132,53,72,67,52,49,54,49,46,50,50,48,52,51,49,50,52,50,49,50,52,31,52,52,46,27,52,50,31,40,52,52,40,52,53,58,67,70,45,62,87,83,71,64,75,61,62,86,46,58,73,32,32,36,32,29,32,29,14,36,39,59,64,28,32,52,42,51,49,55,44,32,78,52,44,17,27,38,37,32,26,11,64,51,53,69,44,22,47,50,39,33,49,56,34,42,75,70,73,25,58,55,44,67,45,72,36,52,50,65,36,65,68,45,44,50,54,51,46,52,47,39,46,73,73,76,40,75,56,37,31,43,34,46,47,39,67,64,76,85,66,36,40,74,88,74,42,54,71,68,56,42,53,48,31,32,26,37,39,23,56,27,54,59,50,55,43,63,64,44,42,61,63,16,58,75,68,46,43,32,32,43,32,38,51,49,26,41,43,30,76,41,43,31,20,33,27,23,53,47,9,12,14,21,8,12,33,48,17,31,49,40,4,45,39,37,35,30,56,72,68,69,44,55,52,46,45,28,40,36,21,41,50,55,49,66,60,38,68,54,30,54,50,54,60,72,37,50,90,76,52,44,72,34,55,50,68,59,53,41,54,50,50,52,51,33,60,36,52,65,39,50,71,45,50,36,58,69,60,48,50,54,50,53,22,51,48,42,72,44,35,67,67,18,45,46,34,50,35,57,65,44,29,57,57,55,20,45,77,54,48,66,34,57,74,74,79,73,65,88,107,134,55,73,68,52,50,54,49,47,50,51,47,50,51,49,49,51,50,48,51,53,32,53,50,45,28,51,50,31,41,52,52,41,51,52,59,69,69,45,62,86,82,72,65,74,61,60,85,44,60,74,32,32,36,34,30,31,28,15,35,39,60,65,28,31,52,42,50,50,55,43,31,77,54,44,17,27,38,38,33,27,11,64,50,52,69,44,21,48,52,39,33,50,55,34,41,75,70,72,25,58,54,43,66,45,72,37,53,50,64,36,65,68,45,44,51,54,52,45,52,48,39,47,72,74,76,39,76,56,37,31,41,35,45,46,41,68,66,74,85,64,35,39,73,88,74,42,54,70,68,57,43,53,47,31,32,26,39,36,24,56,28,54,58,50,54,44,62,64,43,43,60,63,15,59,74,69,46,42,32,33,44,32,38,52,51,26,42,44,30,76,40,43,29,20,34,27,24,53,46,9,12,12,22,8,12,32,48,17,32,49,41,4,46,39,38,34,29,57,71,68,70,45,54,53,45,48,27,40,34,22,41,50,57,49,67,62,38,68,54,29,52,50,55,60,73,38,51,92,73,51,44,74,34,56,50,69,60,53,41,54,52,48,51,50,33,59,35,52,63,39,50,70,44,51,36,58,68,60,48,50,56,50,52,23,52,48,41,72,43,36,65,68,18,45,47,32,50,35,58,67,44,28,56,56,54,20,45,77,52,48,66,33,58,73,75,79,74,63,89,110

Radius of gyration: 25.06 Å; Cα contacts (8 Å, |Δi|>4): 1295; chains: 2; bounding box: 88×68×69 Å

Secondary structure (DSSP, 8-state):
--HHHHHHHHHHHHHHHHHHHHHHHHHHHHHHHHHHHHSPTT-S-----TT-EEEEETTTSHHHHHHHHHHHHTT-EEEEEES-HHHHHHHHHHHHHTT--EEEEE--TTSHHHHHHHHHHHHHHT---SEEEE---------GGGS-HHHHHHHHIIIIIHHHHHHHHHHHHHHHHT-EEEEEE--GGGTS--TT-HHHHHHHHHHHHHHHHHHHHHHHTT--EEEEEEEE--BSSSTTTT---S-TTTSPPBPHHHHHHHHHHHHHTT-SEEEESTHHHHHHHHHTTS-HHHHHHHHHHHTGGGTTTT---S-------/--HHHHHHHHHHHHHHHHHHHHHHHHHHHHHHHHHHHHSPTT-S-----TT-EEEEETTTSHHHHHHHHHHHHTT-EEEEEES-HHHHHHHHHHHHHTT--EEEEE--TTSHHHHHHHHHHHHHHT---SEEEE---------GGGS-HHHHHHHHIIIIIHHHHHHHHHHHHHHHHT-EEEEEE--GGGTS--TT-HHHHHHHHHHHHHHHHHHHHHHHTT--EEEEEEEE--BSSSTTTT---S-TTTSPPBPHHHHHHHHHHHHHTT-SEEEESTHHHHHHHHHTTS-HHHHHHHHHHHTGGGGGGG---S-------

Foldseek 3Di:
DDPVVVVVVVVVVVVVVVVVVVVVVVVVVVVVVVVVLPDDFPPFAFAAQAQAEEEEEPCLFDLNLLLQQVNLVRHHAYEYEYLDPVSQVVSQVVSVVVVHNYHYDNADLLDLVSLLVVLVVCCVPPRAHAEYELEDAAFPQAAPVPDDPVVLSSRQSRLAVSLVRNCVSRVVVCQVVLGHEYEYEAAVLLLDPAGSGVSNSVNSVNNVVVQVVVQVVCVVVVGNYFGAYEHEYAEDRQQFPFFDWPCCVQRNHHYSNVSSVVRSSCRRNRPHYHYPPPSSVVLSVVCVPDDPVVNVVVCVVRVRRVRSVRTDGHPPPDDPD/DDPVVVVVVVVVVVVVVVVVVVVVVVVVVVVVVVVVLPDDFPPFAFAAQAQAEEEEEPCLFDLNLLLQQVNLVRHHAYEYEYLDPVSQVVSQVVSVVVVHNYHYDNADLLDLVSLQVVLVVCCVPPRAHAEYELEDAAFPQAAPVPDDPVVLSSRQSRLAVSLVRNCVSRVVVCQVVLGHEYEYEAAVLLLDPAGSGVSNSVNSVNNVVVQVVVQVVCVVVVGNYFGAYEHEYAEDRQQFPFFDWPCCVQGNHHYSNVSSVVRSSCRRNRPHYHYPPPSVVVLSVVCVPDDPVVNVVVCVVRVRRVRSVGTDGHPPPDDPD